Protein AF-A0A970SX90-F1 (afdb_monomer_lite)

Radius of gyration: 28.78 Å; chains: 1; bounding box: 103×62×69 Å

pLDDT: mean 88.6, std 11.22, range [47.97, 98.88]

Foldseek 3Di:
DDKDWDWDWDDDDPDIDIDIDIDDDDPPDQDQQNLLVLLQVQLVVVAEAEDDPPPDFFPQVVSCVRSDPSNNQKGKFFPDWPWPQADRRRGGHAAQAKTKTKTWIWIDHDPHIDIHIHIYIYGHPLPQPEAELVRLVADAPDQVSQDVSLVSLLVCQLVQHAYEQEAEHEHEDDQDADARPHEAHYEYDDQHREYEYEDDDASHEYEAAYAYHHEQYEYEDPDQDEYHHYEYDQFHEYAEYEAYHYEYYAAYADYDHDHDLQDQCVPGDGAYAEYEDENYEYEHYEDANEERELGFYNEYEAYNYEYEDYAAEPYDHYYDPPRPRQQSSQARHHEYEHEQYEAEYDLPGAHHHPDQEEHEHEEDGHAYYEAYQYEHEDHEYDPPEDQHHAWDNYAEAYQEYDHENYEAYQTDYQYLNHDHQADAHYEYDPPDAGEEAAENYEAYYDLVSLLSVLVVVCVVVVHDSVVSSVSSLVVQEYEHHDYDDAHAEHEHYQYEHAGAEYEYDADADRYQEYYDYNYHHHYVYYDHDNHDDDDDPPDDNVRGDYDDYD

Secondary structure (DSSP, 8-state):
-EEEEEEEEEEETTEEEEEEEEEEE------HHHHHHHHHHHHHHT-SB---TTT-SBHHHHHHHHT-GGGTT-EEEEEEE--TTB-TT-BB---SS-EEEEEEEEEEETTEEEEEEEEEEEPPP-----EETTTTTPPTT-GGGHHHHHHHHHHHHHTT--EEE-SEEEE---SSPPEE-S-EEEEE-STT-EEEEPSSS-SEEE-TT--EEEES-EEEE-SSS-EEEEEE-TT-EEEEEEEES-EEESSEEEEE----TTS-TTTS--EEEEEEEES-EEEEE-S-SEE-TT--EEEEEEES-EEEEESSEEEEE---TT-TTHHHHHHTEEEEEEES-EEE--TT-----SSSSEEEEEEEEEEEEEEES-EEE--EE--SSSS--EE-SEEEEEEEEEEES-EEES-EE--TT----EEEEEB--SSPPEEEEEES-EEE--HHHHHHHHHHHHHHTT--HHHHHHHHHHH-EEEEEEE-S-EEEEEEES-EEEEEEEE--SS---EEEEEEES-EEEEEEEES-S------TTS--TT-EEEEE-

Sequence (550 aa):
AGTGNVVLVLSKNKARLSVTIAVEVPAHQISDSEQVEKARQALAAAGILRPAEGTDSSVNVMVQAMIGPAASDVSVEVAVSGNAQIAADGAITYGSSSVTGPVTFRLTKNSASVLVSVEVAVPAHLVSNAISCTALGMVRNDARAGQKNMALLGKAVRGGQRVLVDGVYYLKSPDQTRLAEGVIDLTGMTADAEFKLENGNPLFNIANQVNVHISNIKFTQMGTGVRYILAFAPNCLCDQVIIEGNSFVGPIRLMEFEGSTTINPAVHAFGMREMRFVDNTVENASYSFMRLDDMPFDEIYLEDNTVTNFDYTFFSSGISNGITYEDEMFEAKKLLVVRNNQVKCDDSWWGNPNNTNYYCFALFEGIDCIYEDNHVEGLKYSSGSGSGAAVYDAYLSCENLIYVGNTWKNILNFNPGKENNTLLKSKGGPDGSVTRHYEANHYIIEESYIKMCSAQLAKKYSQDPSVRLAQDLSASWIDFISLTTRCSTYEILDNTIDVYDLRLPMSSIFVEQMNLSGNQIKCKKIGGILLPYRVASNIDYGKKTHTVSN

Structure (mmCIF, N/CA/C/O backbone):
data_AF-A0A970SX90-F1
#
_entry.id   AF-A0A970SX90-F1
#
loop_
_atom_site.group_PDB
_atom_site.id
_atom_site.type_symbol
_atom_site.label_atom_id
_atom_site.label_alt_id
_atom_site.label_comp_id
_atom_site.label_asym_id
_atom_site.label_entity_id
_atom_site.label_seq_id
_atom_site.pdbx_PDB_ins_code
_atom_site.Cartn_x
_atom_site.Cartn_y
_atom_site.Cartn_z
_atom_site.occupancy
_atom_site.B_iso_or_equiv
_atom_site.auth_seq_id
_atom_site.auth_comp_id
_atom_site.auth_asym_id
_atom_site.auth_atom_id
_atom_site.pdbx_PDB_model_num
ATOM 1 N N . ALA A 1 1 ? -37.276 -24.368 -1.393 1.00 54.06 1 ALA A N 1
ATOM 2 C CA . ALA A 1 1 ? -38.548 -24.914 -0.878 1.00 54.06 1 ALA A CA 1
ATOM 3 C C . ALA A 1 1 ? -39.053 -23.962 0.189 1.00 54.06 1 ALA A C 1
ATOM 5 O O . ALA A 1 1 ? -38.225 -23.363 0.866 1.00 54.06 1 ALA A O 1
ATOM 6 N N . GLY A 1 2 ? -40.362 -23.789 0.315 1.00 60.84 2 GLY A N 1
ATOM 7 C CA . GLY A 1 2 ? -40.941 -22.939 1.352 1.00 60.84 2 GLY A CA 1
ATOM 8 C C . GLY A 1 2 ? -42.187 -23.588 1.925 1.00 60.84 2 GLY A C 1
ATOM 9 O O . GLY A 1 2 ? -42.983 -24.154 1.178 1.00 60.84 2 GLY A O 1
ATOM 10 N N . THR A 1 3 ? -42.354 -23.510 3.240 1.00 58.97 3 THR A N 1
ATOM 11 C CA . THR A 1 3 ? -43.597 -23.885 3.913 1.00 58.97 3 THR A CA 1
ATOM 12 C C . THR A 1 3 ? -44.357 -22.620 4.281 1.00 58.97 3 THR A C 1
ATOM 14 O O . THR A 1 3 ? -43.792 -21.641 4.766 1.00 58.97 3 THR A O 1
ATOM 17 N N . GLY A 1 4 ? -45.654 -22.621 4.001 1.00 75.25 4 GLY A N 1
ATOM 18 C CA . GLY A 1 4 ? -46.541 -21.504 4.287 1.00 75.25 4 GLY A CA 1
ATOM 19 C C . GLY A 1 4 ? -47.903 -22.009 4.724 1.00 75.25 4 GLY A C 1
ATOM 20 O O . GLY A 1 4 ? -48.293 -23.133 4.429 1.00 75.25 4 GLY A O 1
ATOM 21 N N . ASN A 1 5 ? -48.643 -21.173 5.438 1.00 83.25 5 ASN A N 1
ATOM 22 C CA . ASN A 1 5 ? -49.980 -21.510 5.899 1.00 83.25 5 ASN A CA 1
ATOM 23 C C . ASN A 1 5 ? -51.007 -20.713 5.096 1.00 83.25 5 ASN A C 1
ATOM 25 O O . ASN A 1 5 ? -50.963 -19.484 5.084 1.00 83.25 5 ASN A O 1
ATOM 29 N N . VAL A 1 6 ? -51.954 -21.403 4.461 1.00 82.31 6 VAL A N 1
ATOM 30 C CA . VAL A 1 6 ? -53.130 -20.772 3.853 1.00 82.31 6 VAL A CA 1
ATOM 31 C C . VAL A 1 6 ? -54.291 -20.911 4.827 1.00 82.31 6 VAL A C 1
ATOM 33 O O . VAL A 1 6 ? -54.686 -22.018 5.188 1.00 82.31 6 VAL A O 1
ATOM 36 N N . VAL A 1 7 ? -54.848 -19.784 5.267 1.00 81.75 7 VAL A N 1
ATOM 37 C CA . VAL A 1 7 ? -56.016 -19.772 6.155 1.00 81.75 7 VAL A CA 1
ATOM 38 C C . VAL A 1 7 ? -57.275 -19.613 5.312 1.00 81.75 7 VAL A C 1
ATOM 40 O O . VAL A 1 7 ? -57.539 -18.544 4.765 1.00 81.75 7 VAL A O 1
ATOM 43 N N . LEU A 1 8 ? -58.071 -20.675 5.220 1.00 78.31 8 LEU A N 1
ATOM 44 C CA . LEU A 1 8 ? -59.391 -20.636 4.602 1.00 78.31 8 LEU A CA 1
ATOM 45 C C . LEU A 1 8 ? -60.422 -20.254 5.661 1.00 78.31 8 LEU A C 1
ATOM 47 O O . LEU A 1 8 ? -60.595 -20.956 6.658 1.00 78.31 8 LEU A O 1
ATOM 51 N N . VAL A 1 9 ? -61.124 -19.143 5.446 1.00 80.44 9 VAL A N 1
ATOM 52 C CA . VAL A 1 9 ? -62.178 -18.676 6.352 1.00 80.44 9 VAL A CA 1
ATOM 53 C C . VAL A 1 9 ? -63.535 -18.898 5.699 1.00 80.44 9 VAL A C 1
ATOM 55 O O . VAL A 1 9 ? -63.856 -18.288 4.683 1.00 80.44 9 VAL A O 1
ATOM 58 N N . LEU A 1 10 ? -64.351 -19.752 6.310 1.00 73.50 10 LEU A N 1
ATOM 59 C CA . LEU A 1 10 ? -65.748 -19.951 5.946 1.00 73.50 10 LEU A CA 1
ATOM 60 C C . LEU A 1 10 ? -66.620 -19.117 6.885 1.00 73.50 10 LEU A C 1
ATOM 62 O O . LEU A 1 10 ? -66.508 -19.209 8.110 1.00 73.50 10 LEU A O 1
ATOM 66 N N . SER A 1 11 ? -67.512 -18.304 6.325 1.00 75.19 11 SER A N 1
ATOM 67 C CA . SER A 1 11 ? -68.455 -17.508 7.114 1.00 75.19 11 SER A CA 1
ATOM 68 C C . SER A 1 11 ? -69.891 -17.694 6.657 1.00 75.19 11 SER A C 1
ATOM 70 O O . SER A 1 11 ? -70.182 -17.648 5.463 1.00 75.19 11 SER A O 1
ATOM 72 N N . LYS A 1 12 ? -70.798 -17.827 7.628 1.00 67.81 12 LYS A N 1
ATOM 73 C CA . LYS A 1 12 ? -72.250 -17.797 7.422 1.00 67.81 12 LYS A CA 1
ATOM 74 C C . LYS A 1 12 ? -72.886 -16.967 8.536 1.00 67.81 12 LYS A C 1
ATOM 76 O O . LYS A 1 12 ? -72.737 -17.280 9.717 1.00 67.81 12 LYS A O 1
ATOM 81 N N . ASN A 1 13 ? -73.610 -15.911 8.164 1.00 83.56 13 ASN A N 1
ATOM 82 C CA . ASN A 1 13 ? -74.107 -14.882 9.086 1.00 83.56 13 ASN A CA 1
ATOM 83 C C . ASN A 1 13 ? -72.959 -14.284 9.932 1.00 83.56 13 ASN A C 1
ATOM 85 O O . ASN A 1 13 ? -71.927 -13.912 9.381 1.00 83.56 13 ASN A O 1
ATOM 89 N N . LYS A 1 14 ? -73.118 -14.190 11.263 1.00 73.69 14 LYS A N 1
ATOM 90 C CA . LYS A 1 14 ? -72.079 -13.688 12.185 1.00 73.69 14 LYS A CA 1
ATOM 91 C C . LYS A 1 14 ? -71.054 -14.750 12.617 1.00 73.69 14 LYS A C 1
ATOM 93 O O . LYS A 1 14 ? -70.115 -14.409 13.328 1.00 73.69 14 LYS A O 1
ATOM 98 N N . ALA A 1 15 ? -71.217 -16.013 12.220 1.00 62.44 15 ALA A N 1
ATOM 99 C CA . ALA A 1 15 ? -70.288 -17.080 12.583 1.00 62.44 15 ALA A CA 1
ATOM 100 C C . ALA A 1 15 ? -69.142 -17.180 11.564 1.00 62.44 15 ALA A C 1
ATOM 102 O O . ALA A 1 15 ? -69.378 -17.179 10.350 1.00 62.44 15 ALA A O 1
ATOM 103 N N . ARG A 1 16 ? -67.906 -17.285 12.067 1.00 77.44 16 ARG A N 1
ATOM 104 C CA . ARG A 1 16 ? -66.684 -17.510 11.284 1.00 77.44 16 ARG A CA 1
ATOM 105 C C . ARG A 1 16 ? -65.981 -18.764 11.777 1.00 77.44 16 ARG A C 1
ATOM 107 O O . ARG A 1 16 ? -65.789 -18.925 12.978 1.00 77.44 16 ARG A O 1
ATOM 114 N N . LEU A 1 17 ? -65.577 -19.606 10.837 1.00 79.50 17 LEU A N 1
ATOM 115 C CA . LEU A 1 17 ? -64.698 -20.742 11.069 1.00 79.50 17 LEU A CA 1
ATOM 116 C C . LEU A 1 17 ? -63.469 -20.568 10.179 1.00 79.50 17 LEU A C 1
ATOM 118 O O . LEU A 1 17 ? -63.609 -20.347 8.978 1.00 79.50 17 LEU A O 1
ATOM 122 N N . SER A 1 18 ? -62.278 -20.657 10.757 1.00 81.62 18 SER A N 1
ATOM 123 C CA . SER A 1 18 ? -61.017 -20.626 10.017 1.00 81.62 18 SER A CA 1
ATOM 124 C C . SER A 1 18 ? -60.333 -21.982 10.106 1.00 81.62 18 SER A C 1
ATOM 126 O O . SER A 1 18 ? -60.154 -22.506 11.204 1.00 81.62 18 SER A O 1
ATOM 128 N N . VAL A 1 19 ? -59.929 -22.520 8.960 1.00 86.56 19 VAL A N 1
ATOM 129 C CA . VAL A 1 19 ? -59.072 -23.702 8.859 1.00 86.56 19 VAL A CA 1
ATOM 130 C C . VAL A 1 19 ? -57.741 -23.267 8.268 1.00 86.56 19 VAL A C 1
ATOM 132 O O . VAL A 1 19 ? -57.698 -22.675 7.191 1.00 86.56 19 VAL A O 1
ATOM 135 N N . THR A 1 20 ? -56.657 -23.566 8.975 1.00 83.00 20 THR A N 1
ATOM 136 C CA . THR A 1 20 ? -55.296 -23.349 8.487 1.00 83.00 20 THR A CA 1
ATOM 137 C C . THR A 1 20 ? -54.812 -24.620 7.808 1.00 83.00 20 THR A C 1
ATOM 139 O O . THR A 1 20 ? -54.747 -25.670 8.443 1.00 83.00 20 THR A O 1
ATOM 142 N N . ILE A 1 21 ? -54.478 -24.523 6.526 1.00 85.19 21 ILE A N 1
ATOM 143 C CA . ILE A 1 21 ? -53.876 -25.607 5.753 1.00 85.19 21 ILE A CA 1
ATOM 144 C C . ILE A 1 21 ? -52.397 -25.278 5.581 1.00 85.19 21 ILE A C 1
ATOM 146 O O . ILE A 1 21 ? -52.054 -24.224 5.042 1.00 85.19 21 ILE A O 1
ATOM 150 N N . ALA A 1 22 ? -51.530 -26.175 6.045 1.00 77.06 22 ALA A N 1
ATOM 151 C CA . ALA A 1 22 ? -50.109 -26.105 5.744 1.00 77.06 22 ALA A CA 1
ATOM 152 C C . ALA A 1 22 ? -49.902 -26.477 4.271 1.00 77.06 22 ALA A C 1
ATOM 154 O O . ALA A 1 22 ? -50.352 -27.531 3.820 1.00 77.06 22 ALA A O 1
ATOM 155 N N . VAL A 1 23 ? -49.252 -25.593 3.524 1.00 76.62 23 VAL A N 1
ATOM 156 C CA . VAL A 1 23 ? -48.890 -25.794 2.125 1.00 76.62 23 VAL A CA 1
ATOM 157 C C . VAL A 1 23 ? -47.376 -25.859 2.041 1.00 76.62 23 VAL A C 1
ATOM 159 O O . VAL A 1 23 ? -46.665 -24.973 2.522 1.00 76.62 23 VAL A O 1
ATOM 162 N N . GLU A 1 24 ? -46.889 -26.916 1.413 1.00 67.94 24 GLU A N 1
ATOM 163 C CA . GLU A 1 24 ? -45.480 -27.091 1.109 1.00 67.94 24 GLU A CA 1
ATOM 164 C C . GLU A 1 24 ? -45.267 -26.792 -0.374 1.00 67.94 24 GLU A C 1
ATOM 166 O O . GLU A 1 24 ? -45.881 -27.418 -1.239 1.00 67.94 24 GLU A O 1
ATOM 171 N N . VAL A 1 25 ? -44.433 -25.794 -0.670 1.00 67.75 25 VAL A N 1
ATOM 172 C CA . VAL A 1 25 ? -43.995 -25.487 -2.032 1.00 67.75 25 VAL A CA 1
ATOM 173 C C . VAL A 1 25 ? -42.649 -26.181 -2.241 1.00 67.75 25 VAL A C 1
ATOM 175 O O . VAL A 1 25 ? -41.654 -25.777 -1.614 1.00 67.75 25 VAL A O 1
ATOM 178 N N . PRO A 1 26 ? -42.584 -27.212 -3.107 1.00 60.12 26 PRO A N 1
ATOM 179 C CA . PRO A 1 26 ? -41.333 -27.885 -3.423 1.00 60.12 26 PRO A CA 1
ATOM 180 C C . PRO A 1 26 ? -40.290 -26.880 -3.915 1.00 60.12 26 PRO A C 1
ATOM 182 O O . PRO A 1 26 ? -40.621 -25.855 -4.514 1.00 60.12 26 PRO A O 1
ATOM 185 N N . ALA A 1 27 ? -39.008 -27.150 -3.664 1.00 59.09 27 ALA A N 1
ATOM 186 C CA . ALA A 1 27 ? -37.953 -26.376 -4.309 1.00 59.09 27 ALA A CA 1
ATOM 187 C C . ALA A 1 27 ? -38.124 -26.477 -5.832 1.00 59.09 27 ALA A C 1
ATOM 189 O O . ALA A 1 27 ? -38.305 -27.576 -6.353 1.00 59.09 27 ALA A O 1
ATOM 190 N N . HIS A 1 28 ? -38.074 -25.342 -6.534 1.00 63.50 28 HIS A N 1
ATOM 191 C CA . HIS A 1 28 ? -38.001 -25.357 -7.987 1.00 63.50 28 HIS A CA 1
ATOM 192 C C . HIS A 1 28 ? -36.676 -26.019 -8.373 1.00 63.50 28 HIS A C 1
ATOM 194 O O . HIS A 1 28 ? -35.606 -25.438 -8.190 1.00 63.50 28 HIS A O 1
ATOM 200 N N . GLN A 1 29 ? -36.749 -27.274 -8.813 1.00 65.38 29 GLN A N 1
ATOM 201 C CA . GLN A 1 29 ? -35.604 -27.964 -9.381 1.00 65.38 29 GLN A CA 1
ATOM 202 C C . GLN A 1 29 ? -35.387 -27.392 -10.775 1.00 65.38 29 GLN A C 1
ATOM 204 O O . GLN A 1 29 ? -36.199 -27.617 -11.669 1.00 65.38 29 GLN A O 1
ATOM 209 N N . ILE A 1 30 ? -34.314 -26.621 -10.927 1.00 73.50 30 ILE A N 1
ATOM 210 C CA . ILE A 1 30 ? -33.875 -26.138 -12.232 1.00 73.50 30 ILE A CA 1
ATOM 211 C C . ILE A 1 30 ? -33.455 -27.371 -13.031 1.00 73.50 30 ILE A C 1
ATOM 213 O O . ILE A 1 30 ? -32.562 -28.111 -12.606 1.00 73.50 30 ILE A O 1
ATOM 217 N N . SER A 1 31 ? -34.106 -27.606 -14.165 1.00 85.38 31 SER A N 1
ATOM 218 C CA . SER A 1 31 ? -33.789 -28.739 -15.035 1.00 85.38 31 SER A CA 1
ATOM 219 C C . SER A 1 31 ? -32.358 -28.644 -15.581 1.00 85.38 31 SER A C 1
ATOM 221 O O . SER A 1 31 ? -31.797 -27.553 -15.697 1.00 85.38 31 SER A O 1
ATOM 223 N N . ASP A 1 32 ? -31.762 -29.777 -15.965 1.00 88.94 32 ASP A N 1
ATOM 224 C CA . ASP A 1 32 ? -30.424 -29.790 -16.578 1.00 88.94 32 ASP A CA 1
ATOM 225 C C . ASP A 1 32 ? -30.362 -28.887 -17.822 1.00 88.94 32 ASP A C 1
ATOM 227 O O . ASP A 1 32 ? -29.390 -28.162 -18.020 1.00 88.94 32 ASP A O 1
ATOM 231 N N . SER A 1 33 ? -31.434 -28.860 -18.624 1.00 88.50 33 SER A N 1
ATOM 232 C CA . SER A 1 33 ? -31.557 -27.980 -19.790 1.00 88.50 33 SER A CA 1
ATOM 233 C C . SER A 1 33 ? -31.559 -26.495 -19.422 1.00 88.50 33 SER A C 1
ATOM 235 O O . SER A 1 33 ? -30.916 -25.706 -20.106 1.00 88.50 33 SER A O 1
ATOM 237 N N . GLU A 1 34 ? -32.235 -26.100 -18.341 1.00 86.62 34 GLU A N 1
ATOM 238 C CA . GLU A 1 34 ? -32.232 -24.708 -17.869 1.00 86.62 34 GLU A CA 1
ATOM 239 C C . GLU A 1 34 ? -30.874 -24.295 -17.286 1.00 86.62 34 GLU A C 1
ATOM 241 O O . GLU A 1 34 ? -30.467 -23.147 -17.450 1.00 86.62 34 GLU A O 1
ATOM 246 N N . GLN A 1 35 ? -30.150 -25.209 -16.633 1.00 87.25 35 GLN A N 1
ATOM 247 C CA . GLN A 1 35 ? -28.797 -24.931 -16.133 1.00 87.25 35 GLN A CA 1
ATOM 248 C C . GLN A 1 35 ? -27.800 -24.754 -17.281 1.00 87.25 35 GLN A C 1
ATOM 250 O O . GLN A 1 35 ? -27.042 -23.784 -17.297 1.00 87.25 35 GLN A O 1
ATOM 255 N N . VAL A 1 36 ? -27.852 -25.641 -18.278 1.00 91.38 36 VAL A N 1
ATOM 256 C CA . VAL A 1 36 ? -27.033 -25.541 -19.493 1.00 91.38 36 VAL A CA 1
ATOM 257 C C . VAL A 1 36 ? -27.359 -24.259 -20.273 1.00 91.38 36 VAL A C 1
ATOM 259 O O . VAL A 1 36 ? -26.447 -23.585 -20.746 1.00 91.38 36 VAL A O 1
ATOM 262 N N . GLU A 1 37 ? -28.631 -23.859 -20.356 1.00 89.81 37 GLU A N 1
ATOM 263 C CA . GLU A 1 37 ? -29.039 -22.614 -21.021 1.00 89.81 37 GLU A CA 1
ATOM 264 C C . GLU A 1 37 ? -28.590 -21.356 -20.257 1.00 89.81 37 GLU A C 1
ATOM 266 O O . GLU A 1 37 ? -28.150 -20.388 -20.877 1.00 89.81 37 GLU A O 1
ATOM 271 N N . LYS A 1 38 ? -28.618 -21.366 -18.919 1.00 87.00 38 LYS A N 1
ATOM 272 C CA . LYS A 1 38 ? -28.047 -20.277 -18.105 1.00 87.00 38 LYS A CA 1
ATOM 273 C C . LYS A 1 38 ? -26.539 -20.142 -18.309 1.00 87.00 38 LYS A C 1
ATOM 275 O O . LYS A 1 38 ? -26.061 -19.031 -18.524 1.00 87.00 38 LYS A O 1
ATOM 280 N N . ALA A 1 39 ? -25.805 -21.256 -18.309 1.00 90.31 39 ALA A N 1
ATOM 281 C CA . ALA A 1 39 ? -24.370 -21.262 -18.597 1.00 90.31 39 ALA A CA 1
ATOM 282 C C . ALA A 1 39 ? -24.079 -20.729 -20.012 1.00 90.31 39 ALA A C 1
ATOM 284 O O . ALA A 1 39 ? -23.171 -19.922 -20.206 1.00 90.31 39 ALA A O 1
ATOM 285 N N . ARG A 1 40 ? -24.909 -21.103 -20.996 1.00 92.00 40 ARG A N 1
ATOM 286 C CA . ARG A 1 40 ? -24.832 -20.585 -22.368 1.00 92.00 40 ARG A CA 1
ATOM 287 C C . ARG A 1 40 ? -25.005 -19.069 -22.426 1.00 92.00 40 ARG A C 1
ATOM 289 O O . ARG A 1 40 ? -24.267 -18.404 -23.148 1.00 92.00 40 ARG A O 1
ATOM 296 N N . GLN A 1 41 ? -25.982 -18.527 -21.698 1.00 88.69 41 GLN A N 1
ATOM 297 C CA . GLN A 1 41 ? -26.244 -17.087 -21.640 1.00 88.69 41 GLN A CA 1
ATOM 298 C C . GLN A 1 41 ? -25.107 -16.331 -20.948 1.00 88.69 41 GLN A C 1
ATOM 300 O O . GLN A 1 41 ? -24.687 -15.296 -21.459 1.00 88.69 41 GLN A O 1
ATOM 305 N N . ALA A 1 42 ? -24.572 -16.873 -19.850 1.00 86.12 42 ALA A N 1
ATOM 306 C CA . ALA A 1 42 ? -23.421 -16.302 -19.154 1.00 86.12 42 ALA A CA 1
ATOM 307 C C . ALA A 1 42 ? -22.190 -16.227 -20.070 1.00 86.12 42 ALA A C 1
ATOM 309 O O . ALA A 1 42 ? -21.595 -15.163 -20.223 1.00 86.12 42 ALA A O 1
ATOM 310 N N . LEU A 1 43 ? -21.867 -17.323 -20.764 1.00 89.69 43 LEU A N 1
ATOM 311 C CA . LEU A 1 43 ? -20.741 -17.349 -21.695 1.00 89.69 43 LEU A CA 1
ATOM 312 C C . LEU A 1 43 ? -20.960 -16.429 -22.906 1.00 89.69 43 LEU A C 1
ATOM 314 O O . LEU A 1 43 ? -20.039 -15.737 -23.326 1.00 89.69 43 LEU A O 1
ATOM 318 N N . ALA A 1 44 ? -22.178 -16.361 -23.450 1.00 87.12 44 ALA A N 1
ATOM 319 C CA . ALA A 1 44 ? -22.492 -15.440 -24.544 1.00 87.12 44 ALA A CA 1
ATOM 320 C C . ALA A 1 44 ? -22.381 -13.958 -24.129 1.00 87.12 44 ALA A C 1
ATOM 322 O O . ALA A 1 44 ? -22.049 -13.116 -24.962 1.00 87.12 44 ALA A O 1
ATOM 323 N N . ALA A 1 45 ? -22.642 -13.639 -22.858 1.00 83.31 45 ALA A N 1
ATOM 324 C CA . ALA A 1 45 ? -22.506 -12.292 -22.311 1.00 83.31 45 ALA A CA 1
ATOM 325 C C . ALA A 1 45 ? -21.045 -11.890 -22.028 1.00 83.31 45 ALA A C 1
ATOM 327 O O . ALA A 1 45 ? -20.760 -10.697 -21.957 1.00 83.31 45 ALA A O 1
ATOM 328 N N . ALA A 1 46 ? -20.120 -12.853 -21.913 1.00 78.75 46 ALA A N 1
ATOM 329 C CA . ALA A 1 46 ? -18.706 -12.599 -21.615 1.00 78.75 46 ALA A CA 1
ATOM 330 C C . ALA A 1 46 ? -17.957 -11.852 -22.739 1.00 78.75 46 ALA A C 1
ATOM 332 O O . ALA A 1 46 ? -16.900 -11.267 -22.506 1.00 78.75 46 ALA A O 1
ATOM 333 N N . GLY A 1 47 ? -18.501 -11.838 -23.961 1.00 82.31 47 GLY A N 1
ATOM 334 C CA . GLY A 1 47 ? -17.878 -11.172 -25.103 1.00 82.31 47 GLY A CA 1
ATOM 335 C C . GLY A 1 47 ? -16.641 -11.915 -25.617 1.00 82.31 47 GLY A C 1
ATOM 336 O O . GLY A 1 47 ? -16.672 -13.131 -25.794 1.00 82.31 47 GLY A O 1
ATOM 337 N N . ILE A 1 48 ? -15.569 -11.177 -25.927 1.00 89.50 48 ILE A N 1
ATOM 338 C CA . ILE A 1 48 ? -14.313 -11.757 -26.430 1.00 89.50 48 ILE A CA 1
ATOM 339 C C . ILE A 1 48 ? -13.489 -12.267 -25.246 1.00 89.50 48 ILE A C 1
ATOM 341 O O . ILE A 1 48 ? -13.096 -11.473 -24.391 1.00 89.50 48 ILE A O 1
ATOM 345 N N . LEU A 1 49 ? -13.153 -13.556 -25.239 1.00 91.44 49 LEU A N 1
ATOM 346 C CA . LEU A 1 49 ? -12.238 -14.124 -24.250 1.00 91.44 49 LEU A CA 1
ATOM 347 C C . LEU A 1 49 ? -10.797 -13.716 -24.575 1.00 91.44 49 LEU A C 1
ATOM 349 O O . LEU A 1 49 ? -10.372 -13.770 -25.732 1.00 91.44 49 LEU A O 1
ATOM 353 N N . ARG A 1 50 ? -10.033 -13.315 -23.558 1.00 91.88 50 ARG A N 1
ATOM 354 C CA . ARG A 1 50 ? -8.658 -12.811 -23.704 1.00 91.88 50 ARG A CA 1
ATOM 355 C C . ARG A 1 50 ? -7.726 -13.528 -22.724 1.00 91.88 50 ARG A C 1
ATOM 357 O O . ARG A 1 50 ? -7.505 -12.999 -21.641 1.00 91.88 50 ARG A O 1
ATOM 364 N N . PRO A 1 51 ? -7.239 -14.731 -23.068 1.00 89.38 51 PRO A N 1
ATOM 365 C CA . PRO A 1 51 ? -6.310 -15.463 -22.216 1.00 89.38 51 PRO A CA 1
ATOM 366 C C . PRO A 1 51 ? -4.999 -14.699 -22.011 1.00 89.38 51 PRO A C 1
ATOM 368 O O . PRO A 1 51 ? -4.487 -14.102 -22.962 1.00 89.38 51 PRO A O 1
ATOM 371 N N . ALA A 1 52 ? -4.454 -14.742 -20.798 1.00 80.81 52 ALA A N 1
ATOM 372 C CA . ALA A 1 52 ? -3.184 -14.126 -20.436 1.00 80.81 52 ALA A CA 1
ATOM 373 C C . ALA A 1 52 ? -2.074 -15.178 -20.291 1.00 80.81 52 ALA A C 1
ATOM 375 O O . ALA A 1 52 ? -2.189 -16.133 -19.518 1.00 80.81 52 ALA A O 1
ATOM 376 N N . GLU A 1 53 ? -0.967 -14.996 -21.018 1.00 74.88 53 GLU A N 1
ATOM 377 C CA . GLU A 1 53 ? 0.187 -15.887 -20.905 1.00 74.88 53 GLU A CA 1
ATOM 378 C C . GLU A 1 53 ? 0.802 -15.831 -19.501 1.00 74.88 53 GLU A C 1
ATOM 380 O O . GLU A 1 53 ? 1.033 -14.753 -18.963 1.00 74.88 53 GLU A O 1
ATOM 385 N N . GLY A 1 54 ? 1.084 -17.001 -18.922 1.00 73.19 54 GLY A N 1
ATOM 386 C CA . GLY A 1 54 ? 1.556 -17.140 -17.540 1.00 73.19 54 GLY A CA 1
ATOM 387 C C . GLY A 1 54 ? 0.435 -17.398 -16.529 1.00 73.19 54 GLY A C 1
ATOM 388 O O . GLY A 1 54 ? 0.705 -17.986 -15.485 1.00 73.19 54 GLY A O 1
ATOM 389 N N . THR A 1 55 ? -0.811 -17.068 -16.879 1.00 77.69 55 THR A N 1
ATOM 390 C CA . THR A 1 55 ? -1.998 -17.295 -16.039 1.00 77.69 55 THR A CA 1
ATOM 391 C C . THR A 1 55 ? -2.887 -18.386 -16.630 1.00 77.69 55 THR A C 1
ATOM 393 O O . THR A 1 55 ? -3.163 -19.402 -15.991 1.00 77.69 55 THR A O 1
ATOM 396 N N . ASP A 1 56 ? -3.294 -18.218 -17.888 1.00 86.94 56 ASP A N 1
ATOM 397 C CA . ASP A 1 56 ? -4.266 -19.084 -18.542 1.00 86.94 56 ASP A CA 1
ATOM 398 C C . ASP A 1 56 ? -3.572 -20.135 -19.406 1.00 86.94 56 ASP A C 1
ATOM 400 O O . ASP A 1 56 ? -2.928 -19.828 -20.413 1.00 86.94 56 ASP A O 1
ATOM 404 N N . SER A 1 57 ? -3.744 -21.404 -19.039 1.00 90.81 57 SER A N 1
ATOM 405 C CA . SER A 1 57 ? -3.246 -22.552 -19.811 1.00 90.81 57 SER A CA 1
ATOM 406 C C . SER A 1 57 ? -4.344 -23.273 -20.599 1.00 90.81 57 SER A C 1
ATOM 408 O O . SER A 1 57 ? -4.042 -24.044 -21.512 1.00 90.81 57 SER A O 1
ATOM 410 N N . SER A 1 58 ? -5.619 -23.027 -20.273 1.00 95.69 58 SER A N 1
ATOM 411 C CA . SER A 1 58 ? -6.758 -23.705 -20.892 1.00 95.69 58 SER A CA 1
ATOM 412 C C . SER A 1 58 ? -8.000 -22.821 -20.959 1.00 95.69 58 SER A C 1
ATOM 414 O O . SER A 1 58 ? -8.480 -22.335 -19.935 1.00 95.69 58 SER A O 1
ATOM 416 N N . VAL A 1 59 ? -8.597 -22.701 -22.148 1.00 95.31 59 VAL A N 1
ATOM 417 C CA . VAL A 1 59 ? -9.870 -21.982 -22.310 1.00 95.31 59 VAL A CA 1
ATOM 418 C C . VAL A 1 59 ? -11.048 -22.705 -21.660 1.00 95.31 59 VAL A C 1
ATOM 420 O O . VAL A 1 59 ? -12.020 -22.054 -21.291 1.00 95.31 59 VAL A O 1
ATOM 423 N N . ASN A 1 60 ? -10.971 -24.027 -21.464 1.00 93.69 60 ASN A N 1
ATOM 424 C CA . ASN A 1 60 ? -12.023 -24.763 -20.756 1.00 93.69 60 ASN A CA 1
ATOM 425 C C . ASN A 1 60 ? -12.076 -24.343 -19.287 1.00 93.69 60 ASN A C 1
ATOM 427 O O . ASN A 1 60 ? -13.158 -24.101 -18.762 1.00 93.69 60 ASN A O 1
ATOM 431 N N . VAL A 1 61 ? -10.909 -24.194 -18.648 1.00 90.25 61 VAL A N 1
ATOM 432 C CA . VAL A 1 61 ? -10.802 -23.739 -17.254 1.00 90.25 61 VAL A CA 1
ATOM 433 C C . VAL A 1 61 ? -11.313 -22.307 -17.117 1.00 90.25 61 VAL A C 1
ATOM 435 O O . VAL A 1 61 ? -12.116 -22.032 -16.228 1.00 90.25 61 VAL A O 1
ATOM 438 N N . MET A 1 62 ? -10.925 -21.420 -18.040 1.00 91.06 62 MET A N 1
ATOM 439 C CA . MET A 1 62 ? -11.415 -20.037 -18.062 1.00 91.06 62 MET A CA 1
ATOM 440 C C . MET A 1 62 ? -12.941 -19.979 -18.159 1.00 91.06 62 MET A C 1
ATOM 442 O O . MET A 1 62 ? -13.600 -19.304 -17.372 1.00 91.06 62 MET A O 1
ATOM 446 N N . VAL A 1 63 ? -13.523 -20.711 -19.109 1.00 91.69 63 VAL A N 1
ATOM 447 C CA . VAL A 1 63 ? -14.975 -20.731 -19.304 1.00 91.69 63 VAL A CA 1
ATOM 448 C C . VAL A 1 63 ? -15.689 -21.368 -18.110 1.00 91.69 63 VAL A C 1
ATOM 450 O O . VAL A 1 63 ? -16.733 -20.867 -17.697 1.00 91.69 63 VAL A O 1
ATOM 453 N N . GLN A 1 64 ? -15.124 -22.424 -17.518 1.00 89.12 64 GLN A N 1
ATOM 454 C CA . GLN A 1 64 ? -15.670 -23.050 -16.314 1.00 89.12 64 GLN A CA 1
ATOM 455 C C . GLN A 1 64 ? -15.724 -22.061 -15.140 1.00 89.12 64 GLN A C 1
ATOM 457 O O . GLN A 1 64 ? -16.724 -22.021 -14.425 1.00 89.12 64 GLN A O 1
ATOM 462 N N . ALA A 1 65 ? -14.687 -21.235 -14.970 1.00 85.00 65 ALA A N 1
ATOM 463 C CA . ALA A 1 65 ? -14.669 -20.179 -13.962 1.00 85.00 65 ALA A CA 1
ATOM 464 C C . ALA A 1 65 ? -15.732 -19.097 -14.242 1.00 85.00 65 ALA A C 1
ATOM 466 O O . ALA A 1 65 ? -16.398 -18.635 -13.317 1.00 85.00 65 ALA A O 1
ATOM 467 N N . MET A 1 66 ? -15.956 -18.743 -15.513 1.00 84.44 66 MET A N 1
ATOM 468 C CA . MET A 1 66 ? -16.927 -17.712 -15.908 1.00 84.44 66 MET A CA 1
ATOM 469 C C . MET A 1 66 ? -18.391 -18.112 -15.696 1.00 84.44 66 MET A C 1
ATOM 471 O O . MET A 1 66 ? -19.207 -17.264 -15.341 1.00 84.44 66 MET A O 1
ATOM 475 N N . ILE A 1 67 ? -18.757 -19.379 -15.915 1.00 84.38 67 ILE A N 1
ATOM 476 C CA . ILE A 1 67 ? -20.156 -19.822 -15.756 1.00 84.38 67 ILE A CA 1
ATOM 477 C C . ILE A 1 67 ? -20.591 -19.954 -14.281 1.00 84.38 67 ILE A C 1
ATOM 479 O O . ILE A 1 67 ? -21.786 -20.088 -14.008 1.00 84.38 67 ILE A O 1
ATOM 483 N N . GLY A 1 68 ? -19.649 -19.831 -13.337 1.00 69.31 68 GLY A N 1
ATOM 484 C CA . GLY A 1 68 ? -19.896 -19.602 -11.913 1.00 69.31 68 GLY A CA 1
ATOM 485 C C . GLY A 1 68 ? -20.538 -20.767 -11.132 1.00 69.31 68 GLY A C 1
ATOM 486 O O . GLY A 1 68 ? -20.868 -21.820 -11.685 1.00 69.31 68 GLY A O 1
ATOM 487 N N . PRO A 1 69 ? -20.763 -20.591 -9.813 1.00 59.94 69 PRO A N 1
ATOM 488 C CA . PR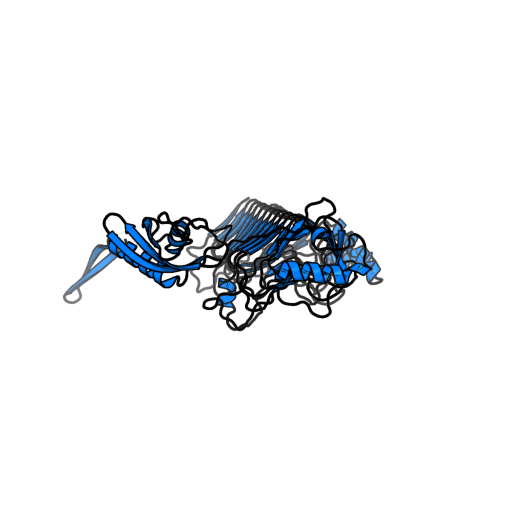O A 1 69 ? -21.236 -21.654 -8.915 1.00 59.94 69 PRO A CA 1
ATOM 489 C C . PRO A 1 69 ? -22.682 -22.110 -9.172 1.00 59.94 69 PRO A C 1
ATOM 491 O O . PRO A 1 69 ? -23.063 -23.201 -8.762 1.00 59.94 69 PRO A O 1
ATOM 494 N N . ALA A 1 70 ? -23.496 -21.325 -9.888 1.00 56.97 70 ALA A N 1
ATOM 495 C CA . ALA A 1 70 ? -24.857 -21.720 -10.272 1.00 56.97 70 ALA A CA 1
ATOM 496 C C . ALA A 1 70 ? -24.898 -22.797 -11.380 1.00 56.97 70 ALA A C 1
ATOM 498 O O . ALA A 1 70 ? -25.969 -23.341 -11.659 1.00 56.97 70 ALA A O 1
ATOM 499 N N . ALA A 1 71 ? -23.752 -23.094 -12.004 1.00 65.00 71 ALA A N 1
ATOM 500 C CA . ALA A 1 71 ? -23.589 -24.082 -13.066 1.00 65.00 71 ALA A CA 1
ATOM 501 C C . ALA A 1 71 ? -22.332 -24.956 -12.865 1.00 65.00 71 ALA A C 1
ATOM 503 O O . ALA A 1 71 ? -21.792 -25.477 -13.837 1.00 65.00 71 ALA A O 1
ATOM 504 N N . SER A 1 72 ? -21.876 -25.149 -11.618 1.00 65.44 72 SER A N 1
ATOM 505 C CA . SER A 1 72 ? -20.644 -25.895 -11.294 1.00 65.44 72 SER A CA 1
ATOM 506 C C . SER A 1 72 ? -20.599 -27.319 -11.857 1.00 65.44 72 SER A C 1
ATOM 508 O O . SER A 1 72 ? -19.520 -27.828 -12.140 1.00 65.44 72 SER A O 1
ATOM 510 N N . ASP A 1 73 ? -21.760 -27.953 -12.044 1.00 81.81 73 ASP A N 1
ATOM 511 C CA . ASP A 1 73 ? -21.854 -29.323 -12.566 1.00 81.81 73 ASP A CA 1
ATOM 512 C C . ASP A 1 73 ? -22.047 -29.377 -14.094 1.00 81.81 73 ASP A C 1
ATOM 514 O O . ASP A 1 73 ? -22.331 -30.443 -14.645 1.00 81.81 73 ASP A O 1
ATOM 518 N N . VAL A 1 74 ? -21.984 -28.234 -14.785 1.00 89.25 74 VAL A N 1
ATOM 519 C CA . VAL A 1 74 ? -21.955 -28.178 -16.250 1.00 89.25 74 VAL A CA 1
ATOM 520 C C . VAL A 1 74 ? -20.510 -28.366 -16.693 1.00 89.25 74 VAL A C 1
ATOM 522 O O . VAL A 1 74 ? -19.648 -27.574 -16.319 1.00 89.25 74 VAL A O 1
ATOM 525 N N . SER A 1 75 ? -20.249 -29.392 -17.501 1.00 90.56 75 SER A N 1
ATOM 526 C CA . SER A 1 75 ? -18.934 -29.627 -18.089 1.00 90.56 75 SER A CA 1
ATOM 527 C C . SER A 1 75 ? -18.729 -28.770 -19.335 1.00 90.56 75 SER A C 1
ATOM 529 O O . SER A 1 75 ? -19.641 -28.620 -20.157 1.00 90.56 75 SER A O 1
ATOM 531 N N . VAL A 1 76 ? -17.517 -28.235 -19.482 1.00 93.94 76 VAL A N 1
ATOM 532 C CA . VAL A 1 76 ? -17.100 -27.393 -20.607 1.00 93.94 76 VAL A CA 1
ATOM 533 C C . VAL A 1 76 ? -16.031 -28.106 -21.425 1.00 93.94 76 VAL A C 1
ATOM 535 O O . VAL A 1 76 ? -14.996 -28.503 -20.895 1.00 93.94 76 VAL A O 1
ATOM 538 N N . GLU A 1 77 ? -16.254 -28.212 -22.733 1.00 95.62 77 GLU A N 1
ATOM 539 C CA . GLU A 1 77 ? -15.278 -28.757 -23.680 1.00 95.62 77 GLU A CA 1
ATOM 540 C C . GLU A 1 77 ? -15.240 -27.929 -24.969 1.00 95.62 77 GLU A C 1
ATOM 542 O O . GLU A 1 77 ? -16.270 -27.422 -25.421 1.00 95.62 77 GLU A O 1
ATOM 547 N N . VAL A 1 78 ? -14.080 -27.837 -25.622 1.00 96.94 78 VAL A N 1
ATOM 548 C CA . VAL A 1 78 ? -13.986 -27.269 -26.973 1.00 96.94 78 VAL A CA 1
ATOM 549 C C . VAL A 1 78 ? -14.560 -28.274 -27.972 1.00 96.94 78 VAL A C 1
ATOM 551 O O . VAL A 1 78 ? -14.040 -29.370 -28.154 1.00 96.94 78 VAL A O 1
ATOM 554 N N . ALA A 1 79 ? -15.637 -27.896 -28.659 1.00 96.12 79 ALA A N 1
ATOM 555 C CA . ALA A 1 79 ? -16.202 -28.693 -29.743 1.00 96.12 79 ALA A CA 1
ATOM 556 C C . ALA A 1 79 ? -15.466 -28.444 -31.063 1.00 96.12 79 ALA A C 1
ATOM 558 O O . ALA A 1 79 ? -15.191 -29.381 -31.811 1.00 96.12 79 ALA A O 1
ATOM 559 N N . VAL A 1 80 ? -15.191 -27.172 -31.365 1.00 95.56 80 VAL A N 1
ATOM 560 C CA . VAL A 1 80 ? -14.501 -26.722 -32.580 1.00 95.56 80 VAL A CA 1
ATOM 561 C C . VAL A 1 80 ? -13.740 -25.440 -32.259 1.00 95.56 80 VAL A C 1
ATOM 563 O O . VAL A 1 80 ? -14.298 -24.540 -31.639 1.00 95.56 80 VAL A O 1
ATOM 566 N N . SER A 1 81 ? -12.498 -25.324 -32.728 1.00 96.75 81 SER A N 1
ATOM 567 C CA . SER A 1 81 ? -11.722 -24.085 -32.649 1.00 96.75 81 SER A CA 1
ATOM 568 C C . SER A 1 81 ? -11.381 -23.577 -34.048 1.00 96.75 81 SER A C 1
ATOM 570 O O . SER A 1 81 ? -10.792 -24.296 -34.854 1.00 96.75 81 SER A O 1
ATOM 572 N N . GLY A 1 82 ? -11.750 -22.329 -34.331 1.00 94.81 82 GLY A N 1
ATOM 573 C CA . GLY A 1 82 ? -11.229 -21.528 -35.437 1.00 94.81 82 GLY A CA 1
ATOM 574 C C . GLY A 1 82 ? -9.995 -20.709 -35.045 1.00 94.81 82 GLY A C 1
ATOM 575 O O . GLY A 1 82 ? -9.422 -20.035 -35.897 1.00 94.81 82 GLY A O 1
ATOM 576 N N . ASN A 1 83 ? -9.574 -20.762 -33.778 1.00 96.69 83 ASN A N 1
ATOM 577 C CA . ASN A 1 83 ? -8.348 -20.136 -33.305 1.00 96.69 83 ASN A CA 1
ATOM 578 C C . ASN A 1 83 ? -7.198 -21.157 -33.332 1.00 96.69 83 ASN A C 1
ATOM 580 O O . ASN A 1 83 ? -7.213 -22.153 -32.608 1.00 96.69 83 ASN A O 1
ATOM 584 N N . ALA A 1 84 ? -6.180 -20.892 -34.154 1.00 94.75 84 ALA A N 1
ATOM 585 C CA . ALA A 1 84 ? -5.038 -21.789 -34.341 1.00 94.75 84 ALA A CA 1
ATOM 586 C C . ALA A 1 84 ? -4.171 -21.984 -33.080 1.00 94.75 84 ALA A C 1
ATOM 588 O O . ALA A 1 84 ? -3.368 -22.912 -33.039 1.00 94.75 84 ALA A O 1
ATOM 589 N N . GLN A 1 85 ? -4.319 -21.124 -32.068 1.00 96.25 85 GLN A N 1
ATOM 590 C CA . GLN A 1 85 ? -3.600 -21.197 -30.792 1.00 96.25 85 GLN A CA 1
ATOM 591 C C . GLN A 1 85 ? -4.354 -21.995 -29.720 1.00 96.25 85 GLN A C 1
ATOM 593 O O . GLN A 1 85 ? -3.872 -22.106 -28.596 1.00 96.25 85 GLN A O 1
ATOM 598 N N . ILE A 1 86 ? -5.522 -22.558 -30.045 1.00 97.25 86 ILE A N 1
ATOM 599 C CA . ILE A 1 86 ? -6.354 -23.321 -29.109 1.00 97.25 86 ILE A CA 1
ATOM 600 C C . ILE A 1 86 ? -6.545 -24.736 -29.641 1.00 97.25 86 ILE A C 1
ATOM 602 O O . ILE A 1 86 ? -7.110 -24.942 -30.719 1.00 97.25 86 ILE A O 1
ATOM 606 N N . ALA A 1 87 ? -6.072 -25.708 -28.868 1.00 94.94 87 ALA A N 1
ATOM 607 C CA . ALA A 1 87 ? -6.198 -27.123 -29.174 1.00 94.94 87 ALA A CA 1
ATOM 608 C C . ALA A 1 87 ? -7.607 -27.661 -28.858 1.00 94.94 87 ALA A C 1
ATOM 610 O O . ALA A 1 87 ? -8.423 -27.016 -28.198 1.00 94.94 87 ALA A O 1
ATOM 611 N N . ALA A 1 88 ? -7.905 -28.868 -29.345 1.00 93.88 88 ALA A N 1
ATOM 612 C CA . ALA A 1 88 ? -9.213 -29.506 -29.168 1.00 93.88 88 ALA A CA 1
ATOM 613 C C . ALA A 1 88 ? -9.532 -29.866 -27.703 1.00 93.88 88 ALA A C 1
ATOM 615 O O . ALA A 1 88 ? -10.696 -29.961 -27.337 1.00 93.88 88 ALA A O 1
ATOM 616 N N . ASP A 1 89 ? -8.516 -30.039 -26.860 1.00 93.75 89 ASP A N 1
ATOM 617 C CA . ASP A 1 89 ? -8.655 -30.223 -25.410 1.00 93.75 89 ASP A CA 1
ATOM 618 C C . ASP A 1 89 ? -8.770 -28.888 -24.648 1.00 93.75 89 ASP A C 1
ATOM 620 O O . ASP A 1 89 ? -8.835 -28.864 -23.419 1.00 93.75 89 ASP A O 1
ATOM 624 N N . GLY A 1 90 ? -8.809 -27.768 -25.374 1.00 94.25 90 GLY A N 1
ATOM 625 C CA . GLY A 1 90 ? -8.854 -26.420 -24.826 1.00 94.25 90 GLY A CA 1
ATOM 626 C C . GLY A 1 90 ? -7.506 -25.883 -24.356 1.00 94.25 90 GLY A C 1
ATOM 627 O O . GLY A 1 90 ? -7.486 -24.768 -23.842 1.00 94.25 90 GLY A O 1
ATOM 628 N N . ALA A 1 91 ? -6.397 -26.614 -24.514 1.00 96.44 91 ALA A N 1
ATOM 629 C CA . ALA A 1 91 ? -5.074 -26.098 -24.177 1.00 96.44 91 ALA A CA 1
ATOM 630 C C . ALA A 1 91 ? -4.699 -24.903 -25.068 1.00 96.44 91 ALA A C 1
ATOM 632 O O . ALA A 1 91 ? -4.959 -24.896 -26.276 1.00 96.44 91 ALA A O 1
ATOM 633 N N . ILE A 1 92 ? -4.075 -23.893 -24.462 1.00 96.25 92 ILE A N 1
ATOM 634 C CA . ILE A 1 92 ? -3.669 -22.655 -25.131 1.00 96.25 92 ILE A CA 1
ATOM 635 C C . ILE A 1 92 ? -2.178 -22.725 -25.446 1.00 96.25 92 ILE A C 1
ATOM 637 O O . ILE A 1 92 ? -1.358 -23.005 -24.575 1.00 96.25 92 ILE A O 1
ATOM 641 N N . THR A 1 93 ? -1.815 -22.453 -26.698 1.00 93.25 93 THR A N 1
ATOM 642 C CA . THR A 1 93 ? -0.424 -22.298 -27.134 1.00 93.25 93 THR A CA 1
ATOM 643 C C . THR A 1 93 ? -0.188 -20.867 -27.591 1.00 93.25 93 THR A C 1
ATOM 645 O O . THR A 1 93 ? -0.599 -20.477 -28.684 1.00 93.25 93 THR A O 1
ATOM 648 N N . TYR A 1 94 ? 0.524 -20.088 -26.783 1.00 85.38 94 TYR A N 1
ATOM 649 C CA . TYR A 1 94 ? 0.943 -18.741 -27.153 1.00 85.38 94 TYR A CA 1
ATOM 650 C C . TYR A 1 94 ? 2.036 -18.821 -28.229 1.00 85.38 94 TYR A C 1
ATOM 652 O O . TYR A 1 94 ? 3.070 -19.461 -28.053 1.00 85.38 94 TYR A O 1
ATOM 660 N N . GLY A 1 95 ? 1.788 -18.209 -29.387 1.00 80.12 95 GLY A N 1
ATOM 661 C CA . GLY A 1 95 ? 2.696 -18.199 -30.544 1.00 80.12 95 GLY A CA 1
ATOM 662 C C . GLY A 1 95 ? 3.156 -16.785 -30.891 1.00 80.12 95 GLY A C 1
ATOM 663 O O . GLY A 1 95 ? 2.614 -15.824 -30.379 1.00 80.12 95 GLY A O 1
ATOM 664 N N . SER A 1 96 ? 4.121 -16.609 -31.791 1.00 75.38 96 SER A N 1
ATOM 665 C CA . SER A 1 96 ? 4.798 -15.315 -32.039 1.00 75.38 96 SER A CA 1
ATOM 666 C C . SER A 1 96 ? 3.927 -14.135 -32.520 1.00 75.38 96 SER A C 1
ATOM 668 O O . SER A 1 96 ? 4.437 -13.031 -32.686 1.00 75.38 96 SER A O 1
ATOM 670 N N . SER A 1 97 ? 2.644 -14.349 -32.797 1.00 78.31 97 SER A N 1
ATOM 671 C CA . SER A 1 97 ? 1.674 -13.324 -33.189 1.00 78.31 97 SER A CA 1
ATOM 672 C C . SER A 1 97 ? 0.362 -13.559 -32.453 1.00 78.31 97 SER A C 1
ATOM 674 O O . SER A 1 97 ? 0.022 -14.709 -32.174 1.00 78.31 97 SER A O 1
ATOM 676 N N . SER A 1 98 ? -0.392 -12.492 -32.187 1.00 84.06 98 SER A N 1
ATOM 677 C CA . SER A 1 98 ? -1.743 -12.633 -31.653 1.00 84.06 98 SER A CA 1
ATOM 678 C C . SER A 1 98 ? -2.660 -13.283 -32.686 1.00 84.06 98 SER A C 1
ATOM 680 O O . SER A 1 98 ? -2.591 -12.976 -33.881 1.00 84.06 98 SER A O 1
ATOM 682 N N . VAL A 1 99 ? -3.524 -14.186 -32.228 1.00 92.12 99 VAL A N 1
ATOM 683 C CA . VAL A 1 99 ? -4.536 -14.841 -33.060 1.00 92.12 99 VAL A CA 1
ATOM 684 C C . VAL A 1 99 ? -5.894 -14.647 -32.409 1.00 92.12 99 VAL A C 1
ATOM 686 O O . VAL A 1 99 ? -6.129 -15.037 -31.267 1.00 92.12 99 VAL A O 1
ATOM 689 N N . THR A 1 100 ? -6.805 -14.030 -33.158 1.00 93.88 100 THR A N 1
ATOM 690 C CA . THR A 1 100 ? -8.223 -13.956 -32.802 1.00 93.88 100 THR A CA 1
ATOM 691 C C . THR A 1 100 ? -9.002 -14.903 -33.692 1.00 93.88 100 THR A C 1
ATOM 693 O O . THR A 1 100 ? -8.786 -14.927 -34.905 1.00 93.88 100 THR A O 1
ATOM 696 N N . GLY A 1 101 ? -9.887 -15.687 -33.094 1.00 94.25 101 GLY A N 1
ATOM 697 C CA . GLY A 1 101 ? -10.793 -16.537 -33.841 1.00 94.25 101 GLY A CA 1
ATOM 698 C C . GLY A 1 101 ? -11.878 -17.147 -32.962 1.00 94.25 101 GLY A C 1
ATOM 699 O O . GLY A 1 101 ? -11.721 -17.221 -31.737 1.00 94.25 101 GLY A O 1
ATOM 700 N N . PRO A 1 102 ? -12.966 -17.625 -33.582 1.00 96.44 102 PRO A N 1
ATOM 701 C CA . PRO A 1 102 ? -14.088 -18.191 -32.860 1.00 96.44 102 PRO A CA 1
ATOM 702 C C . PRO A 1 102 ? -13.720 -19.550 -32.265 1.00 96.44 102 PRO A C 1
ATOM 704 O O . PRO A 1 102 ? -13.118 -20.393 -32.931 1.00 96.44 102 PRO A O 1
ATOM 707 N N . VAL A 1 103 ? -14.150 -19.800 -31.034 1.00 97.44 103 VAL A N 1
ATOM 708 C CA . VAL A 1 103 ? -14.105 -21.114 -30.390 1.00 97.44 103 VAL A CA 1
ATOM 709 C C . VAL A 1 103 ? -15.522 -21.493 -29.989 1.00 97.44 103 VAL A C 1
ATOM 711 O O . VAL A 1 103 ? -16.219 -20.745 -29.306 1.00 97.44 103 VAL A O 1
ATOM 714 N N . THR A 1 104 ? -15.967 -22.654 -30.458 1.00 96.94 104 THR A N 1
ATOM 715 C CA . THR A 1 104 ? -17.259 -23.238 -30.107 1.00 96.94 104 THR A CA 1
ATOM 716 C C . THR A 1 104 ? -17.079 -24.211 -28.955 1.00 96.94 104 THR A C 1
ATOM 718 O O . THR A 1 104 ? -16.433 -25.248 -29.107 1.00 96.94 104 THR A O 1
ATOM 721 N N . PHE A 1 105 ? -17.704 -23.898 -27.828 1.00 96.44 105 PHE A N 1
ATOM 722 C CA . PHE A 1 105 ? -17.748 -24.730 -26.636 1.00 96.44 105 PHE A CA 1
ATOM 723 C C . PHE A 1 105 ? -19.005 -25.597 -26.627 1.00 96.44 105 PHE A C 1
ATOM 725 O O . PHE A 1 105 ? -20.081 -25.165 -27.050 1.00 96.44 105 PHE A O 1
ATOM 732 N N . ARG A 1 106 ? -18.871 -26.818 -26.114 1.00 96.12 106 ARG A N 1
ATOM 733 C CA . ARG A 1 106 ? -19.964 -27.702 -25.727 1.00 96.12 106 ARG A CA 1
ATOM 734 C C . ARG A 1 106 ? -20.130 -27.627 -24.219 1.00 96.12 106 ARG A C 1
ATOM 736 O O . ARG A 1 106 ? -19.213 -27.966 -23.479 1.00 96.12 106 ARG A O 1
ATOM 743 N N . LEU A 1 107 ? -21.317 -27.220 -23.792 1.00 94.94 107 LEU A N 1
ATOM 744 C CA . LEU A 1 107 ? -21.730 -27.228 -22.394 1.00 94.94 107 LEU A CA 1
ATOM 745 C C . LEU A 1 107 ? -22.637 -28.434 -22.181 1.00 94.94 107 LEU A C 1
ATOM 747 O O . LEU A 1 107 ? -23.600 -28.595 -22.936 1.00 94.94 107 LEU A O 1
ATOM 751 N N . THR A 1 108 ? -22.342 -29.282 -21.198 1.00 94.38 108 THR A N 1
ATOM 752 C CA . THR A 1 108 ? -23.115 -30.511 -20.960 1.00 94.38 108 THR A CA 1
ATOM 753 C C . THR A 1 108 ? -23.439 -30.690 -19.485 1.00 94.38 108 THR A C 1
ATOM 755 O O . THR A 1 108 ? -22.579 -30.528 -18.628 1.00 94.38 108 THR A O 1
ATOM 758 N N . LYS A 1 109 ? -24.682 -31.072 -19.184 1.00 91.75 109 LYS A N 1
ATOM 759 C CA . LYS A 1 109 ? -25.078 -31.603 -17.876 1.00 91.75 109 LYS A CA 1
ATOM 760 C C . LYS A 1 109 ? -25.945 -32.832 -18.100 1.00 91.75 109 LYS A C 1
ATOM 762 O O . LYS A 1 109 ? -27.017 -32.742 -18.701 1.00 91.75 109 LYS A O 1
ATOM 767 N N . ASN A 1 110 ? -25.467 -33.990 -17.649 1.00 89.44 110 ASN A N 1
ATOM 768 C CA . ASN A 1 110 ? -26.087 -35.288 -17.924 1.00 89.44 110 ASN A CA 1
ATOM 769 C C . ASN A 1 110 ? -26.359 -35.480 -19.432 1.00 89.44 110 ASN A C 1
ATOM 771 O O . ASN A 1 110 ? -25.425 -35.568 -20.221 1.00 89.44 110 ASN A O 1
ATOM 775 N N . SER A 1 111 ? -27.631 -35.547 -19.844 1.00 90.56 111 SER A N 1
ATOM 776 C CA . SER A 1 111 ? -28.036 -35.693 -21.254 1.00 90.56 111 SER A CA 1
ATOM 777 C C . SER A 1 111 ? -28.340 -34.364 -21.962 1.00 90.56 111 SER A C 1
ATOM 779 O O . SER A 1 111 ? -28.557 -34.363 -23.173 1.00 90.56 111 SER A O 1
ATOM 781 N N . ALA A 1 112 ? -28.385 -33.240 -21.240 1.00 92.69 112 ALA A N 1
ATOM 782 C CA . ALA A 1 112 ? -28.597 -31.922 -21.829 1.00 92.69 112 ALA A CA 1
ATOM 783 C C . ALA A 1 112 ? -27.267 -31.362 -22.344 1.00 92.69 112 ALA A C 1
ATOM 785 O O . ALA A 1 112 ? -26.274 -31.357 -21.620 1.00 92.69 112 ALA A O 1
ATOM 786 N N . SER A 1 113 ? -27.247 -30.875 -23.586 1.00 93.88 113 SER A N 1
ATOM 787 C CA . SER A 1 113 ? -26.047 -30.303 -24.198 1.00 93.88 113 SER A CA 1
ATOM 788 C C . SER A 1 113 ? -26.401 -29.142 -25.121 1.00 93.88 113 SER A C 1
ATOM 790 O O . SER A 1 113 ? -27.406 -29.201 -25.833 1.00 93.88 113 SER A O 1
ATOM 792 N N . VAL A 1 114 ? -25.572 -28.098 -25.132 1.00 95.44 114 VAL A N 1
ATOM 793 C CA . VAL A 1 114 ? -25.694 -26.970 -26.065 1.00 95.44 114 VAL A CA 1
ATOM 794 C C . VAL A 1 114 ? -24.324 -26.532 -26.572 1.00 95.44 114 VAL A C 1
ATOM 796 O O . VAL A 1 114 ? -23.315 -26.690 -25.885 1.00 95.44 114 VAL A O 1
ATOM 799 N N . LEU A 1 115 ? -24.295 -25.990 -27.790 1.00 95.75 115 LEU A N 1
ATOM 800 C CA . LEU A 1 115 ? -23.106 -25.383 -28.381 1.00 95.75 115 LEU A CA 1
ATOM 801 C C . LEU A 1 115 ? -23.204 -23.861 -28.315 1.00 95.75 115 LEU A C 1
ATOM 803 O O . LEU A 1 115 ? -24.264 -23.287 -28.571 1.00 95.75 115 LEU A O 1
ATOM 807 N N . VAL A 1 116 ? -22.088 -23.209 -28.016 1.00 94.69 116 VAL A N 1
ATOM 808 C CA . VAL A 1 116 ? -21.976 -21.750 -27.991 1.00 94.69 116 VAL A CA 1
ATOM 809 C C . VAL A 1 116 ? -20.619 -21.332 -28.526 1.00 94.69 116 VAL A C 1
ATOM 811 O O . VAL A 1 116 ? -19.593 -21.859 -28.112 1.00 94.69 116 VAL A O 1
ATOM 814 N N . SER A 1 117 ? -20.626 -20.408 -29.484 1.00 94.81 117 SER A N 1
ATOM 815 C CA . SER A 1 117 ? -19.414 -19.870 -30.094 1.00 94.81 117 SER A CA 1
ATOM 816 C C . SER A 1 117 ? -19.129 -18.485 -29.541 1.00 94.81 117 SER A C 1
ATOM 818 O O . SER A 1 117 ? -20.015 -17.632 -29.550 1.00 94.81 117 SER A O 1
ATOM 820 N N . VAL A 1 118 ? -17.891 -18.265 -29.109 1.00 94.31 118 VAL A N 1
ATOM 821 C CA . VAL A 1 118 ? -17.378 -16.965 -28.658 1.00 94.31 118 VAL A CA 1
ATOM 822 C C . VAL A 1 118 ? -16.047 -16.678 -29.342 1.00 94.31 118 VAL A C 1
ATOM 824 O O . VAL A 1 118 ? -15.325 -17.600 -29.718 1.00 94.31 118 VAL A O 1
ATOM 827 N N . GLU A 1 119 ? -15.726 -15.405 -29.541 1.00 96.06 119 GLU A N 1
ATOM 828 C CA . GLU A 1 119 ? -14.409 -15.008 -30.043 1.00 96.06 119 GLU A CA 1
ATOM 829 C C . GLU A 1 119 ? -13.367 -15.165 -28.938 1.00 96.06 119 GLU A C 1
ATOM 831 O O . GLU A 1 119 ? -13.598 -14.756 -27.799 1.00 96.06 119 GLU A O 1
ATOM 836 N N . VAL A 1 120 ? -12.206 -15.722 -29.277 1.00 96.19 120 VAL A N 1
ATOM 837 C CA . VAL A 1 120 ? -11.061 -15.799 -28.369 1.00 96.19 120 VAL A CA 1
ATOM 838 C C . VAL A 1 120 ? -9.874 -15.117 -29.023 1.00 96.19 120 VAL A C 1
ATOM 840 O O . VAL A 1 120 ? -9.474 -15.493 -30.125 1.00 96.19 120 VAL A O 1
ATOM 843 N N . ALA A 1 121 ? -9.315 -14.118 -28.348 1.00 93.38 121 ALA A N 1
ATOM 844 C CA . ALA A 1 121 ? -8.137 -13.376 -28.771 1.00 93.38 121 ALA A CA 1
ATOM 845 C C . ALA A 1 121 ? -6.940 -13.786 -27.909 1.00 93.38 121 ALA A C 1
ATOM 847 O O . ALA A 1 121 ? -6.733 -13.240 -26.827 1.00 93.38 121 ALA A O 1
ATOM 848 N N . VAL A 1 122 ? -6.162 -14.752 -28.396 1.00 90.38 122 VAL A N 1
ATOM 849 C CA . VAL A 1 122 ? -4.926 -15.195 -27.746 1.00 90.38 122 VAL A CA 1
ATOM 850 C C . VAL A 1 122 ? -3.804 -14.212 -28.129 1.00 90.38 122 VAL A C 1
ATOM 852 O O . VAL A 1 122 ? -3.606 -13.944 -29.322 1.00 90.38 122 VAL A O 1
ATOM 855 N N . PRO A 1 123 ? -3.104 -13.595 -27.159 1.00 83.88 123 PRO A N 1
ATOM 856 C CA . PRO A 1 123 ? -2.008 -12.673 -27.433 1.00 83.88 123 PRO A CA 1
ATOM 857 C C . PRO A 1 123 ? -0.794 -13.395 -28.034 1.00 83.88 123 PRO A C 1
ATOM 859 O O . PRO A 1 123 ? -0.684 -14.620 -28.015 1.00 83.88 123 PRO A O 1
ATOM 862 N N . ALA A 1 124 ? 0.135 -12.614 -28.589 1.00 79.94 124 ALA A N 1
ATOM 863 C CA . ALA A 1 124 ? 1.426 -13.157 -28.988 1.00 79.94 124 ALA A CA 1
ATOM 864 C C . ALA A 1 124 ? 2.192 -13.665 -27.754 1.00 79.94 124 ALA A C 1
ATOM 866 O O . ALA A 1 124 ? 2.117 -13.044 -26.697 1.00 79.94 124 ALA A O 1
ATOM 867 N N . HIS A 1 125 ? 2.964 -14.738 -27.928 1.00 76.31 125 HIS A N 1
ATOM 868 C CA . HIS A 1 125 ? 3.946 -15.221 -26.970 1.00 76.31 125 HIS A CA 1
ATOM 869 C C . HIS A 1 125 ? 4.847 -14.066 -26.557 1.00 76.31 125 HIS A C 1
ATOM 871 O O . HIS A 1 125 ? 5.415 -13.372 -27.412 1.00 76.31 125 HIS A O 1
ATOM 877 N N . LEU A 1 126 ? 5.013 -13.906 -25.253 1.00 63.88 126 LEU A N 1
ATOM 878 C CA . LEU A 1 126 ? 6.028 -13.091 -24.626 1.00 63.88 126 LEU A CA 1
ATOM 879 C C . LEU A 1 126 ? 7.396 -13.706 -24.947 1.00 63.88 126 LEU A C 1
ATOM 881 O O . LEU A 1 126 ? 8.052 -14.323 -24.111 1.00 63.88 126 LEU A O 1
ATOM 885 N N . VAL A 1 127 ? 7.870 -13.508 -26.181 1.00 52.41 127 VAL A N 1
ATOM 886 C CA . VAL A 1 127 ? 9.280 -13.698 -26.527 1.00 52.41 127 VAL A CA 1
ATOM 887 C C . VAL A 1 127 ? 10.049 -12.559 -25.866 1.00 52.41 127 VAL A C 1
ATOM 889 O O . VAL A 1 127 ? 10.462 -11.591 -26.505 1.00 52.41 127 VAL A O 1
ATOM 892 N N . SER A 1 128 ? 10.251 -12.652 -24.556 1.00 53.41 128 SER A N 1
ATOM 893 C CA . SER A 1 128 ? 11.220 -11.809 -23.882 1.00 53.41 128 SER A CA 1
ATOM 894 C C . SER A 1 128 ? 12.594 -12.392 -24.232 1.00 53.41 128 SER A C 1
ATOM 896 O O . SER A 1 128 ? 13.084 -13.329 -23.599 1.00 53.41 128 SER A O 1
ATOM 898 N N . ASN A 1 129 ? 13.233 -11.876 -25.286 1.00 69.88 129 ASN A N 1
ATOM 899 C CA . ASN A 1 129 ? 14.688 -11.965 -25.369 1.00 69.88 129 ASN A CA 1
ATOM 900 C C . ASN A 1 129 ? 15.215 -11.112 -24.219 1.00 69.88 129 ASN A C 1
ATOM 902 O O . ASN A 1 129 ? 15.396 -9.902 -24.375 1.00 69.88 129 ASN A O 1
ATOM 906 N N . ALA A 1 130 ? 15.363 -11.739 -23.053 1.00 87.19 130 ALA A N 1
ATOM 907 C CA . ALA A 1 130 ? 15.863 -11.075 -21.872 1.00 87.19 130 ALA A CA 1
ATOM 908 C C . ALA A 1 130 ? 17.231 -10.476 -22.202 1.00 87.19 130 ALA A C 1
ATOM 910 O O . ALA A 1 130 ? 18.107 -11.148 -22.753 1.00 87.19 130 ALA A O 1
ATOM 911 N N . ILE A 1 131 ? 17.402 -9.193 -21.914 1.00 93.12 131 ILE A N 1
ATOM 912 C CA . ILE A 1 131 ? 18.615 -8.459 -22.252 1.00 93.12 131 ILE A CA 1
ATOM 913 C C . ILE A 1 131 ? 19.131 -7.755 -21.010 1.00 93.12 131 ILE A C 1
ATOM 915 O O . ILE A 1 131 ? 18.389 -7.062 -20.317 1.00 93.12 131 ILE A O 1
ATOM 919 N N . SER A 1 132 ? 20.413 -7.941 -20.700 1.00 96.75 132 SER A N 1
ATOM 920 C CA . SER A 1 132 ? 20.995 -7.253 -19.554 1.00 96.75 132 SER A CA 1
ATOM 921 C C . SER A 1 132 ? 21.234 -5.777 -19.846 1.00 96.75 132 SER A C 1
ATOM 923 O O . SER A 1 132 ? 21.458 -5.384 -20.994 1.00 96.75 132 SER A O 1
ATOM 925 N N . CYS A 1 133 ? 21.245 -4.947 -18.806 1.00 98.06 133 CYS A N 1
ATOM 926 C CA . CYS A 1 133 ? 21.604 -3.535 -18.922 1.00 98.06 133 CYS A CA 1
ATOM 927 C C . CYS A 1 133 ? 22.972 -3.348 -19.610 1.00 98.06 133 CYS A C 1
ATOM 929 O O . CYS A 1 133 ? 23.125 -2.484 -20.479 1.00 98.06 133 CYS A O 1
ATOM 931 N N . THR A 1 134 ? 23.954 -4.204 -19.309 1.00 97.25 134 THR A N 1
ATOM 932 C CA . THR A 1 134 ? 25.260 -4.183 -19.994 1.00 97.25 134 THR A CA 1
ATOM 933 C C . THR A 1 134 ? 25.123 -4.490 -21.484 1.00 97.25 134 THR A C 1
ATOM 935 O O . THR A 1 134 ? 25.702 -3.783 -22.309 1.00 97.25 134 THR A O 1
ATOM 938 N N . ALA A 1 135 ? 24.330 -5.505 -21.846 1.00 96.38 135 ALA A N 1
ATOM 939 C CA . ALA A 1 135 ? 24.091 -5.880 -23.240 1.00 96.38 135 ALA A CA 1
ATOM 940 C C . ALA A 1 135 ? 23.295 -4.815 -24.019 1.00 96.38 135 ALA A C 1
ATOM 942 O O . ALA A 1 135 ? 23.512 -4.646 -25.218 1.00 96.38 135 ALA A O 1
ATOM 943 N N . LEU A 1 136 ? 22.445 -4.032 -23.342 1.00 96.75 136 LEU A N 1
ATOM 944 C CA . LEU A 1 136 ? 21.811 -2.830 -23.903 1.00 96.75 136 LEU A CA 1
ATOM 945 C C . LEU A 1 136 ? 22.815 -1.703 -24.203 1.00 96.75 136 LEU A C 1
ATOM 947 O O . LEU A 1 136 ? 22.474 -0.742 -24.893 1.00 96.75 136 LEU A O 1
ATOM 951 N N . GLY A 1 137 ? 24.047 -1.790 -23.691 1.00 97.81 137 GLY A N 1
ATOM 952 C CA . GLY A 1 137 ? 25.070 -0.752 -23.816 1.00 97.81 137 GLY A CA 1
ATOM 953 C C . GLY A 1 137 ? 24.978 0.340 -22.745 1.00 97.81 137 GLY A C 1
ATOM 954 O O . GLY A 1 137 ? 25.519 1.440 -22.948 1.00 97.81 137 GLY A O 1
ATOM 955 N N . MET A 1 138 ? 24.288 0.063 -21.630 1.00 98.38 138 MET A N 1
ATOM 956 C CA . MET A 1 138 ? 24.278 0.937 -20.458 1.00 98.38 138 MET A CA 1
ATOM 957 C C . MET A 1 138 ? 25.660 0.950 -19.798 1.00 98.38 138 MET A C 1
ATOM 959 O O . MET A 1 138 ? 26.395 -0.036 -19.807 1.00 98.38 138 MET A O 1
ATOM 963 N N . VAL A 1 139 ? 26.026 2.094 -19.228 1.00 98.31 139 VAL A N 1
ATOM 964 C CA . VAL A 1 139 ? 27.318 2.294 -18.566 1.00 98.31 139 VAL A CA 1
ATOM 965 C C . VAL A 1 139 ? 27.110 2.193 -17.060 1.00 98.31 139 VAL A C 1
ATOM 967 O O . VAL A 1 139 ? 26.384 2.999 -16.470 1.00 98.31 139 VAL A O 1
ATOM 970 N N . ARG A 1 140 ? 27.744 1.190 -16.452 1.00 97.62 140 ARG A N 1
ATOM 971 C CA . ARG A 1 140 ? 27.734 0.960 -15.003 1.00 97.62 140 ARG A CA 1
ATOM 972 C C . ARG A 1 140 ? 28.490 2.067 -14.274 1.00 97.62 140 ARG A C 1
ATOM 974 O O . ARG A 1 140 ? 29.492 2.560 -14.786 1.00 97.62 140 ARG A O 1
ATOM 981 N N . ASN A 1 141 ? 28.059 2.397 -13.058 1.00 97.25 141 ASN A N 1
ATOM 982 C CA . ASN A 1 141 ? 28.799 3.251 -12.119 1.00 97.25 141 ASN A CA 1
ATOM 983 C C . ASN A 1 141 ? 29.229 4.645 -12.643 1.00 97.25 141 ASN A C 1
ATOM 985 O O . ASN A 1 141 ? 30.140 5.247 -12.079 1.00 97.25 141 ASN A O 1
ATOM 989 N N . ASP A 1 142 ? 28.587 5.191 -13.683 1.00 97.12 142 ASP A N 1
ATOM 990 C CA . ASP A 1 142 ? 28.885 6.538 -14.198 1.00 97.12 142 ASP A CA 1
ATOM 991 C C . ASP A 1 142 ? 27.627 7.415 -14.213 1.00 97.12 142 ASP A C 1
ATOM 993 O O . ASP A 1 142 ? 26.749 7.260 -15.065 1.00 97.12 142 ASP A O 1
ATOM 997 N N . ALA A 1 143 ? 27.557 8.381 -13.293 1.00 95.12 143 ALA A N 1
ATOM 998 C CA . ALA A 1 143 ? 26.454 9.340 -13.214 1.00 95.12 143 ALA A CA 1
ATOM 999 C C . ALA A 1 143 ? 26.282 10.162 -14.502 1.00 95.12 143 ALA A C 1
ATOM 1001 O O . ALA A 1 143 ? 25.161 10.485 -14.896 1.00 95.12 143 ALA A O 1
ATOM 1002 N N . ARG A 1 144 ? 27.372 10.436 -15.234 1.00 95.19 144 ARG A N 1
ATOM 1003 C CA . ARG A 1 144 ? 27.318 11.193 -16.498 1.00 95.19 144 ARG A CA 1
ATOM 1004 C C . ARG A 1 144 ? 26.600 10.416 -17.600 1.00 95.19 144 ARG A C 1
ATOM 1006 O O . ARG A 1 144 ? 26.116 11.020 -18.553 1.00 95.19 144 ARG A O 1
ATOM 1013 N N . ALA A 1 145 ? 26.498 9.092 -17.469 1.00 96.00 145 ALA A N 1
ATOM 1014 C CA . ALA A 1 145 ? 25.755 8.247 -18.392 1.00 96.00 145 ALA A CA 1
ATOM 1015 C C . ALA A 1 145 ? 24.246 8.198 -18.097 1.00 96.00 145 ALA A C 1
ATOM 1017 O O . ALA A 1 145 ? 23.519 7.561 -18.857 1.00 96.00 145 ALA A O 1
ATOM 1018 N N . GLY A 1 146 ? 23.754 8.885 -17.056 1.00 94.44 146 GLY A N 1
ATOM 1019 C CA . GLY A 1 146 ? 22.367 8.794 -16.591 1.00 94.44 146 GLY A CA 1
ATOM 1020 C C . GLY A 1 146 ? 21.307 8.966 -17.682 1.00 94.44 146 GLY A C 1
ATOM 1021 O O . GLY A 1 146 ? 20.365 8.178 -17.758 1.00 94.44 146 GLY A O 1
ATOM 1022 N N . GLN A 1 147 ? 21.481 9.949 -18.573 1.00 93.12 147 GLN A N 1
ATOM 1023 C CA . GLN A 1 147 ? 20.550 10.188 -19.687 1.00 93.12 147 GLN A CA 1
ATOM 1024 C C . GLN A 1 147 ? 20.617 9.082 -20.745 1.00 93.12 147 GLN A C 1
ATOM 1026 O O . GLN A 1 147 ? 19.586 8.622 -21.232 1.00 93.12 147 GLN A O 1
ATOM 1031 N N . LYS A 1 148 ? 21.829 8.629 -21.090 1.00 94.56 148 LYS A N 1
ATOM 1032 C CA . LYS A 1 148 ? 22.036 7.533 -22.046 1.00 94.56 148 LYS A CA 1
ATOM 1033 C C . LYS A 1 148 ? 21.415 6.240 -21.517 1.00 94.56 148 LYS A C 1
ATOM 1035 O O . LYS A 1 148 ? 20.688 5.574 -22.248 1.00 94.56 148 LYS A O 1
ATOM 1040 N N . ASN A 1 149 ? 21.684 5.909 -20.257 1.00 96.69 149 ASN A N 1
ATOM 1041 C CA . ASN A 1 149 ? 21.153 4.726 -19.591 1.00 96.69 149 ASN A CA 1
ATOM 1042 C C . ASN A 1 149 ? 19.622 4.741 -19.578 1.00 96.69 149 ASN A C 1
ATOM 1044 O O . ASN A 1 149 ? 19.005 3.767 -19.998 1.00 96.69 149 ASN A O 1
ATOM 1048 N N . MET A 1 150 ? 19.011 5.867 -19.195 1.00 93.75 150 MET A N 1
ATOM 1049 C CA . MET A 1 150 ? 17.554 6.007 -19.195 1.00 93.75 150 MET A CA 1
ATOM 1050 C C . MET A 1 150 ? 16.950 5.892 -20.603 1.00 93.75 150 MET A C 1
ATOM 1052 O O . MET A 1 150 ? 15.906 5.268 -20.781 1.00 93.75 150 MET A O 1
ATOM 1056 N N . ALA A 1 151 ? 17.609 6.446 -21.627 1.00 92.38 151 ALA A N 1
ATOM 1057 C CA . ALA A 1 151 ? 17.153 6.328 -23.012 1.00 92.38 151 ALA A CA 1
ATOM 1058 C C . ALA A 1 151 ? 17.178 4.874 -23.519 1.00 92.38 151 ALA A C 1
ATOM 1060 O O . ALA A 1 151 ? 16.235 4.446 -24.190 1.00 92.38 151 ALA A O 1
ATOM 1061 N N . LEU A 1 152 ? 18.232 4.118 -23.188 1.00 95.00 152 LEU A N 1
ATOM 1062 C CA . LEU A 1 152 ? 18.371 2.702 -23.541 1.00 95.00 152 LEU A CA 1
ATOM 1063 C C . LEU A 1 152 ? 17.342 1.837 -22.809 1.00 95.00 152 LEU A C 1
ATOM 1065 O O . LEU A 1 152 ? 16.600 1.106 -23.465 1.00 95.00 152 LEU A O 1
ATOM 1069 N N . LEU A 1 153 ? 17.238 1.986 -21.484 1.00 94.94 153 LEU A N 1
ATOM 1070 C CA . LEU A 1 153 ? 16.258 1.279 -20.658 1.00 94.94 153 LEU A CA 1
ATOM 1071 C C . LEU A 1 153 ? 14.831 1.559 -21.136 1.00 94.94 153 LEU A C 1
ATOM 1073 O O . LEU A 1 153 ? 14.074 0.639 -21.425 1.00 94.94 153 LEU A O 1
ATOM 1077 N N . GLY A 1 154 ? 14.480 2.836 -21.309 1.00 91.50 154 GLY A N 1
ATOM 1078 C CA . GLY A 1 154 ? 13.152 3.223 -21.773 1.00 91.50 154 GLY A CA 1
ATOM 1079 C C . GLY A 1 154 ? 12.828 2.693 -23.172 1.00 91.50 154 GLY A C 1
ATOM 1080 O O . GLY A 1 154 ? 11.670 2.407 -23.457 1.00 91.50 154 GLY A O 1
ATOM 1081 N N . LYS A 1 155 ? 13.820 2.550 -24.066 1.00 89.31 155 LYS A N 1
ATOM 1082 C CA . LYS A 1 155 ? 13.612 1.921 -25.380 1.00 89.31 155 LYS A CA 1
ATOM 1083 C C . LYS A 1 155 ? 13.345 0.419 -25.249 1.00 89.31 155 LYS A C 1
ATOM 1085 O O . LYS A 1 155 ? 12.448 -0.061 -25.933 1.00 89.31 155 LYS A O 1
ATOM 1090 N N . ALA A 1 156 ? 14.095 -0.281 -24.400 1.00 90.50 156 ALA A N 1
ATOM 1091 C CA . ALA A 1 156 ? 13.925 -1.714 -24.175 1.00 90.50 156 ALA A CA 1
ATOM 1092 C C . ALA A 1 156 ? 12.547 -2.032 -23.577 1.00 90.50 156 ALA A C 1
ATOM 1094 O O . ALA A 1 156 ? 11.803 -2.830 -24.141 1.00 90.50 156 ALA A O 1
ATOM 1095 N N . VAL A 1 157 ? 12.164 -1.307 -22.520 1.00 90.06 157 VAL A N 1
ATOM 1096 C CA . VAL A 1 157 ? 10.861 -1.457 -21.851 1.00 90.06 157 VAL A CA 1
ATOM 1097 C C . VAL A 1 157 ? 9.701 -1.162 -22.804 1.00 90.06 157 VAL A C 1
ATOM 1099 O O . VAL A 1 157 ? 8.781 -1.961 -22.919 1.00 90.06 157 VAL A O 1
ATOM 1102 N N . ARG A 1 158 ? 9.756 -0.070 -23.584 1.00 84.75 158 ARG A N 1
ATOM 1103 C CA . ARG A 1 158 ? 8.715 0.212 -24.595 1.00 84.75 158 ARG A CA 1
ATOM 1104 C C . ARG A 1 158 ? 8.636 -0.839 -25.703 1.00 84.75 158 ARG A C 1
ATOM 1106 O O . ARG A 1 158 ? 7.604 -0.945 -26.350 1.00 84.75 158 ARG A O 1
ATOM 1113 N N . GLY A 1 159 ? 9.719 -1.571 -25.948 1.00 80.81 159 GLY A N 1
ATOM 1114 C CA . GLY A 1 159 ? 9.736 -2.702 -26.871 1.00 80.81 159 GLY A CA 1
ATOM 1115 C C . GLY A 1 159 ? 9.203 -4.003 -26.268 1.00 80.81 159 GLY A C 1
ATOM 1116 O O . GLY A 1 159 ? 9.271 -5.018 -26.953 1.00 80.81 159 GLY A O 1
ATOM 1117 N N . GLY A 1 160 ? 8.737 -3.998 -25.011 1.00 81.38 160 GLY A N 1
ATOM 1118 C CA . GLY A 1 160 ? 8.300 -5.196 -24.288 1.00 81.38 160 GLY A CA 1
ATOM 1119 C C . GLY A 1 160 ? 9.442 -6.163 -23.961 1.00 81.38 160 GLY A C 1
ATOM 1120 O O . GLY A 1 160 ? 9.208 -7.354 -23.777 1.00 81.38 160 GLY A O 1
ATOM 1121 N N . GLN A 1 161 ? 10.695 -5.692 -23.953 1.00 87.75 161 GLN A N 1
ATOM 1122 C CA . GLN A 1 161 ? 11.833 -6.541 -23.611 1.00 87.75 161 GLN A CA 1
ATOM 1123 C C . GLN A 1 161 ? 11.923 -6.712 -22.095 1.00 87.75 161 GLN A C 1
ATOM 1125 O O . GLN A 1 161 ? 11.909 -5.722 -21.364 1.00 87.75 161 GLN A O 1
ATOM 1130 N N . ARG A 1 162 ? 12.144 -7.948 -21.643 1.00 91.56 162 ARG A N 1
ATOM 1131 C CA . ARG A 1 162 ? 12.584 -8.218 -20.273 1.00 91.56 162 ARG A CA 1
ATOM 1132 C C . ARG A 1 162 ? 13.999 -7.697 -20.072 1.00 91.56 162 ARG A C 1
ATOM 1134 O O . ARG A 1 162 ? 14.917 -8.088 -20.800 1.00 91.56 162 ARG A O 1
ATOM 1141 N N . VAL A 1 163 ? 14.189 -6.829 -19.087 1.00 96.12 163 VAL A N 1
ATOM 1142 C CA . VAL A 1 163 ? 15.486 -6.212 -18.802 1.00 96.12 163 VAL A CA 1
ATOM 1143 C C . VAL A 1 163 ? 16.078 -6.793 -17.528 1.00 96.12 163 VAL A C 1
ATOM 1145 O O . VAL A 1 163 ? 15.464 -6.788 -16.464 1.00 96.12 163 VAL A O 1
ATOM 1148 N N . LEU A 1 164 ? 17.317 -7.262 -17.643 1.00 97.06 164 LEU A N 1
ATOM 1149 C CA . LEU A 1 164 ? 18.063 -7.844 -16.540 1.00 97.06 164 LEU A CA 1
ATOM 1150 C C . LEU A 1 164 ? 19.052 -6.821 -15.962 1.00 97.06 164 LEU A C 1
ATOM 1152 O O . LEU A 1 164 ? 20.002 -6.400 -16.632 1.00 97.06 164 LEU A O 1
ATOM 1156 N N . VAL A 1 165 ? 18.843 -6.410 -14.715 1.00 98.25 165 VAL A N 1
ATOM 1157 C CA . VAL A 1 165 ? 19.697 -5.436 -14.026 1.00 98.25 165 VAL A CA 1
ATOM 1158 C C . VAL A 1 165 ? 20.877 -6.176 -13.408 1.00 98.25 165 VAL A C 1
ATOM 1160 O O . VAL A 1 165 ? 20.736 -6.910 -12.438 1.00 98.25 165 VAL A O 1
ATOM 1163 N N . ASP A 1 166 ? 22.052 -6.020 -14.010 1.00 97.44 166 ASP A N 1
ATOM 1164 C CA . ASP A 1 166 ? 23.253 -6.817 -13.727 1.00 97.44 166 ASP A CA 1
ATOM 1165 C C . ASP A 1 166 ? 24.372 -6.019 -13.026 1.00 97.44 166 ASP A C 1
ATOM 1167 O O . ASP A 1 166 ? 25.547 -6.395 -13.094 1.00 97.44 166 ASP A O 1
ATOM 1171 N N . GLY A 1 167 ? 24.017 -4.889 -12.407 1.00 97.56 167 GLY A N 1
ATOM 1172 C CA . GLY A 1 167 ? 24.908 -4.015 -11.645 1.00 97.56 167 GLY A CA 1
ATOM 1173 C C . GLY A 1 167 ? 24.262 -2.666 -11.319 1.00 97.56 167 GLY A C 1
ATOM 1174 O O . GLY A 1 167 ? 23.045 -2.506 -11.420 1.00 97.56 167 GLY A O 1
ATOM 1175 N N . VAL A 1 168 ? 25.091 -1.678 -10.981 1.00 98.62 168 VAL A N 1
ATOM 1176 C CA . VAL A 1 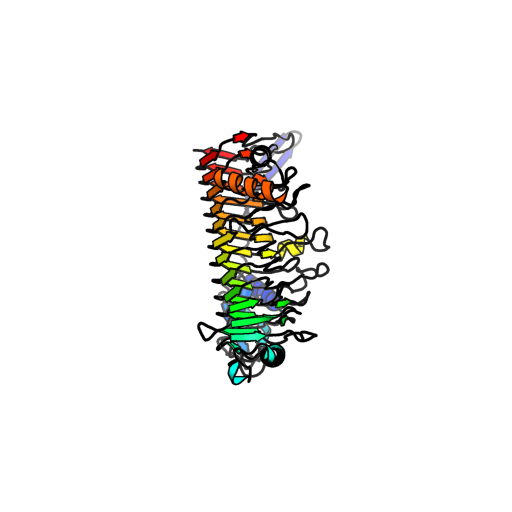168 ? 24.647 -0.333 -10.581 1.00 98.62 168 VAL A CA 1
ATOM 1177 C C . VAL A 1 168 ? 24.601 0.630 -11.770 1.00 98.62 168 VAL A C 1
ATOM 1179 O O . VAL A 1 168 ? 25.623 0.901 -12.415 1.00 98.62 168 VAL A O 1
ATOM 1182 N N . TYR A 1 169 ? 23.436 1.229 -12.013 1.00 98.44 169 TYR A N 1
ATOM 1183 C CA . TYR A 1 169 ? 23.206 2.169 -13.108 1.00 98.44 169 TYR A CA 1
ATOM 1184 C C . TYR A 1 169 ? 22.565 3.462 -12.625 1.00 98.44 169 TYR A C 1
ATOM 1186 O O . TYR A 1 169 ? 21.538 3.466 -11.954 1.00 98.44 169 TYR A O 1
ATOM 1194 N N . TYR A 1 170 ? 23.141 4.585 -13.040 1.00 97.31 170 TYR A N 1
ATOM 1195 C CA . TYR A 1 170 ? 22.518 5.888 -12.855 1.00 97.31 170 TYR A CA 1
ATOM 1196 C C . TYR A 1 170 ? 21.454 6.101 -13.931 1.00 97.31 170 TYR A C 1
ATOM 1198 O O . TYR A 1 170 ? 21.714 5.821 -15.105 1.00 97.31 170 TYR A O 1
ATOM 1206 N N . LEU A 1 171 ? 20.286 6.604 -13.533 1.00 95.19 171 LEU A N 1
ATOM 1207 C CA . LEU A 1 171 ? 19.161 6.947 -14.396 1.00 95.19 171 LEU A CA 1
ATOM 1208 C C . LEU A 1 171 ? 18.788 8.414 -14.182 1.00 95.19 171 LEU A C 1
ATOM 1210 O O . LEU A 1 171 ? 18.352 8.818 -13.102 1.00 95.19 171 LEU A O 1
ATOM 1214 N N . LYS A 1 172 ? 18.926 9.208 -15.245 1.00 90.06 172 LYS A N 1
ATOM 1215 C CA . LYS A 1 172 ? 18.499 10.607 -15.273 1.00 90.06 172 LYS A CA 1
ATOM 1216 C C . LYS A 1 172 ? 17.306 10.747 -16.201 1.00 90.06 172 LYS A C 1
ATOM 1218 O O . LYS A 1 172 ? 17.364 10.284 -17.340 1.00 90.06 172 LYS A O 1
ATOM 1223 N N . SER A 1 173 ? 16.241 11.382 -15.718 1.00 76.75 173 SER A N 1
ATOM 1224 C CA . SER A 1 173 ? 15.023 11.550 -16.513 1.00 76.75 173 SER A CA 1
ATOM 1225 C C . SER A 1 173 ? 15.284 12.291 -17.824 1.00 76.75 173 SER A C 1
ATOM 1227 O O . SER A 1 173 ? 16.050 13.258 -17.829 1.00 76.75 173 SER A O 1
ATOM 1229 N N . PRO A 1 174 ? 14.622 11.888 -18.921 1.00 67.00 174 PRO A N 1
ATOM 1230 C CA . PRO A 1 174 ? 14.431 12.769 -20.062 1.00 67.00 174 PRO A CA 1
ATOM 1231 C C . PRO A 1 174 ? 13.442 13.891 -19.702 1.00 67.00 174 PRO A C 1
ATOM 1233 O O . PRO A 1 174 ? 12.622 13.745 -18.792 1.00 67.00 174 PRO A O 1
ATOM 1236 N N . ASP A 1 175 ? 13.456 14.979 -20.473 1.00 61.22 175 ASP A N 1
ATOM 1237 C CA . ASP A 1 175 ? 12.518 16.102 -20.301 1.00 61.22 175 ASP A CA 1
ATOM 1238 C C . ASP A 1 175 ? 11.043 15.670 -20.443 1.00 61.22 175 ASP A C 1
ATOM 1240 O O . ASP A 1 175 ? 10.148 16.316 -19.901 1.00 61.22 175 ASP A O 1
ATOM 1244 N N . GLN A 1 176 ? 10.783 14.545 -21.125 1.00 65.00 176 GLN A N 1
ATOM 1245 C CA . GLN A 1 176 ? 9.468 13.909 -21.247 1.00 65.00 176 GLN A CA 1
ATOM 1246 C C . GLN A 1 176 ? 9.579 12.378 -21.197 1.00 65.00 176 GLN A C 1
ATOM 1248 O O . GLN A 1 176 ? 10.297 11.772 -22.000 1.00 65.00 176 GLN A O 1
ATOM 1253 N N . THR A 1 177 ? 8.823 11.741 -20.301 1.00 71.75 177 THR A N 1
ATOM 1254 C CA . THR A 1 177 ? 8.669 10.278 -20.259 1.00 71.75 177 THR A CA 1
ATOM 1255 C C . THR A 1 177 ? 7.527 9.865 -21.191 1.00 71.75 177 THR A C 1
ATOM 1257 O O . THR A 1 177 ? 6.397 10.331 -21.056 1.00 71.75 177 THR A O 1
ATOM 1260 N N . ARG A 1 178 ? 7.812 9.006 -22.175 1.00 78.75 178 ARG A N 1
ATOM 1261 C CA . ARG A 1 178 ? 6.789 8.463 -23.087 1.00 78.75 178 ARG A CA 1
ATOM 1262 C C . ARG A 1 178 ? 6.027 7.321 -22.419 1.00 78.75 178 ARG A C 1
ATOM 1264 O O . ARG A 1 178 ? 6.613 6.617 -21.599 1.00 78.75 178 ARG A O 1
ATOM 1271 N N . LEU A 1 179 ? 4.772 7.124 -22.825 1.00 78.25 179 LEU A N 1
ATOM 1272 C CA . LEU A 1 179 ? 3.982 5.963 -22.419 1.00 78.25 179 LEU A CA 1
ATOM 1273 C C . LEU A 1 179 ? 4.698 4.658 -22.809 1.00 78.25 179 LEU A C 1
ATOM 1275 O O . LEU A 1 179 ? 5.267 4.545 -23.900 1.00 78.25 179 LEU A O 1
ATOM 1279 N N . ALA A 1 180 ? 4.704 3.706 -21.885 1.00 78.12 180 ALA A N 1
ATOM 1280 C CA . ALA A 1 180 ? 5.029 2.314 -22.116 1.00 78.12 180 ALA A CA 1
ATOM 1281 C C . ALA A 1 180 ? 3.757 1.600 -22.568 1.00 78.12 180 ALA A C 1
ATOM 1283 O O . ALA A 1 180 ? 2.738 1.691 -21.892 1.00 78.12 180 ALA A O 1
ATOM 1284 N N . GLU A 1 181 ? 3.832 0.938 -23.721 1.00 74.81 181 GLU A N 1
ATOM 1285 C CA . GLU A 1 181 ? 2.728 0.190 -24.345 1.00 74.81 181 GLU A CA 1
ATOM 1286 C C . GLU A 1 181 ? 2.954 -1.331 -24.281 1.00 74.81 181 GLU A C 1
ATOM 1288 O O . GLU A 1 181 ? 2.070 -2.104 -24.631 1.00 74.81 181 GLU A O 1
ATOM 1293 N N . GLY A 1 182 ? 4.143 -1.763 -23.848 1.00 75.88 182 GLY A N 1
ATOM 1294 C CA . GLY A 1 182 ? 4.490 -3.164 -23.621 1.00 75.88 182 GLY A CA 1
ATOM 1295 C C . GLY A 1 182 ? 4.718 -3.441 -22.139 1.00 75.88 182 GLY A C 1
ATOM 1296 O O . GLY A 1 182 ? 4.990 -2.510 -21.379 1.00 75.88 182 GLY A O 1
ATOM 1297 N N . VAL A 1 183 ? 4.630 -4.721 -21.761 1.00 85.12 183 VAL A N 1
ATOM 1298 C CA . VAL A 1 183 ? 4.886 -5.213 -20.396 1.00 85.12 183 VAL A CA 1
ATOM 1299 C C . VAL A 1 183 ? 6.211 -4.665 -19.871 1.00 85.12 183 VAL A C 1
ATOM 1301 O O . VAL A 1 183 ? 7.231 -4.688 -20.567 1.00 85.12 183 VAL A O 1
ATOM 1304 N N . ILE A 1 184 ? 6.194 -4.185 -18.631 1.00 91.75 184 ILE A N 1
ATOM 1305 C CA . ILE A 1 184 ? 7.407 -3.798 -17.918 1.00 91.75 184 ILE A CA 1
ATOM 1306 C C . ILE A 1 184 ? 7.885 -5.010 -17.131 1.00 91.75 184 ILE A C 1
ATOM 1308 O O . ILE A 1 184 ? 7.244 -5.382 -16.159 1.00 91.75 184 ILE A O 1
ATOM 1312 N N . ASP A 1 185 ? 9.008 -5.600 -17.529 1.00 93.62 185 ASP A N 1
ATOM 1313 C CA . ASP A 1 185 ? 9.624 -6.732 -16.829 1.00 93.62 185 ASP A CA 1
ATOM 1314 C C . ASP A 1 185 ? 11.088 -6.401 -16.515 1.00 93.62 185 ASP A C 1
ATOM 1316 O O . ASP A 1 185 ? 11.938 -6.341 -17.412 1.00 93.62 185 ASP A O 1
ATOM 1320 N N . LEU A 1 186 ? 11.361 -6.116 -15.239 1.00 97.56 186 LEU A N 1
ATOM 1321 C CA . LEU A 1 186 ? 12.677 -5.766 -14.716 1.00 97.56 186 LEU A CA 1
ATOM 1322 C C . LEU A 1 186 ? 13.072 -6.758 -13.618 1.00 97.56 186 LEU A C 1
ATOM 1324 O O . LEU A 1 186 ? 12.415 -6.850 -12.584 1.00 97.56 186 LEU A O 1
ATOM 1328 N N . THR A 1 187 ? 14.193 -7.455 -13.793 1.00 97.00 187 THR A N 1
ATOM 1329 C CA . THR A 1 187 ? 14.707 -8.394 -12.783 1.00 97.00 187 THR A CA 1
ATOM 1330 C C . THR A 1 187 ? 16.160 -8.083 -12.444 1.00 97.00 187 THR A C 1
ATOM 1332 O O . THR A 1 187 ? 17.010 -8.046 -13.335 1.00 97.00 187 THR A O 1
ATOM 1335 N N . GLY A 1 188 ? 16.477 -7.900 -11.164 1.00 96.81 188 GLY A N 1
ATOM 1336 C CA . GLY A 1 188 ? 17.859 -7.865 -10.696 1.00 96.81 188 GLY A CA 1
ATOM 1337 C C . GLY A 1 188 ? 18.503 -9.249 -10.744 1.00 96.81 188 GLY A C 1
ATOM 1338 O O . GLY A 1 188 ? 17.924 -10.232 -10.293 1.00 96.81 188 GLY A O 1
ATOM 1339 N N . MET A 1 189 ? 19.699 -9.338 -11.325 1.00 91.62 189 MET A N 1
ATOM 1340 C CA . MET A 1 189 ? 20.453 -10.595 -11.455 1.00 91.62 189 MET A CA 1
ATOM 1341 C C . MET A 1 189 ? 21.569 -10.749 -10.430 1.00 91.62 189 MET A C 1
ATOM 1343 O O . MET A 1 189 ? 22.084 -11.848 -10.228 1.00 91.62 189 MET A O 1
ATOM 1347 N N . THR A 1 190 ? 22.018 -9.637 -9.863 1.00 90.25 190 THR A N 1
ATOM 1348 C CA . THR A 1 190 ? 23.182 -9.579 -8.986 1.00 90.25 190 THR A CA 1
ATOM 1349 C C . THR A 1 190 ? 22.792 -8.946 -7.662 1.00 90.25 190 THR A C 1
ATOM 1351 O O . THR A 1 190 ? 21.846 -8.167 -7.587 1.00 90.25 190 THR A O 1
ATOM 1354 N N . ALA A 1 191 ? 23.547 -9.249 -6.606 1.00 88.31 191 ALA A N 1
ATOM 1355 C CA . ALA A 1 191 ? 23.311 -8.663 -5.287 1.00 88.31 191 ALA A CA 1
ATOM 1356 C C . ALA A 1 191 ? 23.474 -7.126 -5.265 1.00 88.31 191 ALA A C 1
ATOM 1358 O O . ALA A 1 191 ? 22.990 -6.470 -4.350 1.00 88.31 191 ALA A O 1
ATOM 1359 N N . ASP A 1 192 ? 24.164 -6.552 -6.257 1.00 94.12 192 ASP A N 1
ATOM 1360 C CA . ASP A 1 192 ? 24.358 -5.111 -6.447 1.00 94.12 192 ASP A CA 1
ATOM 1361 C C . ASP A 1 192 ? 23.472 -4.515 -7.559 1.00 94.12 192 ASP A C 1
ATOM 1363 O O . ASP A 1 192 ? 23.748 -3.410 -8.030 1.00 94.12 192 ASP A O 1
ATOM 1367 N N . ALA A 1 193 ? 22.434 -5.230 -8.013 1.00 98.50 193 ALA A N 1
ATOM 1368 C CA . ALA A 1 193 ? 21.491 -4.726 -9.006 1.00 98.50 193 ALA A CA 1
ATOM 1369 C C . ALA A 1 193 ? 20.787 -3.465 -8.479 1.00 98.50 193 ALA A C 1
ATOM 1371 O O . ALA A 1 193 ? 19.937 -3.528 -7.590 1.00 98.50 193 ALA A O 1
ATOM 1372 N N . GLU A 1 194 ? 21.152 -2.303 -9.022 1.00 98.69 194 GLU A N 1
ATOM 1373 C CA . GLU A 1 194 ? 20.718 -1.017 -8.482 1.00 98.69 194 GLU A CA 1
ATOM 1374 C C . GLU A 1 194 ? 20.446 0.006 -9.586 1.00 98.69 194 GLU A C 1
ATOM 1376 O O . GLU A 1 194 ? 21.256 0.222 -10.493 1.00 98.69 194 GLU A O 1
ATOM 1381 N N . PHE A 1 195 ? 19.337 0.726 -9.440 1.00 98.44 195 PHE A N 1
ATOM 1382 C CA . PHE A 1 195 ? 19.081 1.975 -10.132 1.00 98.44 195 PHE A CA 1
ATOM 1383 C C . PHE A 1 195 ? 19.241 3.166 -9.186 1.00 98.44 195 PHE A C 1
ATOM 1385 O O . PHE A 1 195 ? 18.482 3.345 -8.234 1.00 98.44 195 PHE A O 1
ATOM 1392 N N . LYS A 1 196 ? 20.213 4.028 -9.495 1.00 97.81 196 LYS A N 1
ATOM 1393 C CA . LYS A 1 196 ? 20.416 5.318 -8.828 1.00 97.81 196 LYS A CA 1
ATOM 1394 C C . LYS A 1 196 ? 19.683 6.405 -9.589 1.00 97.81 196 LYS A C 1
ATOM 1396 O O . LYS A 1 196 ? 19.993 6.682 -10.746 1.00 97.81 196 LYS A O 1
ATOM 1401 N N . LEU A 1 197 ? 18.701 7.002 -8.941 1.00 95.12 197 LEU A N 1
ATOM 1402 C CA . LEU A 1 197 ? 17.729 7.888 -9.554 1.00 95.12 197 LEU A CA 1
ATOM 1403 C C . LEU A 1 197 ? 18.109 9.341 -9.267 1.00 95.12 197 LEU A C 1
ATOM 1405 O O . LEU A 1 197 ? 18.517 9.668 -8.156 1.00 95.12 197 LEU A O 1
ATOM 1409 N N . GLU A 1 198 ? 17.983 10.209 -10.267 1.00 89.25 198 GLU A N 1
ATOM 1410 C CA . GLU A 1 198 ? 17.993 11.663 -10.077 1.00 89.25 198 GLU A CA 1
ATOM 1411 C C . GLU A 1 198 ? 16.556 12.215 -10.079 1.00 89.25 198 GLU A C 1
ATOM 1413 O O . GLU A 1 198 ? 15.637 11.601 -10.632 1.00 89.25 198 GLU A O 1
ATOM 1418 N N . ASN A 1 199 ? 16.362 13.411 -9.509 1.00 82.94 199 ASN A N 1
ATOM 1419 C CA . ASN A 1 199 ? 15.090 14.138 -9.583 1.00 82.94 199 ASN A CA 1
ATOM 1420 C C . ASN A 1 199 ? 14.587 14.247 -11.037 1.00 82.94 199 ASN A C 1
ATOM 1422 O O . ASN A 1 199 ? 15.364 14.489 -11.962 1.00 82.94 199 ASN A O 1
ATOM 1426 N N . GLY A 1 200 ? 13.274 14.119 -11.235 1.00 82.88 200 GLY A N 1
ATOM 1427 C CA . GLY A 1 200 ? 12.639 14.303 -12.542 1.00 82.88 200 GLY A CA 1
ATOM 1428 C C . GLY A 1 200 ? 11.285 13.603 -12.652 1.00 82.88 200 GLY A C 1
ATOM 1429 O O . GLY A 1 200 ? 10.765 13.104 -11.657 1.00 82.88 200 GLY A O 1
ATOM 1430 N N . ASN A 1 201 ? 10.768 13.528 -13.880 1.00 85.31 201 ASN A N 1
ATOM 1431 C CA . ASN A 1 201 ? 9.519 12.846 -14.245 1.00 85.31 201 ASN A CA 1
ATOM 1432 C C . ASN A 1 201 ? 9.499 11.359 -13.832 1.00 85.31 201 ASN A C 1
ATOM 1434 O O . ASN A 1 201 ? 10.577 10.789 -13.636 1.00 85.31 201 ASN A O 1
ATOM 1438 N N . PRO A 1 202 ? 8.321 10.706 -13.764 1.00 89.75 202 PRO A N 1
ATOM 1439 C CA . PRO A 1 202 ? 8.227 9.262 -13.547 1.00 89.75 202 PRO A CA 1
ATOM 1440 C C . PRO A 1 202 ? 9.165 8.458 -14.455 1.00 89.75 202 PRO A C 1
ATOM 1442 O O . PRO A 1 202 ? 9.395 8.845 -15.607 1.00 89.75 202 PRO A O 1
ATOM 1445 N N . LEU A 1 203 ? 9.726 7.351 -13.948 1.00 91.00 203 LEU A N 1
ATOM 1446 C CA . LEU A 1 203 ? 10.546 6.446 -14.769 1.00 91.00 203 LEU A CA 1
ATOM 1447 C C . LEU A 1 203 ? 9.722 5.850 -15.912 1.00 91.00 203 LEU A C 1
ATOM 1449 O O . LEU A 1 203 ? 10.198 5.816 -17.049 1.00 91.00 203 LEU A O 1
ATOM 1453 N N . PHE A 1 204 ? 8.492 5.436 -15.612 1.00 92.06 204 PHE A N 1
ATOM 1454 C CA . PHE A 1 204 ? 7.586 4.817 -16.567 1.00 92.06 204 PHE A CA 1
ATOM 1455 C C . PHE A 1 204 ? 6.182 5.410 -16.443 1.00 92.06 204 PHE A C 1
ATOM 1457 O O . PHE A 1 204 ? 5.590 5.410 -15.366 1.00 92.06 204 PHE A O 1
ATOM 1464 N N . ASN A 1 205 ? 5.654 5.895 -17.568 1.00 90.94 205 ASN A N 1
ATOM 1465 C CA . ASN A 1 205 ? 4.236 6.213 -17.708 1.00 90.94 205 ASN A CA 1
ATOM 1466 C C . ASN A 1 205 ? 3.547 4.985 -18.314 1.00 90.94 205 ASN A C 1
ATOM 1468 O O . ASN A 1 205 ? 3.977 4.530 -19.371 1.00 90.94 205 ASN A O 1
ATOM 1472 N N . ILE A 1 206 ? 2.521 4.444 -17.672 1.00 90.69 206 ILE A N 1
ATOM 1473 C CA . ILE A 1 206 ? 1.912 3.154 -18.014 1.00 90.69 206 ILE A CA 1
ATOM 1474 C C . ILE A 1 206 ? 0.644 3.380 -18.843 1.00 90.69 206 ILE A C 1
ATOM 1476 O O . ILE A 1 206 ? -0.242 4.134 -18.433 1.00 90.69 206 ILE A O 1
ATOM 1480 N N . ALA A 1 207 ? 0.575 2.767 -20.028 1.00 88.56 207 ALA A N 1
ATOM 1481 C CA . ALA A 1 207 ? -0.611 2.804 -20.882 1.00 88.56 207 ALA A CA 1
ATOM 1482 C C . ALA A 1 207 ? -1.662 1.757 -20.464 1.00 88.56 207 ALA A C 1
ATOM 1484 O O . ALA A 1 207 ? -1.479 0.988 -19.525 1.00 88.56 207 ALA A O 1
ATOM 1485 N N . ASN A 1 208 ? -2.782 1.732 -21.189 1.00 88.31 208 ASN A N 1
ATOM 1486 C CA . ASN A 1 208 ? -3.813 0.710 -21.033 1.00 88.31 208 ASN A CA 1
ATOM 1487 C C . ASN A 1 208 ? -3.271 -0.694 -21.344 1.00 88.31 208 ASN A C 1
ATOM 1489 O O . ASN A 1 208 ? -2.566 -0.850 -22.338 1.00 88.31 208 ASN A O 1
ATOM 1493 N N . GLN A 1 209 ? -3.663 -1.695 -20.550 1.00 86.69 209 GLN A N 1
ATOM 1494 C CA . GLN A 1 209 ? -3.324 -3.115 -20.732 1.00 86.69 209 GLN A CA 1
ATOM 1495 C C . GLN A 1 209 ? -1.825 -3.435 -20.634 1.00 86.69 209 GLN A C 1
ATOM 1497 O O . GLN A 1 209 ? -1.329 -4.332 -21.313 1.00 86.69 209 GLN A O 1
ATOM 1502 N N . VAL A 1 210 ? -1.091 -2.704 -19.791 1.00 87.19 210 VAL A N 1
ATOM 1503 C CA . VAL A 1 210 ? 0.334 -2.953 -19.546 1.00 87.19 210 VAL A CA 1
ATOM 1504 C C . VAL A 1 210 ? 0.548 -3.496 -18.142 1.00 87.19 210 VAL A C 1
ATOM 1506 O O . VAL A 1 210 ? 0.383 -2.763 -17.172 1.00 87.19 210 VAL A O 1
ATOM 1509 N N . ASN A 1 211 ? 0.987 -4.753 -18.058 1.00 90.94 211 ASN A N 1
ATOM 1510 C CA . ASN A 1 211 ? 1.383 -5.386 -16.800 1.00 90.94 211 ASN A CA 1
ATOM 1511 C C . ASN A 1 211 ? 2.794 -4.962 -16.376 1.00 90.94 211 ASN A C 1
ATOM 1513 O O . ASN A 1 211 ? 3.637 -4.601 -17.209 1.00 90.94 211 ASN A O 1
ATOM 1517 N N . VAL A 1 212 ? 3.053 -5.019 -15.071 1.00 95.12 212 VAL A N 1
ATOM 1518 C CA . VAL A 1 212 ? 4.320 -4.602 -14.463 1.00 95.12 212 VAL A CA 1
ATOM 1519 C C . VAL A 1 212 ? 4.849 -5.698 -13.547 1.00 95.12 212 VAL A C 1
ATOM 1521 O O . VAL A 1 212 ? 4.154 -6.144 -12.647 1.00 95.12 212 VAL A O 1
ATOM 1524 N N . HIS A 1 213 ? 6.097 -6.096 -13.762 1.00 96.19 213 HIS A N 1
ATOM 1525 C CA . HIS A 1 213 ? 6.831 -7.083 -12.982 1.00 96.19 213 HIS A CA 1
ATOM 1526 C C . HIS A 1 213 ? 8.208 -6.490 -12.668 1.00 96.19 213 HIS A C 1
ATOM 1528 O O . HIS A 1 213 ? 9.023 -6.264 -13.565 1.00 96.19 213 HIS A O 1
ATOM 1534 N N . ILE A 1 214 ? 8.465 -6.169 -11.402 1.00 98.31 214 ILE A N 1
ATOM 1535 C CA . ILE A 1 214 ? 9.739 -5.598 -10.953 1.00 98.31 214 ILE A CA 1
ATOM 1536 C C . ILE A 1 214 ? 10.211 -6.388 -9.744 1.00 98.31 214 ILE A C 1
ATOM 1538 O O . ILE A 1 214 ? 9.541 -6.403 -8.714 1.00 98.31 214 ILE A O 1
ATOM 1542 N N . SER A 1 215 ? 11.379 -7.015 -9.851 1.00 97.62 215 SER A N 1
ATOM 1543 C CA . SER A 1 215 ? 11.879 -7.872 -8.778 1.00 97.62 215 SER A CA 1
ATOM 1544 C C . SER A 1 215 ? 13.372 -7.745 -8.525 1.00 97.62 215 SER A C 1
ATOM 1546 O O . SER A 1 215 ? 14.149 -7.668 -9.483 1.00 97.62 215 SER A O 1
ATOM 1548 N N . ASN A 1 216 ? 13.777 -7.869 -7.260 1.00 97.19 216 ASN A N 1
ATOM 1549 C CA . ASN A 1 216 ? 15.175 -7.993 -6.830 1.00 97.19 216 ASN A CA 1
ATOM 1550 C C . ASN A 1 216 ? 16.078 -6.807 -7.216 1.00 97.19 216 ASN A C 1
ATOM 1552 O O . ASN A 1 216 ? 17.261 -6.992 -7.505 1.00 97.19 216 ASN A O 1
ATOM 1556 N N . ILE A 1 217 ? 15.540 -5.586 -7.265 1.00 98.75 217 ILE A N 1
ATOM 1557 C CA . ILE A 1 217 ? 16.294 -4.378 -7.627 1.00 98.75 217 ILE A CA 1
ATOM 1558 C C . ILE A 1 217 ? 16.317 -3.398 -6.456 1.00 98.75 217 ILE A C 1
ATOM 1560 O O . ILE A 1 217 ? 15.306 -3.147 -5.799 1.00 98.75 217 ILE A O 1
ATOM 1564 N N . LYS A 1 218 ? 17.474 -2.772 -6.231 1.00 98.81 218 LYS A N 1
ATOM 1565 C CA . LYS A 1 218 ? 17.583 -1.603 -5.361 1.00 98.81 218 LYS A CA 1
ATOM 1566 C C . LYS A 1 218 ? 17.322 -0.313 -6.141 1.00 98.81 218 LYS A C 1
ATOM 1568 O O . LYS A 1 218 ? 17.957 -0.049 -7.156 1.00 98.81 218 LYS A O 1
ATOM 1573 N N . PHE A 1 219 ? 16.441 0.537 -5.640 1.00 98.44 219 PHE A N 1
ATOM 1574 C CA . PHE A 1 219 ? 16.169 1.877 -6.139 1.00 98.44 219 PHE A CA 1
ATOM 1575 C C . PHE A 1 219 ? 16.645 2.895 -5.106 1.00 98.44 219 PHE A C 1
ATOM 1577 O O . PHE A 1 219 ? 16.108 2.959 -4.004 1.00 98.44 219 PHE A O 1
ATOM 1584 N N . THR A 1 220 ? 17.627 3.720 -5.463 1.00 98.06 220 THR A N 1
ATOM 1585 C CA . THR A 1 220 ? 18.165 4.758 -4.571 1.00 98.06 220 THR A CA 1
ATOM 1586 C C . THR A 1 220 ? 17.921 6.129 -5.179 1.00 98.06 220 THR A C 1
ATOM 1588 O O . THR A 1 220 ? 18.485 6.449 -6.226 1.00 98.06 220 THR A O 1
ATOM 1591 N N . GLN A 1 221 ? 17.121 6.968 -4.526 1.00 95.62 221 GLN A N 1
ATOM 1592 C CA . GLN A 1 221 ? 16.972 8.368 -4.914 1.00 95.62 221 GLN A CA 1
ATOM 1593 C C . GLN A 1 221 ? 18.146 9.188 -4.363 1.00 95.62 221 GLN A C 1
ATOM 1595 O O . GLN A 1 221 ? 18.341 9.308 -3.157 1.00 95.62 221 GLN A O 1
ATOM 1600 N N . MET A 1 222 ? 18.946 9.747 -5.272 1.00 94.19 222 MET A N 1
ATOM 1601 C CA . MET A 1 222 ? 20.164 10.500 -4.962 1.00 94.19 222 MET A CA 1
ATOM 1602 C C . MET A 1 222 ? 19.886 11.973 -4.620 1.00 94.19 222 MET A C 1
ATOM 1604 O O . MET A 1 222 ? 20.754 12.655 -4.075 1.00 94.19 222 MET A O 1
ATOM 1608 N N . GLY A 1 223 ? 18.713 12.487 -5.000 1.00 89.00 223 GLY A N 1
ATOM 1609 C CA . GLY A 1 223 ? 18.284 13.860 -4.742 1.00 89.00 223 GLY A CA 1
ATOM 1610 C C . GLY A 1 223 ? 17.443 14.020 -3.474 1.00 89.00 223 GLY A C 1
ATOM 1611 O O . GLY A 1 223 ? 17.043 13.058 -2.831 1.00 89.00 223 GLY A O 1
ATOM 1612 N N . THR A 1 224 ? 17.130 15.271 -3.136 1.00 86.06 224 THR A N 1
ATOM 1613 C CA . THR A 1 224 ? 16.230 15.619 -2.020 1.00 86.06 224 THR A CA 1
ATOM 1614 C C . THR A 1 224 ? 14.754 15.693 -2.423 1.00 86.06 224 THR A C 1
ATOM 1616 O O . THR A 1 224 ? 13.895 15.876 -1.565 1.00 86.06 224 THR A O 1
ATOM 1619 N N . GLY A 1 225 ? 14.448 15.609 -3.722 1.00 87.75 225 GLY A N 1
ATOM 1620 C CA . GLY A 1 225 ? 13.083 15.664 -4.243 1.00 87.75 225 GLY A CA 1
ATOM 1621 C C . GLY A 1 225 ? 12.465 14.276 -4.369 1.00 87.75 225 GLY A C 1
ATOM 1622 O O . GLY A 1 225 ? 13.180 13.278 -4.414 1.00 87.75 225 GLY A O 1
ATOM 1623 N N . VAL A 1 226 ? 11.138 14.214 -4.480 1.00 88.50 226 VAL A N 1
ATOM 1624 C CA . VAL A 1 226 ? 10.428 12.946 -4.703 1.00 88.50 226 VAL A CA 1
ATOM 1625 C C . VAL A 1 226 ? 10.768 12.381 -6.077 1.00 88.50 226 VAL A C 1
ATOM 1627 O O . VAL A 1 226 ? 10.716 13.096 -7.083 1.00 88.50 226 VAL A O 1
ATOM 1630 N N . ARG A 1 227 ? 11.075 11.085 -6.127 1.00 90.38 227 ARG A N 1
ATOM 1631 C CA . ARG A 1 227 ? 11.216 10.325 -7.365 1.00 90.38 227 ARG A CA 1
ATOM 1632 C C . ARG A 1 227 ? 10.018 9.423 -7.601 1.00 90.38 227 ARG A C 1
ATOM 1634 O O . ARG A 1 227 ? 9.769 8.531 -6.805 1.00 90.38 227 ARG A O 1
ATOM 1641 N N . TYR A 1 228 ? 9.361 9.599 -8.739 1.00 91.69 228 TYR A N 1
ATOM 1642 C CA . TYR A 1 228 ? 8.260 8.748 -9.180 1.00 91.69 228 TYR A CA 1
ATOM 1643 C C . TYR A 1 228 ? 8.806 7.573 -10.004 1.00 91.69 228 TYR A C 1
ATOM 1645 O O . TYR A 1 228 ? 9.643 7.781 -10.893 1.00 91.69 228 TYR A O 1
ATOM 1653 N N . ILE A 1 229 ? 8.356 6.347 -9.728 1.00 94.19 229 ILE A N 1
ATOM 1654 C CA . ILE A 1 229 ? 8.735 5.159 -10.512 1.00 94.19 229 ILE A CA 1
ATOM 1655 C C . ILE A 1 229 ? 7.673 4.879 -11.579 1.00 94.19 229 ILE A C 1
ATOM 1657 O O . ILE A 1 229 ? 7.978 4.970 -12.768 1.00 94.19 229 ILE A O 1
ATOM 1661 N N . LEU A 1 230 ? 6.432 4.622 -11.167 1.00 94.94 230 LEU A N 1
ATOM 1662 C CA . LEU A 1 230 ? 5.305 4.288 -12.036 1.00 94.94 230 LEU A CA 1
ATOM 1663 C C . LEU A 1 230 ? 4.235 5.382 -11.969 1.00 94.94 230 LEU A C 1
ATOM 1665 O O . LEU A 1 230 ? 3.851 5.821 -10.886 1.00 94.94 230 LEU A O 1
ATOM 1669 N N . ALA A 1 231 ? 3.733 5.806 -13.122 1.00 93.62 231 ALA A N 1
ATOM 1670 C CA . ALA A 1 231 ? 2.568 6.680 -13.218 1.00 93.62 231 ALA A CA 1
ATOM 1671 C C . ALA A 1 231 ? 1.579 6.092 -14.223 1.00 93.62 231 ALA A C 1
ATOM 1673 O O . ALA A 1 231 ? 1.926 5.890 -15.386 1.00 93.62 231 ALA A O 1
ATOM 1674 N N . PHE A 1 232 ? 0.363 5.801 -13.779 1.00 92.88 232 PHE A N 1
ATOM 1675 C CA . PHE A 1 232 ? -0.651 5.142 -14.598 1.00 92.88 232 PHE A CA 1
ATOM 1676 C C . PHE A 1 232 ? -1.532 6.163 -15.318 1.00 92.88 232 PHE A C 1
ATOM 1678 O O . PHE A 1 232 ? -1.825 7.238 -14.793 1.00 92.88 232 PHE A O 1
ATOM 1685 N N . ALA A 1 233 ? -1.953 5.846 -16.544 1.00 89.88 233 ALA A N 1
ATOM 1686 C CA . ALA A 1 233 ? -2.938 6.669 -17.236 1.00 89.88 233 ALA A CA 1
ATOM 1687 C C . ALA A 1 233 ? -4.312 6.570 -16.525 1.00 89.88 233 ALA A C 1
ATOM 1689 O O . ALA A 1 233 ? -4.722 5.460 -16.192 1.00 89.88 233 ALA A O 1
ATOM 1690 N N . PRO A 1 234 ? -5.080 7.669 -16.362 1.00 84.50 234 PRO A N 1
ATOM 1691 C CA . PRO A 1 234 ? -6.288 7.691 -15.513 1.00 84.50 234 PRO A CA 1
ATOM 1692 C C . PRO A 1 234 ? -7.400 6.685 -15.860 1.00 84.50 234 PRO A C 1
ATOM 1694 O O . PRO A 1 234 ? -8.231 6.366 -15.014 1.00 84.50 234 PRO A O 1
ATOM 1697 N N . ASN A 1 235 ? -7.421 6.187 -17.100 1.00 86.44 235 ASN A N 1
ATOM 1698 C CA . ASN A 1 235 ? -8.437 5.257 -17.608 1.00 86.44 235 ASN A CA 1
ATOM 1699 C C . ASN A 1 235 ? -7.818 3.922 -18.054 1.00 86.44 235 ASN A C 1
ATOM 1701 O O . ASN A 1 235 ? -8.417 3.208 -18.856 1.00 86.44 235 ASN A O 1
ATOM 1705 N N . CYS A 1 236 ? -6.579 3.624 -17.647 1.00 89.94 236 CYS A N 1
ATOM 1706 C CA . CYS A 1 236 ? -5.976 2.336 -17.971 1.00 89.94 236 CYS A CA 1
ATOM 1707 C C . CYS A 1 236 ? -6.596 1.226 -17.123 1.00 89.94 236 CYS A C 1
ATOM 1709 O O . CYS A 1 236 ? -6.970 1.460 -15.980 1.00 89.94 236 CYS A O 1
ATOM 1711 N N . LEU A 1 237 ? -6.693 0.031 -17.694 1.00 91.88 237 LEU A N 1
ATOM 1712 C CA . LEU A 1 237 ? -6.866 -1.225 -16.986 1.00 91.88 237 LEU A CA 1
ATOM 1713 C C . LEU A 1 237 ? -5.538 -1.981 -17.049 1.00 91.88 237 LEU A C 1
ATOM 1715 O O . LEU A 1 237 ? -5.043 -2.260 -18.143 1.00 91.88 237 LEU A O 1
ATOM 1719 N N . CYS A 1 238 ? -4.975 -2.297 -15.894 1.00 91.31 238 CYS A N 1
ATOM 1720 C CA . CYS A 1 238 ? -3.839 -3.198 -15.748 1.00 91.31 238 CYS A CA 1
ATOM 1721 C C . CYS A 1 238 ? -4.337 -4.535 -15.191 1.00 91.31 238 CYS A C 1
ATOM 1723 O O . CYS A 1 238 ? -5.137 -4.534 -14.256 1.00 91.31 238 CYS A O 1
ATOM 1725 N N . ASP A 1 239 ? -3.883 -5.666 -15.732 1.00 89.06 239 ASP A N 1
ATOM 1726 C CA . ASP A 1 239 ? -4.239 -6.954 -15.136 1.00 89.06 239 ASP A CA 1
ATOM 1727 C C . ASP A 1 239 ? -3.387 -7.208 -13.890 1.00 89.06 239 ASP A C 1
ATOM 1729 O O . ASP A 1 239 ? -3.926 -7.581 -12.853 1.00 89.06 239 ASP A O 1
ATOM 1733 N N . GLN A 1 240 ? -2.072 -6.966 -13.964 1.00 91.94 240 GLN A N 1
ATOM 1734 C CA . GLN A 1 240 ? -1.152 -7.308 -12.877 1.00 91.94 240 GLN A CA 1
ATOM 1735 C C . GLN A 1 240 ? -0.027 -6.291 -12.667 1.00 91.94 240 GLN A C 1
ATOM 1737 O O . GLN A 1 240 ? 0.675 -5.895 -13.604 1.00 91.94 240 GLN A O 1
ATOM 1742 N N . VAL A 1 241 ? 0.201 -5.943 -11.398 1.00 97.00 241 VAL A N 1
ATOM 1743 C CA . VAL A 1 241 ? 1.395 -5.231 -10.925 1.00 97.00 241 VAL A CA 1
ATOM 1744 C C . VAL A 1 241 ? 2.051 -6.023 -9.798 1.00 97.00 241 VAL A C 1
ATOM 1746 O O . VAL A 1 241 ? 1.545 -6.065 -8.681 1.00 97.00 241 VAL A O 1
ATOM 1749 N N . ILE A 1 242 ? 3.202 -6.626 -10.081 1.00 97.12 242 ILE A N 1
ATOM 1750 C CA . ILE A 1 242 ? 3.971 -7.453 -9.149 1.00 97.12 242 ILE A CA 1
ATOM 1751 C C . ILE A 1 242 ? 5.304 -6.767 -8.849 1.00 97.12 242 ILE A C 1
ATOM 1753 O O . ILE A 1 242 ? 6.134 -6.566 -9.739 1.00 97.12 242 ILE A O 1
ATOM 1757 N N . ILE A 1 243 ? 5.506 -6.408 -7.584 1.00 98.56 243 ILE A N 1
ATOM 1758 C CA . ILE A 1 243 ? 6.697 -5.740 -7.065 1.00 98.56 243 ILE A CA 1
ATOM 1759 C C . ILE A 1 243 ? 7.229 -6.568 -5.890 1.00 98.56 243 ILE A C 1
ATOM 1761 O O . ILE A 1 243 ? 6.647 -6.552 -4.806 1.00 98.56 243 ILE A O 1
ATOM 1765 N N . GLU A 1 244 ? 8.326 -7.295 -6.101 1.00 96.69 244 GLU A N 1
ATOM 1766 C CA . GLU A 1 244 ? 8.791 -8.320 -5.152 1.00 96.69 244 GLU A CA 1
ATOM 1767 C C . GLU A 1 244 ? 10.292 -8.243 -4.843 1.00 96.69 244 GLU A C 1
ATOM 1769 O O . GLU A 1 244 ? 11.120 -8.101 -5.746 1.00 96.69 244 GLU A O 1
ATOM 1774 N N . GLY A 1 245 ? 10.677 -8.361 -3.571 1.00 95.31 245 GLY A N 1
ATOM 1775 C CA . GLY A 1 245 ? 12.093 -8.481 -3.199 1.00 95.31 245 GLY A CA 1
ATOM 1776 C C . GLY A 1 245 ? 12.938 -7.239 -3.516 1.00 95.31 245 GLY A C 1
ATOM 1777 O O . GLY A 1 245 ? 14.157 -7.333 -3.678 1.00 95.31 245 GLY A O 1
ATOM 1778 N N . ASN A 1 246 ? 12.320 -6.067 -3.685 1.00 98.81 246 ASN A N 1
ATOM 1779 C CA . ASN A 1 246 ? 13.026 -4.831 -4.024 1.00 98.81 246 ASN A CA 1
ATOM 1780 C C . ASN A 1 246 ? 13.411 -4.035 -2.772 1.00 98.81 246 ASN A C 1
ATOM 1782 O O . ASN A 1 246 ? 12.818 -4.170 -1.704 1.00 98.81 246 ASN A O 1
ATOM 1786 N N . SER A 1 247 ? 14.380 -3.133 -2.925 1.00 98.75 247 SER A N 1
ATOM 1787 C CA . SER A 1 247 ? 14.746 -2.155 -1.895 1.00 98.75 247 SER A CA 1
ATOM 1788 C C . SER A 1 247 ? 14.553 -0.740 -2.430 1.00 98.75 247 SER A C 1
ATOM 1790 O O . SER A 1 247 ? 15.042 -0.424 -3.509 1.00 98.75 247 SER A O 1
ATOM 1792 N N . PHE A 1 248 ? 13.872 0.128 -1.688 1.00 98.62 248 PHE A N 1
ATOM 1793 C CA . PHE A 1 248 ? 13.631 1.525 -2.047 1.00 98.62 248 PHE A CA 1
ATOM 1794 C C . PHE A 1 248 ? 14.233 2.430 -0.979 1.00 98.62 248 PHE A C 1
ATOM 1796 O O . PHE A 1 248 ? 13.825 2.373 0.176 1.00 98.62 248 PHE A O 1
ATOM 1803 N N . VAL A 1 249 ? 15.196 3.270 -1.353 1.00 98.12 249 VAL A N 1
ATOM 1804 C CA . VAL A 1 249 ? 15.937 4.119 -0.414 1.00 98.12 249 VAL A CA 1
ATOM 1805 C C . VAL A 1 249 ? 15.830 5.584 -0.814 1.00 98.12 249 VAL A C 1
ATOM 1807 O O . VAL A 1 249 ? 16.238 5.986 -1.911 1.00 98.12 249 VAL A O 1
ATOM 1810 N N . GLY A 1 250 ? 15.342 6.395 0.121 1.00 96.06 250 GLY A N 1
ATOM 1811 C CA . GLY A 1 250 ? 15.200 7.837 -0.016 1.00 96.06 250 GLY A CA 1
ATOM 1812 C C . GLY A 1 250 ? 13.814 8.268 -0.509 1.00 96.06 250 GLY A C 1
ATOM 1813 O O . GLY A 1 250 ? 12.882 7.464 -0.545 1.00 96.06 250 GLY A O 1
ATOM 1814 N N . PRO A 1 251 ? 13.664 9.549 -0.898 1.00 94.25 251 PRO A N 1
ATOM 1815 C CA . PRO A 1 251 ? 12.370 10.151 -1.200 1.00 94.25 251 PRO A CA 1
ATOM 1816 C C . PRO A 1 251 ? 11.777 9.612 -2.514 1.00 94.25 251 PRO A C 1
ATOM 1818 O O . PRO A 1 251 ? 11.894 10.227 -3.573 1.00 94.25 251 PRO A O 1
ATOM 1821 N N . ILE A 1 252 ? 11.158 8.435 -2.456 1.00 94.81 252 ILE A N 1
ATOM 1822 C CA . ILE A 1 252 ? 10.570 7.716 -3.590 1.00 94.81 252 ILE A CA 1
ATOM 1823 C C . ILE A 1 252 ? 9.053 7.625 -3.410 1.00 94.81 252 ILE A C 1
ATOM 1825 O O . ILE A 1 252 ? 8.565 7.317 -2.328 1.00 94.81 252 ILE A O 1
ATOM 1829 N N . ARG A 1 253 ? 8.327 7.822 -4.512 1.00 93.81 253 ARG A N 1
ATOM 1830 C CA . ARG A 1 253 ? 6.952 7.366 -4.710 1.00 93.81 253 ARG A CA 1
ATOM 1831 C C . ARG A 1 253 ? 6.977 6.253 -5.752 1.00 93.81 253 ARG A C 1
ATOM 1833 O O . ARG A 1 253 ? 7.320 6.492 -6.913 1.00 93.81 253 ARG A O 1
ATOM 1840 N N . LEU A 1 254 ? 6.642 5.036 -5.338 1.00 96.62 254 LEU A N 1
ATOM 1841 C CA . LEU A 1 254 ? 6.631 3.882 -6.228 1.00 96.62 254 LEU A CA 1
ATOM 1842 C C . LEU A 1 254 ? 5.564 4.042 -7.305 1.00 96.62 254 LEU A C 1
ATOM 1844 O O . LEU A 1 254 ? 5.875 3.914 -8.485 1.00 96.62 254 LEU A O 1
ATOM 1848 N N . MET A 1 255 ? 4.329 4.353 -6.922 1.00 94.56 255 MET A N 1
ATOM 1849 C CA . MET A 1 255 ? 3.252 4.467 -7.897 1.00 94.56 255 MET A CA 1
ATOM 1850 C C . MET A 1 255 ? 2.225 5.532 -7.553 1.00 94.56 255 MET A C 1
ATOM 1852 O O . MET A 1 255 ? 1.896 5.757 -6.386 1.00 94.56 255 MET A O 1
ATOM 1856 N N . GLU A 1 256 ? 1.721 6.163 -8.609 1.00 90.94 256 GLU A N 1
ATOM 1857 C CA . GLU A 1 256 ? 0.555 7.035 -8.572 1.00 90.94 256 GLU A CA 1
ATOM 1858 C C . GLU A 1 256 ? -0.425 6.631 -9.674 1.00 90.94 256 GLU A C 1
ATOM 1860 O O . GLU A 1 256 ? -0.084 6.602 -10.862 1.00 90.94 256 GLU A O 1
ATOM 1865 N N . PHE A 1 257 ? -1.643 6.321 -9.247 1.00 88.25 257 PHE A N 1
ATOM 1866 C CA . PHE A 1 257 ? -2.811 6.145 -10.086 1.00 88.25 257 PHE A CA 1
ATOM 1867 C C . PHE A 1 257 ? -3.943 6.955 -9.449 1.00 88.25 257 PHE A C 1
ATOM 1869 O O . PHE A 1 257 ? -4.546 6.538 -8.467 1.00 88.25 257 PHE A O 1
ATOM 1876 N N . GLU A 1 258 ? -4.211 8.132 -10.010 1.00 82.12 258 GLU A N 1
ATOM 1877 C CA . GLU A 1 258 ? -5.450 8.864 -9.744 1.00 82.12 258 GLU A CA 1
ATOM 1878 C C . GLU A 1 258 ? -6.468 8.435 -10.805 1.00 82.12 258 GLU A C 1
ATOM 1880 O O . GLU A 1 258 ? -6.342 8.794 -11.982 1.00 82.12 258 GLU A O 1
ATOM 1885 N N . GLY A 1 259 ? -7.413 7.578 -10.415 1.00 79.88 259 GLY A N 1
ATOM 1886 C CA . GLY A 1 259 ? -8.442 7.097 -11.330 1.00 79.88 259 GLY A CA 1
ATOM 1887 C C . GLY A 1 259 ? -9.420 8.197 -11.747 1.00 79.88 259 GLY A C 1
ATOM 1888 O O . GLY A 1 259 ? -9.470 9.291 -11.178 1.00 79.88 259 GLY A O 1
ATOM 1889 N N . SER A 1 260 ? -10.200 7.938 -12.797 1.00 85.81 260 SER A N 1
ATOM 1890 C CA . SER A 1 260 ? -11.167 8.920 -13.284 1.00 85.81 260 SER A CA 1
ATOM 1891 C C . SER A 1 260 ? -12.464 8.903 -12.477 1.00 85.81 260 SER A C 1
ATOM 1893 O O . SER A 1 260 ? -13.275 7.987 -12.585 1.00 85.81 260 SER A O 1
ATOM 1895 N N . THR A 1 261 ? -12.720 9.993 -11.757 1.00 89.88 261 THR A N 1
ATOM 1896 C CA . THR A 1 261 ? -13.946 10.204 -10.966 1.00 89.88 261 THR A CA 1
ATOM 1897 C C . THR A 1 261 ? -15.211 10.431 -11.804 1.00 89.88 261 THR A C 1
ATOM 1899 O O . THR A 1 261 ? -16.308 10.565 -11.260 1.00 89.88 261 THR A O 1
ATOM 1902 N N . THR A 1 262 ? -15.082 10.493 -13.134 1.00 91.88 262 THR A N 1
ATOM 1903 C CA . THR A 1 262 ? -16.194 10.700 -14.077 1.00 91.88 262 THR A CA 1
ATOM 1904 C C . THR A 1 262 ? -16.592 9.432 -14.828 1.00 91.88 262 THR A C 1
ATOM 1906 O O . THR A 1 262 ? -17.518 9.471 -15.643 1.00 91.88 262 THR A O 1
ATOM 1909 N N . ILE A 1 263 ? -15.919 8.310 -14.568 1.00 92.19 263 ILE A N 1
ATOM 1910 C CA . ILE A 1 263 ? -16.185 7.020 -15.203 1.00 92.19 263 ILE A CA 1
ATOM 1911 C C . ILE A 1 263 ? -16.917 6.124 -14.210 1.00 92.19 263 ILE A C 1
ATOM 1913 O O . ILE A 1 263 ? -16.497 5.996 -13.067 1.00 92.19 263 ILE A O 1
ATOM 1917 N N . ASN A 1 264 ? -18.000 5.486 -14.658 1.00 94.56 264 ASN A N 1
ATOM 1918 C CA . ASN A 1 264 ? -18.719 4.514 -13.843 1.00 94.56 264 ASN A CA 1
ATOM 1919 C C . ASN A 1 264 ? -18.010 3.144 -13.919 1.00 94.56 264 ASN A C 1
ATOM 1921 O O . ASN A 1 264 ? -18.049 2.516 -14.988 1.00 94.56 264 ASN A O 1
ATOM 1925 N N . PRO A 1 265 ? -17.398 2.656 -12.823 1.00 94.94 265 PRO A N 1
ATOM 1926 C CA . PRO A 1 265 ? -16.681 1.383 -12.825 1.00 94.94 265 PRO A CA 1
ATOM 1927 C C . PRO A 1 265 ? -17.603 0.163 -12.998 1.00 94.94 265 PRO A C 1
ATOM 1929 O O . PRO A 1 265 ? -17.140 -0.888 -13.427 1.00 94.94 265 PRO A O 1
ATOM 1932 N N . ALA A 1 266 ? -18.915 0.289 -12.763 1.00 93.69 266 ALA A N 1
ATOM 1933 C CA . ALA A 1 266 ? -19.873 -0.801 -12.962 1.00 93.69 266 ALA A CA 1
ATOM 1934 C C . ALA A 1 266 ? -20.145 -1.123 -14.445 1.00 93.69 266 ALA A C 1
ATOM 1936 O O . ALA A 1 266 ? -20.677 -2.187 -14.760 1.00 93.69 266 ALA A O 1
ATOM 1937 N N . VAL A 1 267 ? -19.809 -0.214 -15.368 1.00 93.88 267 VAL A N 1
ATOM 1938 C CA . VAL A 1 267 ? -20.050 -0.395 -16.816 1.00 93.88 267 VAL A CA 1
ATOM 1939 C C . VAL A 1 267 ? -18.819 -0.139 -17.685 1.00 93.88 267 VAL A C 1
ATOM 1941 O O . VAL A 1 267 ? -18.858 -0.395 -18.890 1.00 93.88 267 VAL A O 1
ATOM 1944 N N . HIS A 1 268 ? -17.727 0.364 -17.109 1.00 92.25 268 HIS A N 1
ATOM 1945 C CA . HIS A 1 268 ? -16.471 0.600 -17.809 1.00 92.25 268 HIS A CA 1
ATOM 1946 C C . HIS A 1 268 ? -15.303 0.040 -17.004 1.00 92.25 268 HIS A C 1
ATOM 1948 O O . HIS A 1 268 ? -15.071 0.458 -15.875 1.00 92.25 268 HIS A O 1
ATOM 1954 N N . ALA A 1 269 ? -14.544 -0.875 -17.604 1.00 91.25 269 ALA A N 1
ATOM 1955 C CA . ALA A 1 269 ? -13.383 -1.465 -16.958 1.00 91.25 269 ALA A CA 1
ATOM 1956 C C . ALA A 1 269 ? -12.164 -0.533 -17.068 1.00 91.25 269 ALA A C 1
ATOM 1958 O O . ALA A 1 269 ? -11.712 -0.218 -18.168 1.00 91.25 269 ALA A O 1
ATOM 1959 N N . PHE A 1 270 ? -11.634 -0.127 -15.919 1.00 94.31 270 PHE A N 1
ATOM 1960 C CA . PHE A 1 270 ? -10.362 0.575 -15.734 1.00 94.31 270 PHE A CA 1
ATOM 1961 C C . PHE A 1 270 ? -9.788 0.161 -14.372 1.00 94.31 270 PHE A C 1
ATOM 1963 O O . PHE A 1 270 ? -10.370 -0.694 -13.715 1.00 94.31 270 PHE A O 1
ATOM 1970 N N . GLY A 1 271 ? -8.661 0.729 -13.957 1.00 95.06 271 GLY A N 1
ATOM 1971 C CA . GLY A 1 271 ? -8.003 0.424 -12.691 1.00 95.06 271 GLY A CA 1
ATOM 1972 C C . GLY A 1 271 ? -6.999 -0.719 -12.799 1.00 95.06 271 GLY A C 1
ATOM 1973 O O . GLY A 1 271 ? -6.224 -0.792 -13.755 1.00 95.06 271 GLY A O 1
ATOM 1974 N N . MET A 1 272 ? -6.979 -1.593 -11.801 1.00 94.69 272 MET A N 1
ATOM 1975 C CA . MET A 1 272 ? -6.008 -2.681 -11.703 1.00 94.69 272 MET A CA 1
ATOM 1976 C C . MET A 1 272 ? -6.687 -3.933 -11.178 1.00 94.69 272 MET A C 1
ATOM 1978 O O . MET A 1 272 ? -7.327 -3.843 -10.149 1.00 94.69 272 MET A O 1
ATOM 1982 N N . ARG A 1 273 ? -6.556 -5.096 -11.816 1.00 93.94 273 ARG A N 1
ATOM 1983 C CA . ARG A 1 273 ? -7.155 -6.315 -11.247 1.00 93.94 273 ARG A CA 1
ATOM 1984 C C . ARG A 1 273 ? -6.393 -6.777 -10.016 1.00 93.94 273 ARG A C 1
ATOM 1986 O O . ARG A 1 273 ? -6.980 -6.853 -8.945 1.00 93.94 273 ARG A O 1
ATOM 1993 N N . GLU A 1 274 ? -5.092 -7.012 -10.156 1.00 96.56 274 GLU A N 1
ATOM 1994 C CA . GLU A 1 274 ? -4.262 -7.552 -9.081 1.00 96.56 274 GLU A CA 1
ATOM 1995 C C . GLU A 1 274 ? -2.990 -6.726 -8.851 1.00 96.56 274 GLU A C 1
ATOM 1997 O O . GLU A 1 274 ? -2.261 -6.381 -9.789 1.00 96.56 274 GLU A O 1
ATOM 2002 N N . MET A 1 275 ? -2.680 -6.473 -7.579 1.00 98.38 275 MET A N 1
ATOM 2003 C CA . MET A 1 275 ? -1.407 -5.908 -7.144 1.00 98.38 275 MET A CA 1
ATOM 2004 C C . MET A 1 275 ? -0.755 -6.760 -6.062 1.00 98.38 275 MET A C 1
ATOM 2006 O O . MET A 1 275 ? -1.391 -7.099 -5.068 1.00 98.38 275 MET A O 1
ATOM 2010 N N . ARG A 1 276 ? 0.550 -7.001 -6.188 1.00 98.00 276 ARG A N 1
ATOM 2011 C CA . ARG A 1 276 ? 1.379 -7.606 -5.141 1.00 98.00 276 ARG A CA 1
ATOM 2012 C C . ARG A 1 276 ? 2.580 -6.725 -4.837 1.00 98.00 276 ARG A C 1
ATOM 2014 O O . ARG A 1 276 ? 3.385 -6.443 -5.723 1.00 98.00 276 ARG A O 1
ATOM 2021 N N . PHE A 1 277 ? 2.706 -6.313 -3.583 1.00 98.81 277 PHE A N 1
ATOM 2022 C CA . PHE A 1 277 ? 3.885 -5.663 -3.025 1.00 98.81 277 PHE A CA 1
ATOM 2023 C C . PHE A 1 277 ? 4.390 -6.534 -1.871 1.00 98.81 277 PHE A C 1
ATOM 2025 O O . PHE A 1 277 ? 3.882 -6.443 -0.753 1.00 98.81 277 PHE A O 1
ATOM 2032 N N . VAL A 1 278 ? 5.326 -7.435 -2.185 1.00 98.12 278 VAL A N 1
ATOM 2033 C CA . VAL A 1 278 ? 5.730 -8.544 -1.303 1.00 98.12 278 VAL A CA 1
ATOM 2034 C C . VAL A 1 278 ? 7.239 -8.561 -1.065 1.00 98.12 278 VAL A C 1
ATOM 2036 O O . VAL A 1 278 ? 8.012 -8.308 -1.989 1.00 98.12 278 VAL A O 1
ATOM 2039 N N . ASP A 1 279 ? 7.672 -8.848 0.163 1.00 97.12 279 ASP A N 1
ATOM 2040 C CA . ASP A 1 279 ? 9.092 -9.002 0.523 1.00 97.12 279 ASP A CA 1
ATOM 2041 C C . ASP A 1 279 ? 9.969 -7.776 0.180 1.00 97.12 279 ASP A C 1
ATOM 2043 O O . ASP A 1 279 ? 11.165 -7.888 -0.106 1.00 97.12 279 ASP A O 1
ATOM 2047 N N . ASN A 1 280 ? 9.399 -6.567 0.173 1.00 98.88 280 ASN A N 1
ATOM 2048 C CA . ASN A 1 280 ? 10.154 -5.355 -0.145 1.00 98.88 280 ASN A CA 1
ATOM 2049 C C . ASN A 1 280 ? 10.688 -4.663 1.112 1.00 98.88 280 ASN A C 1
ATOM 2051 O O . ASN A 1 280 ? 10.107 -4.713 2.195 1.00 98.88 280 ASN A O 1
ATOM 2055 N N . THR A 1 281 ? 11.782 -3.923 0.942 1.00 98.88 281 THR A N 1
ATOM 2056 C CA . THR A 1 281 ? 12.314 -3.004 1.955 1.00 98.88 281 THR A CA 1
ATOM 2057 C C . THR A 1 281 ? 12.147 -1.560 1.495 1.00 98.88 281 THR A C 1
ATOM 2059 O O . THR A 1 281 ? 12.574 -1.211 0.396 1.00 98.88 281 THR A O 1
ATOM 2062 N N . VAL A 1 282 ? 11.577 -0.693 2.329 1.00 98.81 282 VAL A N 1
ATOM 2063 C CA . VAL A 1 282 ? 11.442 0.745 2.050 1.00 98.81 282 VAL A CA 1
ATOM 2064 C C . VAL A 1 282 ? 12.073 1.553 3.174 1.00 98.81 282 VAL A C 1
ATOM 2066 O O . VAL A 1 282 ? 11.771 1.335 4.341 1.00 98.81 282 VAL A O 1
ATOM 2069 N N . GLU A 1 283 ? 12.935 2.504 2.828 1.00 98.44 283 GLU A N 1
ATOM 2070 C CA . GLU A 1 283 ? 13.665 3.337 3.780 1.00 98.44 283 GLU A CA 1
ATOM 2071 C C . GLU A 1 283 ? 13.555 4.822 3.424 1.00 98.44 283 GLU A C 1
ATOM 2073 O O . GLU A 1 283 ? 13.998 5.253 2.356 1.00 98.44 283 GLU A O 1
ATOM 2078 N N . ASN A 1 284 ? 13.064 5.628 4.367 1.00 96.31 284 ASN A N 1
ATOM 2079 C CA . ASN A 1 284 ? 13.010 7.091 4.285 1.00 96.31 284 ASN A CA 1
ATOM 2080 C C . ASN A 1 284 ? 12.204 7.601 3.080 1.00 96.31 284 ASN A C 1
ATOM 2082 O O . ASN A 1 284 ? 12.626 8.534 2.386 1.00 96.31 284 ASN A O 1
ATOM 2086 N N . ALA A 1 285 ? 11.047 6.986 2.831 1.00 94.12 285 ALA A N 1
ATOM 2087 C CA . ALA A 1 285 ? 10.135 7.444 1.794 1.00 94.12 285 ALA A CA 1
ATOM 2088 C C . ALA A 1 285 ? 9.550 8.810 2.179 1.00 94.12 285 ALA A C 1
ATOM 2090 O O . ALA A 1 285 ? 9.072 9.011 3.292 1.00 94.12 285 ALA A O 1
ATOM 2091 N N . SER A 1 286 ? 9.549 9.764 1.256 1.00 83.88 286 SER A N 1
ATOM 2092 C CA . SER A 1 286 ? 8.831 11.021 1.458 1.00 83.88 286 SER A CA 1
ATOM 2093 C C . SER A 1 286 ? 7.531 10.991 0.665 1.00 83.88 286 SER A C 1
ATOM 2095 O O . SER A 1 286 ? 7.467 10.375 -0.398 1.00 83.88 286 SER A O 1
ATOM 2097 N N . TYR A 1 287 ? 6.501 11.684 1.160 1.00 86.19 287 TYR A N 1
ATOM 2098 C CA . TYR A 1 287 ? 5.134 11.670 0.618 1.00 86.19 287 TYR A CA 1
ATOM 2099 C C . TYR A 1 287 ? 4.452 10.297 0.725 1.00 86.19 287 TYR A C 1
ATOM 2101 O O . TYR A 1 287 ? 4.896 9.422 1.467 1.00 86.19 287 TYR A O 1
ATOM 2109 N N . SER A 1 288 ? 3.317 10.136 0.032 1.00 90.88 288 SER A N 1
ATOM 2110 C CA . SER A 1 288 ? 2.697 8.826 -0.127 1.00 90.88 288 SER A CA 1
ATOM 2111 C C . SER A 1 288 ? 3.532 7.931 -1.028 1.00 90.88 288 SER A C 1
ATOM 2113 O O . SER A 1 288 ? 3.829 8.344 -2.154 1.00 90.88 288 SER A O 1
ATOM 2115 N N . PHE A 1 289 ? 3.885 6.737 -0.550 1.00 96.19 289 PHE A N 1
ATOM 2116 C CA . PHE A 1 289 ? 4.734 5.804 -1.294 1.00 96.19 289 PHE A CA 1
ATOM 2117 C C . PHE A 1 289 ? 3.950 5.111 -2.421 1.00 96.19 289 PHE A C 1
ATOM 2119 O O . PHE A 1 289 ? 4.445 5.027 -3.547 1.00 96.19 289 PHE A O 1
ATOM 2126 N N . MET A 1 290 ? 2.704 4.708 -2.153 1.00 97.06 290 MET A N 1
ATOM 2127 C CA . MET A 1 290 ? 1.748 4.172 -3.129 1.00 97.06 290 MET A CA 1
ATOM 2128 C C . MET A 1 290 ? 0.407 4.900 -2.999 1.00 97.06 290 MET A C 1
ATOM 2130 O O . MET A 1 290 ? -0.156 4.971 -1.905 1.00 97.06 290 MET A O 1
ATOM 2134 N N . ARG A 1 291 ? -0.105 5.450 -4.105 1.00 94.75 291 ARG A N 1
ATOM 2135 C CA . ARG A 1 291 ? -1.383 6.176 -4.136 1.00 94.75 291 ARG A CA 1
ATOM 2136 C C . ARG A 1 291 ? -2.259 5.702 -5.292 1.00 94.75 291 ARG A C 1
ATOM 2138 O O . ARG A 1 291 ? -1.885 5.897 -6.444 1.00 94.75 291 ARG A O 1
ATOM 2145 N N . LEU A 1 292 ? -3.400 5.112 -4.953 1.00 95.69 292 LEU A N 1
ATOM 2146 C CA . LEU A 1 292 ? -4.353 4.420 -5.829 1.00 95.69 292 LEU A CA 1
ATOM 2147 C C . LEU A 1 292 ? -5.791 4.910 -5.562 1.00 95.69 292 LEU A C 1
ATOM 2149 O O . LEU A 1 292 ? -6.750 4.133 -5.471 1.00 95.69 292 LEU A O 1
ATOM 2153 N N . ASP A 1 293 ? -5.929 6.215 -5.342 1.00 94.12 293 ASP A N 1
ATOM 2154 C CA . ASP A 1 293 ? -7.217 6.834 -5.040 1.00 94.12 293 ASP A CA 1
ATOM 2155 C C . ASP A 1 293 ? -8.120 6.799 -6.288 1.00 94.12 293 ASP A C 1
ATOM 2157 O O . ASP A 1 293 ? -7.648 6.934 -7.420 1.00 94.12 293 ASP A O 1
ATOM 2161 N N . ASP A 1 294 ? -9.424 6.588 -6.083 1.00 94.81 294 ASP A N 1
ATOM 2162 C CA . ASP A 1 294 ? -10.440 6.547 -7.154 1.00 94.81 294 ASP A CA 1
ATOM 2163 C C . ASP A 1 294 ? -10.182 5.494 -8.255 1.00 94.81 294 ASP A C 1
ATOM 2165 O O . ASP A 1 294 ? -10.658 5.612 -9.384 1.00 94.81 294 ASP A O 1
ATOM 2169 N N . MET A 1 295 ? -9.416 4.451 -7.926 1.00 95.25 295 MET A N 1
ATOM 2170 C CA . MET A 1 295 ? -9.056 3.353 -8.824 1.00 95.25 295 MET A CA 1
ATOM 2171 C C . MET A 1 295 ? -9.742 2.035 -8.407 1.00 95.25 295 MET A C 1
ATOM 2173 O O . MET A 1 295 ? -9.471 1.560 -7.302 1.00 95.25 295 MET A O 1
ATOM 2177 N N . PRO A 1 296 ? -10.581 1.407 -9.247 1.00 96.88 296 PRO A N 1
ATOM 2178 C CA . PRO A 1 296 ? -11.169 0.101 -8.941 1.00 96.88 296 PRO A CA 1
ATOM 2179 C C . PRO A 1 296 ? -10.124 -1.026 -9.010 1.00 96.88 296 PRO A C 1
ATOM 2181 O O . PRO A 1 296 ? -9.137 -0.917 -9.749 1.00 96.88 296 PRO A O 1
ATOM 2184 N N . PHE A 1 297 ? -10.346 -2.093 -8.240 1.00 97.56 297 PHE A N 1
ATOM 2185 C CA . PHE A 1 297 ? -9.524 -3.301 -8.258 1.00 97.56 297 PHE A CA 1
ATOM 2186 C C . PHE A 1 297 ? -10.201 -4.539 -7.681 1.00 97.56 297 PHE A C 1
ATOM 2188 O O . PHE A 1 297 ? -11.096 -4.437 -6.839 1.00 97.56 297 PHE A O 1
ATOM 2195 N N . ASP A 1 298 ? -9.699 -5.708 -8.083 1.00 97.69 298 ASP A N 1
ATOM 2196 C CA . ASP A 1 298 ? -10.127 -6.985 -7.518 1.00 97.69 298 ASP A CA 1
ATOM 2197 C C . ASP A 1 298 ? -9.318 -7.284 -6.244 1.00 97.69 298 ASP A C 1
ATOM 2199 O O . ASP A 1 298 ? -9.885 -7.424 -5.165 1.00 97.69 298 ASP A O 1
ATOM 2203 N N . GLU A 1 299 ? -7.986 -7.307 -6.311 1.00 98.19 299 GLU A N 1
ATOM 2204 C CA . GLU A 1 299 ? -7.161 -7.731 -5.175 1.00 98.19 299 GLU A CA 1
ATOM 2205 C C . GLU A 1 299 ? -5.855 -6.937 -5.054 1.00 98.19 299 GLU A C 1
ATOM 2207 O O . GLU A 1 299 ? -5.117 -6.745 -6.022 1.00 98.19 299 GLU A O 1
ATOM 2212 N N . ILE A 1 300 ? -5.527 -6.504 -3.836 1.00 98.81 300 ILE A N 1
ATOM 2213 C CA . ILE A 1 300 ? -4.237 -5.890 -3.504 1.00 98.81 300 ILE A CA 1
ATOM 2214 C C . ILE A 1 300 ? -3.631 -6.601 -2.297 1.00 98.81 300 ILE A C 1
ATOM 2216 O O . ILE A 1 300 ? -4.282 -6.741 -1.265 1.00 98.81 300 ILE A O 1
ATOM 2220 N N . TYR A 1 301 ? -2.357 -6.971 -2.414 1.00 98.69 301 TYR A N 1
ATOM 2221 C CA . TYR A 1 301 ? -1.576 -7.645 -1.381 1.00 98.69 301 TYR A CA 1
ATOM 2222 C C . TYR A 1 301 ? -0.362 -6.801 -0.984 1.00 98.69 301 TYR A C 1
ATOM 2224 O O . TYR A 1 301 ? 0.490 -6.491 -1.821 1.00 98.69 301 TYR A O 1
ATOM 2232 N N . LEU A 1 302 ? -0.279 -6.453 0.300 1.00 98.88 302 LEU A N 1
ATOM 2233 C CA . LEU A 1 302 ? 0.875 -5.832 0.948 1.00 98.88 302 LEU A CA 1
ATOM 2234 C C . LEU A 1 302 ? 1.396 -6.806 2.009 1.00 98.88 302 LEU A C 1
ATOM 2236 O O . LEU A 1 302 ? 0.892 -6.817 3.134 1.00 98.88 302 LEU A O 1
ATOM 2240 N N . GLU A 1 303 ? 2.362 -7.651 1.657 1.00 98.44 303 GLU A N 1
ATOM 2241 C CA . GLU A 1 303 ? 2.783 -8.761 2.523 1.00 98.44 303 GLU A CA 1
ATOM 2242 C C . GLU A 1 303 ? 4.293 -8.773 2.772 1.00 98.44 303 GLU A C 1
ATOM 2244 O O . GLU A 1 303 ? 5.080 -8.428 1.893 1.00 98.44 303 GLU A O 1
ATOM 2249 N N . ASP A 1 304 ? 4.702 -9.140 3.986 1.00 97.88 304 ASP A N 1
ATOM 2250 C CA . ASP A 1 304 ? 6.104 -9.430 4.327 1.00 97.88 304 ASP A CA 1
ATOM 2251 C C . ASP A 1 304 ? 7.091 -8.262 4.091 1.00 97.88 304 ASP A C 1
ATOM 2253 O O . ASP A 1 304 ? 8.300 -8.445 3.941 1.00 97.88 304 ASP A O 1
ATOM 2257 N N . ASN A 1 305 ? 6.603 -7.016 4.073 1.00 98.88 305 ASN A N 1
ATOM 2258 C CA . ASN A 1 305 ? 7.453 -5.857 3.804 1.00 98.88 305 ASN A CA 1
ATOM 2259 C C . ASN A 1 305 ? 8.094 -5.303 5.078 1.00 98.88 305 ASN A C 1
ATOM 2261 O O . ASN A 1 305 ? 7.488 -5.261 6.148 1.00 98.88 305 ASN A O 1
ATOM 2265 N N . THR A 1 306 ? 9.303 -4.761 4.936 1.00 98.88 306 THR A N 1
ATOM 2266 C CA . THR A 1 306 ? 9.970 -3.966 5.974 1.00 98.88 306 THR A CA 1
ATOM 2267 C C . THR A 1 306 ? 9.977 -2.494 5.579 1.00 98.88 306 THR A C 1
ATOM 2269 O O . THR A 1 306 ? 10.527 -2.120 4.545 1.00 98.88 306 THR A O 1
ATOM 2272 N N . VAL A 1 307 ? 9.403 -1.629 6.410 1.00 98.88 307 VAL A N 1
ATOM 2273 C CA . VAL A 1 307 ? 9.306 -0.189 6.153 1.00 98.88 307 VAL A CA 1
ATOM 2274 C C . VAL A 1 307 ? 9.923 0.584 7.309 1.00 98.88 307 VAL A C 1
ATOM 2276 O O . VAL A 1 307 ? 9.437 0.536 8.437 1.00 98.88 307 VAL A O 1
ATOM 2279 N N . THR A 1 308 ? 10.967 1.353 7.013 1.00 98.62 308 THR A N 1
ATOM 2280 C CA . THR A 1 308 ? 11.581 2.291 7.951 1.00 98.62 308 THR A CA 1
ATOM 2281 C C . THR A 1 308 ? 11.349 3.714 7.473 1.00 98.62 308 THR A C 1
ATOM 2283 O O . THR A 1 308 ? 11.865 4.085 6.423 1.00 98.62 308 THR A O 1
ATOM 2286 N N . ASN A 1 309 ? 10.640 4.524 8.264 1.00 97.94 309 ASN A N 1
ATOM 2287 C CA . ASN A 1 309 ? 10.383 5.949 8.011 1.00 97.94 309 ASN A CA 1
ATOM 2288 C C . ASN A 1 309 ? 9.586 6.272 6.726 1.00 97.94 309 ASN A C 1
ATOM 2290 O O . ASN A 1 309 ? 10.033 6.036 5.601 1.00 97.94 309 ASN A O 1
ATOM 2294 N N . PHE A 1 310 ? 8.439 6.936 6.892 1.00 96.00 310 PHE A N 1
ATOM 2295 C CA . PHE A 1 310 ? 7.710 7.575 5.796 1.00 96.00 310 PHE A CA 1
ATOM 2296 C C . PHE A 1 310 ? 7.016 8.866 6.255 1.00 96.00 310 PHE A C 1
ATOM 2298 O O . PHE A 1 310 ? 6.810 9.063 7.450 1.00 96.00 310 PHE A O 1
ATOM 2305 N N . ASP A 1 311 ? 6.679 9.777 5.339 1.00 91.12 311 ASP A N 1
ATOM 2306 C CA . ASP A 1 311 ? 6.167 11.109 5.718 1.00 91.12 311 ASP A CA 1
ATOM 2307 C C . ASP A 1 311 ? 4.636 11.233 5.768 1.00 91.12 311 ASP A C 1
ATOM 2309 O O . ASP A 1 311 ? 4.132 12.069 6.517 1.00 91.12 311 ASP A O 1
ATOM 2313 N N . TYR A 1 312 ? 3.889 10.468 4.962 1.00 90.88 312 TYR A N 1
ATOM 2314 C CA . TYR A 1 312 ? 2.442 10.675 4.792 1.00 90.88 312 TYR A CA 1
ATOM 2315 C C . TYR A 1 312 ? 1.621 9.375 4.853 1.00 90.88 312 TYR A C 1
ATOM 2317 O O . TYR A 1 312 ? 1.442 8.815 5.926 1.00 90.88 312 TYR A O 1
ATOM 2325 N N . THR A 1 313 ? 1.102 8.862 3.743 1.00 93.62 313 THR A N 1
ATOM 2326 C CA . THR A 1 313 ? 0.444 7.547 3.719 1.00 93.62 313 THR A CA 1
ATOM 2327 C C . THR A 1 313 ? 1.340 6.549 3.012 1.00 93.62 313 THR A C 1
ATOM 2329 O O . THR A 1 313 ? 1.720 6.786 1.872 1.00 93.62 313 THR A O 1
ATOM 2332 N N . PHE A 1 314 ? 1.729 5.442 3.642 1.00 97.25 314 PHE A N 1
ATOM 2333 C CA . PHE A 1 314 ? 2.569 4.482 2.917 1.00 97.25 314 PHE A CA 1
ATOM 2334 C C . PHE A 1 314 ? 1.792 3.876 1.736 1.00 97.25 314 PHE A C 1
ATOM 2336 O O . PHE A 1 314 ? 2.240 3.960 0.591 1.00 97.25 314 PHE A O 1
ATOM 2343 N N . PHE A 1 315 ? 0.582 3.392 1.999 1.00 97.69 315 PHE A N 1
ATOM 2344 C CA . PHE A 1 315 ? -0.386 2.965 0.998 1.00 97.69 315 PHE A CA 1
ATOM 2345 C C . PHE A 1 315 ? -1.695 3.749 1.137 1.00 97.69 315 PHE A C 1
ATOM 2347 O O . PHE A 1 315 ? -2.214 3.905 2.244 1.00 97.69 315 PHE A O 1
ATOM 2354 N N . SER A 1 316 ? -2.241 4.222 0.014 1.00 95.56 316 SER A N 1
ATOM 2355 C CA . SER A 1 316 ? -3.554 4.870 -0.054 1.00 95.56 316 SER A CA 1
ATOM 2356 C C . SER A 1 316 ? -4.380 4.327 -1.206 1.00 95.56 316 SER A C 1
ATOM 2358 O O . SER A 1 316 ? -3.928 4.333 -2.348 1.00 95.56 316 SER A O 1
ATOM 2360 N N . SER A 1 317 ? -5.609 3.935 -0.896 1.00 95.81 317 SER A N 1
ATOM 2361 C CA . SER A 1 317 ? -6.694 3.689 -1.836 1.00 95.81 317 SER A CA 1
ATOM 2362 C C . SER A 1 317 ? -7.976 4.283 -1.246 1.00 95.81 317 SER A C 1
ATOM 2364 O O . SER A 1 317 ? -8.830 3.562 -0.720 1.00 95.81 317 SER A O 1
ATOM 2366 N N . GLY A 1 318 ? -8.077 5.610 -1.284 1.00 94.19 318 GLY A N 1
ATOM 2367 C CA . GLY A 1 318 ? -9.278 6.335 -0.876 1.00 94.19 318 GLY A CA 1
ATOM 2368 C C . GLY A 1 318 ? -10.288 6.512 -2.009 1.00 94.19 318 GLY A C 1
ATOM 2369 O O . GLY A 1 318 ? -9.982 6.254 -3.179 1.00 94.19 318 GLY A O 1
ATOM 2370 N N . ILE A 1 319 ? -11.478 6.994 -1.650 1.00 93.69 319 ILE A N 1
ATOM 2371 C CA . ILE A 1 319 ? -12.478 7.500 -2.587 1.00 93.69 319 ILE A CA 1
ATOM 2372 C C . ILE A 1 319 ? -12.662 8.997 -2.329 1.00 93.69 319 ILE A C 1
ATOM 2374 O O . ILE A 1 319 ? -12.810 9.460 -1.195 1.00 93.69 319 ILE A O 1
ATOM 2378 N N . SER A 1 320 ? -12.602 9.787 -3.393 1.00 92.94 320 SER A N 1
ATOM 2379 C CA . SER A 1 320 ? -12.843 11.221 -3.322 1.00 92.94 320 SER A CA 1
ATOM 2380 C C . SER A 1 320 ? -14.298 11.491 -2.932 1.00 92.94 320 SER A C 1
ATOM 2382 O O . SER A 1 320 ? -15.227 11.006 -3.569 1.00 92.94 320 SER A O 1
ATOM 2384 N N . ASN A 1 321 ? -14.510 12.317 -1.904 1.00 89.81 321 ASN A N 1
ATOM 2385 C CA . ASN A 1 321 ? -15.862 12.628 -1.429 1.00 89.81 321 ASN A CA 1
ATOM 2386 C C . ASN A 1 321 ? -16.700 13.340 -2.509 1.00 89.81 321 ASN A C 1
ATOM 2388 O O . ASN A 1 321 ? -16.249 14.339 -3.082 1.00 89.81 321 ASN A O 1
ATOM 2392 N N . GLY A 1 322 ? -17.954 12.918 -2.691 1.00 90.25 322 GLY A N 1
ATOM 2393 C CA . GLY A 1 322 ? -18.930 13.616 -3.531 1.00 90.25 322 GLY A CA 1
ATOM 2394 C C . GLY A 1 322 ? -18.728 13.423 -5.034 1.00 90.25 322 GLY A C 1
ATOM 2395 O O . GLY A 1 322 ? -19.196 14.250 -5.825 1.00 90.25 322 GLY A O 1
ATOM 2396 N N . ILE A 1 323 ? -18.021 12.366 -5.439 1.00 92.19 323 ILE A N 1
ATOM 2397 C CA . ILE A 1 323 ? -17.924 11.975 -6.849 1.00 92.19 323 ILE A CA 1
ATOM 2398 C C . ILE A 1 323 ? -19.240 11.357 -7.333 1.00 92.19 323 ILE A C 1
ATOM 2400 O O . ILE A 1 323 ? -20.070 10.908 -6.551 1.00 92.19 323 ILE A O 1
ATOM 2404 N N . THR A 1 324 ? -19.456 11.352 -8.651 1.00 93.75 324 THR A N 1
ATOM 2405 C CA . THR A 1 324 ? -20.732 10.907 -9.244 1.00 93.75 324 THR A CA 1
ATOM 2406 C C . THR A 1 324 ? -21.029 9.426 -9.007 1.00 93.75 324 THR A C 1
ATOM 2408 O O . THR A 1 324 ? -22.196 9.071 -8.898 1.00 93.75 324 THR A O 1
ATOM 2411 N N . TYR A 1 325 ? -19.989 8.595 -8.934 1.00 94.00 325 TYR A N 1
ATOM 2412 C CA . TYR A 1 325 ? -20.085 7.138 -8.820 1.00 94.00 325 TYR A CA 1
ATOM 2413 C C . TYR A 1 325 ? -19.395 6.639 -7.543 1.00 94.00 325 TYR A C 1
ATOM 2415 O O . TYR A 1 325 ? -18.588 5.714 -7.593 1.00 94.00 325 TYR A O 1
ATOM 2423 N N . GLU A 1 326 ? -19.612 7.332 -6.420 1.00 93.25 326 GLU A N 1
ATOM 2424 C CA . GLU A 1 326 ? -18.966 7.028 -5.132 1.00 93.25 326 GLU A CA 1
ATOM 2425 C C . GLU A 1 326 ? -19.294 5.599 -4.672 1.00 93.25 326 GLU A C 1
ATOM 2427 O O . GLU A 1 326 ? -18.383 4.832 -4.358 1.00 93.25 326 GLU A O 1
ATOM 2432 N N . ASP A 1 327 ? -20.569 5.212 -4.749 1.00 92.69 327 ASP A N 1
ATOM 2433 C CA . ASP A 1 327 ? -21.040 3.877 -4.377 1.00 92.69 327 ASP A CA 1
ATOM 2434 C C . ASP A 1 327 ? -20.493 2.806 -5.324 1.00 92.69 327 ASP A C 1
ATOM 2436 O O . ASP A 1 327 ? -19.955 1.797 -4.874 1.00 92.69 327 ASP A O 1
ATOM 2440 N N . GLU A 1 328 ? -20.548 3.022 -6.642 1.00 95.50 328 GLU A N 1
ATOM 2441 C CA . GLU A 1 328 ? -19.992 2.053 -7.589 1.00 95.50 328 GLU A CA 1
ATOM 2442 C C . GLU A 1 328 ? -18.467 1.934 -7.475 1.00 95.50 328 GLU A C 1
ATOM 2444 O O . GLU A 1 328 ? -17.926 0.853 -7.699 1.00 95.50 328 GLU A O 1
ATOM 2449 N N . MET A 1 329 ? -17.762 3.012 -7.118 1.00 95.50 329 MET A N 1
ATOM 2450 C CA . MET A 1 329 ? -16.324 2.974 -6.841 1.00 95.50 329 MET A CA 1
ATOM 2451 C C . MET A 1 329 ? -16.014 2.172 -5.578 1.00 95.50 329 MET A C 1
ATOM 2453 O O . MET A 1 329 ? -15.071 1.382 -5.583 1.00 95.50 329 MET A O 1
ATOM 2457 N N . PHE A 1 330 ? -16.812 2.343 -4.523 1.00 94.81 330 PHE A N 1
ATOM 2458 C CA . PHE A 1 330 ? -16.709 1.549 -3.302 1.00 94.81 330 PHE A CA 1
ATOM 2459 C C . PHE A 1 330 ? -16.894 0.062 -3.603 1.00 94.81 330 PHE A C 1
ATOM 2461 O O . PHE A 1 330 ? -16.043 -0.755 -3.255 1.00 94.81 330 PHE A O 1
ATOM 2468 N N . GLU A 1 331 ? -17.947 -0.267 -4.351 1.00 94.75 331 GLU A N 1
ATOM 2469 C CA . GLU A 1 331 ? -18.221 -1.627 -4.800 1.00 94.75 331 GLU A CA 1
ATOM 2470 C C . GLU A 1 331 ? -17.113 -2.185 -5.687 1.00 94.75 331 GLU A C 1
ATOM 2472 O O . GLU A 1 331 ? -16.847 -3.379 -5.648 1.00 94.75 331 GLU A O 1
ATOM 2477 N N . ALA A 1 332 ? -16.444 -1.367 -6.492 1.00 96.50 332 ALA A N 1
ATOM 2478 C CA . ALA A 1 332 ? -15.421 -1.829 -7.421 1.00 96.50 332 ALA A CA 1
ATOM 2479 C C . ALA A 1 332 ? -14.028 -2.030 -6.793 1.00 96.50 332 ALA A C 1
ATOM 2481 O O . ALA A 1 332 ? -13.108 -2.405 -7.514 1.00 96.50 332 ALA A O 1
ATOM 2482 N N . LYS A 1 333 ? -13.854 -1.796 -5.486 1.00 97.25 333 LYS A N 1
ATOM 2483 C CA . LYS A 1 333 ? -12.613 -2.059 -4.736 1.00 97.25 333 LYS A CA 1
ATOM 2484 C C . LYS A 1 333 ? -12.824 -3.265 -3.815 1.00 97.25 333 LYS A C 1
ATOM 2486 O O . LYS A 1 333 ? -13.326 -3.111 -2.701 1.00 97.25 333 LYS A O 1
ATOM 2491 N N . LYS A 1 334 ? -12.502 -4.472 -4.293 1.00 97.62 334 LYS A N 1
ATOM 2492 C CA . LYS A 1 334 ? -12.978 -5.720 -3.671 1.00 97.62 334 LYS A CA 1
ATOM 2493 C C . LYS A 1 334 ? -12.179 -6.134 -2.438 1.00 97.62 334 LYS A C 1
ATOM 2495 O O . LYS A 1 334 ? -12.756 -6.140 -1.359 1.00 97.62 334 LYS A O 1
ATOM 2500 N N . LEU A 1 335 ? -10.889 -6.446 -2.563 1.00 98.56 335 LEU A N 1
ATOM 2501 C CA . LEU A 1 335 ? -10.109 -7.006 -1.453 1.00 98.56 335 LEU A CA 1
ATOM 2502 C C . LEU A 1 335 ? -8.753 -6.320 -1.266 1.00 98.56 335 LEU A C 1
ATOM 2504 O O . LEU A 1 335 ? -7.932 -6.268 -2.181 1.00 98.56 335 LEU A O 1
ATOM 2508 N N . LEU A 1 336 ? -8.483 -5.880 -0.036 1.00 98.75 336 LEU A N 1
ATOM 2509 C CA . LEU A 1 336 ? -7.146 -5.513 0.428 1.00 98.75 336 LEU A CA 1
ATOM 2510 C C . LEU A 1 336 ? -6.652 -6.499 1.495 1.00 98.75 336 LEU A C 1
ATOM 2512 O O . LEU A 1 336 ? -7.273 -6.642 2.549 1.00 98.75 336 LEU A O 1
ATOM 2516 N N . VAL A 1 337 ? -5.482 -7.091 1.264 1.00 98.88 337 VAL A N 1
ATOM 2517 C CA . VAL A 1 337 ? -4.740 -7.900 2.237 1.00 98.88 337 VAL A CA 1
ATOM 2518 C C . VAL A 1 337 ? -3.472 -7.160 2.653 1.00 98.88 337 VAL A C 1
ATOM 2520 O O . VAL A 1 337 ? -2.646 -6.796 1.818 1.00 98.88 337 VAL A O 1
ATOM 2523 N N . VAL A 1 338 ? -3.306 -6.949 3.955 1.00 98.88 338 VAL A N 1
ATOM 2524 C CA . VAL A 1 338 ? -2.112 -6.363 4.570 1.00 98.88 338 VAL A CA 1
ATOM 2525 C C . VAL A 1 338 ? -1.637 -7.307 5.663 1.00 98.88 338 VAL A C 1
ATOM 2527 O O . VAL A 1 338 ? -2.268 -7.390 6.719 1.00 98.88 338 VAL A O 1
ATOM 2530 N N . ARG A 1 339 ? -0.547 -8.040 5.422 1.00 98.69 339 ARG A N 1
ATOM 2531 C CA . ARG A 1 339 ? -0.116 -9.112 6.326 1.00 98.69 339 ARG A CA 1
ATOM 2532 C C . ARG A 1 339 ? 1.377 -9.103 6.627 1.00 98.69 339 ARG A C 1
ATOM 2534 O O . ARG A 1 339 ? 2.189 -8.891 5.734 1.00 98.69 339 ARG A O 1
ATOM 2541 N N . ASN A 1 340 ? 1.736 -9.385 7.878 1.00 98.50 340 ASN A N 1
ATOM 2542 C CA . ASN A 1 340 ? 3.119 -9.638 8.305 1.00 98.50 340 ASN A CA 1
ATOM 2543 C C . ASN A 1 340 ? 4.119 -8.518 7.934 1.00 98.50 340 ASN A C 1
ATOM 2545 O O . ASN A 1 340 ? 5.302 -8.760 7.699 1.00 98.50 340 ASN A O 1
ATOM 2549 N N . ASN A 1 341 ? 3.662 -7.264 7.878 1.00 98.88 341 ASN A N 1
ATOM 2550 C CA . ASN A 1 341 ? 4.547 -6.133 7.606 1.00 98.88 341 ASN A CA 1
ATOM 2551 C C . ASN A 1 341 ? 5.225 -5.644 8.893 1.00 98.88 341 ASN A C 1
ATOM 2553 O O . ASN A 1 341 ? 4.606 -5.566 9.956 1.00 98.88 341 ASN A O 1
ATOM 2557 N N . GLN A 1 342 ? 6.490 -5.244 8.780 1.00 98.88 342 GLN A N 1
ATOM 2558 C CA . GLN A 1 342 ? 7.290 -4.653 9.851 1.00 98.88 342 GLN A CA 1
ATOM 2559 C C . GLN A 1 342 ? 7.534 -3.173 9.557 1.00 98.88 342 GLN A C 1
ATOM 2561 O O . GLN A 1 342 ? 8.376 -2.815 8.735 1.00 98.88 342 GLN A O 1
ATOM 2566 N N . VAL A 1 343 ? 6.799 -2.297 10.235 1.00 98.81 343 VAL A N 1
ATOM 2567 C CA . VAL A 1 343 ? 6.815 -0.850 10.012 1.00 98.81 343 VAL A CA 1
ATOM 2568 C C . VAL A 1 343 ? 7.329 -0.147 11.259 1.00 98.81 343 VAL A C 1
ATOM 2570 O O . VAL A 1 343 ? 6.729 -0.228 12.331 1.00 98.81 343 VAL A O 1
ATOM 2573 N N . LYS A 1 344 ? 8.431 0.590 11.125 1.00 98.62 344 LYS A N 1
ATOM 2574 C CA . LYS A 1 344 ? 9.035 1.318 12.239 1.00 98.62 344 LYS A CA 1
ATOM 2575 C C . LYS A 1 344 ? 9.526 2.691 11.811 1.00 98.62 344 LYS A C 1
ATOM 2577 O O . LYS A 1 344 ? 10.393 2.819 10.956 1.00 98.62 344 LYS A O 1
ATOM 2582 N N . CYS A 1 345 ? 9.013 3.731 12.454 1.00 98.38 345 CYS A N 1
ATOM 2583 C CA . CYS A 1 345 ? 9.556 5.077 12.316 1.00 98.38 345 CYS A CA 1
ATOM 2584 C C . CYS A 1 345 ? 10.528 5.367 13.462 1.00 98.38 345 CYS A C 1
ATOM 2586 O O . CYS A 1 345 ? 10.192 5.196 14.636 1.00 98.38 345 CYS A O 1
ATOM 2588 N N . ASP A 1 346 ? 11.726 5.836 13.121 1.00 98.25 346 ASP A N 1
ATOM 2589 C CA . ASP A 1 346 ? 12.783 6.165 14.072 1.00 98.25 346 ASP A CA 1
ATOM 2590 C C . ASP A 1 346 ? 12.324 7.217 15.085 1.00 98.25 346 ASP A C 1
ATOM 2592 O O . ASP A 1 346 ? 11.508 8.092 14.791 1.00 98.25 346 ASP A O 1
ATOM 2596 N N . ASP A 1 347 ? 12.919 7.217 16.277 1.00 97.38 347 ASP A N 1
ATOM 2597 C CA . ASP A 1 347 ? 12.618 8.191 17.336 1.00 97.38 347 ASP A CA 1
ATOM 2598 C C . ASP A 1 347 ? 12.834 9.651 16.907 1.00 97.38 347 ASP A C 1
ATOM 2600 O O . ASP A 1 347 ? 12.195 10.560 17.441 1.00 97.38 347 ASP A O 1
ATOM 2604 N N . SER A 1 348 ? 13.725 9.891 15.944 1.00 95.94 348 SER A N 1
ATOM 2605 C CA . SER A 1 348 ? 13.983 11.208 15.353 1.00 95.94 348 SER A CA 1
ATOM 2606 C C . SER A 1 348 ? 13.049 11.556 14.189 1.00 95.94 348 SER A C 1
ATOM 2608 O O . SER A 1 348 ? 13.012 12.722 13.790 1.00 95.94 348 SER A O 1
ATOM 2610 N N . TRP A 1 349 ? 12.295 10.592 13.654 1.00 95.75 349 TRP A N 1
ATOM 2611 C CA . TRP A 1 349 ? 11.432 10.779 12.492 1.00 95.75 349 TRP A CA 1
ATOM 2612 C C . TRP A 1 349 ? 10.042 11.280 12.885 1.00 95.75 349 TRP A C 1
ATOM 2614 O O . TRP A 1 349 ? 9.302 10.624 13.623 1.00 95.75 349 TRP A O 1
ATOM 2624 N N . TRP A 1 350 ? 9.670 12.447 12.366 1.00 94.06 350 TRP A N 1
ATOM 2625 C CA . TRP A 1 350 ? 8.340 13.033 12.518 1.00 94.06 350 TRP A CA 1
ATOM 2626 C C . TRP A 1 350 ? 7.660 13.032 11.159 1.00 94.06 350 TRP A C 1
ATOM 2628 O O . TRP A 1 350 ? 8.231 13.566 10.213 1.00 94.06 350 TRP A O 1
ATOM 2638 N N . GLY A 1 351 ? 6.446 12.484 11.085 1.00 92.00 351 GLY A N 1
ATOM 2639 C CA . GLY A 1 351 ? 5.669 12.516 9.850 1.00 92.00 351 GLY A CA 1
ATOM 2640 C C . GLY A 1 351 ? 5.460 13.950 9.361 1.00 92.00 351 GLY A C 1
ATOM 2641 O O . GLY A 1 351 ? 5.433 14.903 10.151 1.00 92.00 351 GLY A O 1
ATOM 2642 N N . ASN A 1 352 ? 5.278 14.099 8.057 1.00 89.56 352 ASN A N 1
ATOM 2643 C CA . ASN A 1 352 ? 5.018 15.371 7.399 1.00 89.56 352 ASN A CA 1
ATOM 2644 C C . ASN A 1 352 ? 3.862 15.262 6.378 1.00 89.56 352 ASN 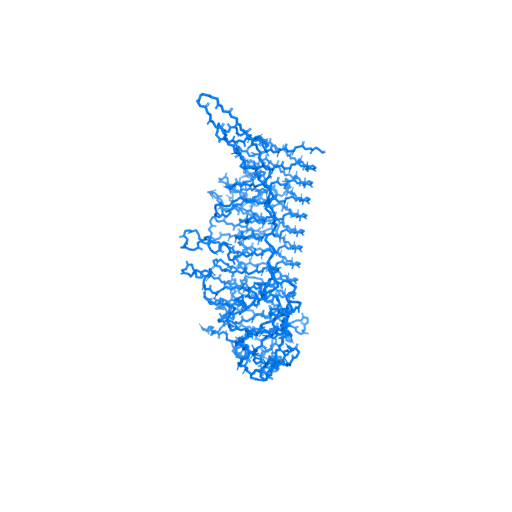A C 1
ATOM 2646 O O . ASN A 1 352 ? 4.072 15.449 5.179 1.00 89.56 352 ASN A O 1
ATOM 2650 N N . PRO A 1 353 ? 2.629 14.955 6.828 1.00 82.62 353 PRO A N 1
ATOM 2651 C CA . PRO A 1 353 ? 1.429 15.018 6.001 1.00 82.62 353 PRO A CA 1
ATOM 2652 C C . PRO A 1 353 ? 1.225 16.430 5.423 1.00 82.62 353 PRO A C 1
ATOM 2654 O O . PRO A 1 353 ? 1.202 17.415 6.161 1.00 82.62 353 PRO A O 1
ATOM 2657 N N . ASN A 1 354 ? 1.031 16.534 4.102 1.00 67.94 354 ASN A N 1
ATOM 2658 C CA . ASN A 1 354 ? 0.953 17.816 3.373 1.00 67.94 354 ASN A CA 1
ATOM 2659 C C . ASN A 1 354 ? -0.386 18.572 3.521 1.00 67.94 354 ASN A C 1
ATOM 2661 O O . ASN A 1 354 ? -0.613 19.594 2.879 1.00 67.94 354 ASN A O 1
ATOM 2665 N N . ASN A 1 355 ? -1.292 18.074 4.350 1.00 56.09 355 ASN A N 1
ATOM 2666 C CA . ASN A 1 355 ? -2.601 18.628 4.678 1.00 56.09 355 ASN A CA 1
ATOM 2667 C C . ASN A 1 355 ? -3.092 17.878 5.928 1.00 56.09 355 ASN A C 1
ATOM 2669 O O . ASN A 1 355 ? -2.580 16.809 6.244 1.00 56.09 355 ASN A O 1
ATOM 2673 N N . THR A 1 356 ? -4.042 18.424 6.678 1.00 61.22 356 THR A N 1
ATOM 2674 C CA . THR A 1 356 ? -4.564 17.900 7.961 1.00 61.22 356 THR A CA 1
ATOM 2675 C C . THR A 1 356 ? -5.317 16.556 7.859 1.00 61.22 356 THR A C 1
ATOM 2677 O O . THR A 1 356 ? -6.307 16.355 8.551 1.00 61.22 356 THR A O 1
ATOM 2680 N N . ASN A 1 357 ? -4.893 15.649 6.980 1.00 78.69 357 ASN A N 1
ATOM 2681 C CA . ASN A 1 357 ? -5.575 14.402 6.664 1.00 78.69 357 ASN A CA 1
ATOM 2682 C C . ASN A 1 357 ? -5.064 13.279 7.580 1.00 78.69 357 ASN A C 1
ATOM 2684 O O . ASN A 1 357 ? -5.458 13.197 8.743 1.00 78.69 357 ASN A O 1
ATOM 2688 N N . TYR A 1 358 ? -4.156 12.442 7.075 1.00 87.38 358 TYR A N 1
ATOM 2689 C CA . TYR A 1 358 ? -3.790 11.168 7.688 1.00 87.38 358 TYR A CA 1
ATOM 2690 C C . TYR A 1 358 ? -2.281 10.936 7.638 1.00 87.38 358 TYR A C 1
ATOM 2692 O O . TYR A 1 358 ? -1.641 11.222 6.635 1.00 87.38 358 TYR A O 1
ATOM 2700 N N . TYR A 1 359 ? -1.714 10.397 8.708 1.00 92.88 359 TYR A N 1
ATOM 2701 C CA . TYR A 1 359 ? -0.378 9.816 8.734 1.00 92.88 359 TYR A CA 1
ATOM 2702 C C . TYR A 1 359 ? -0.532 8.355 9.161 1.00 92.88 359 TYR A C 1
ATOM 2704 O O . TYR A 1 359 ? -0.748 8.079 10.343 1.00 92.88 359 TYR A O 1
ATOM 2712 N N . CYS A 1 360 ? -0.527 7.442 8.188 1.00 94.06 360 CYS A N 1
ATOM 2713 C CA . CYS A 1 360 ? -0.794 6.023 8.420 1.00 94.06 360 CYS A CA 1
ATOM 2714 C C . CYS A 1 360 ? -0.078 5.101 7.432 1.00 94.06 360 CYS A C 1
ATOM 2716 O O . CYS A 1 360 ? 0.311 5.510 6.338 1.00 94.06 360 CYS A O 1
ATOM 2718 N N . PHE A 1 361 ? 0.101 3.844 7.831 1.00 97.25 361 PHE A N 1
ATOM 2719 C CA . PHE A 1 361 ? 0.685 2.816 6.978 1.00 97.25 361 PHE A CA 1
ATOM 2720 C C . PHE A 1 361 ? -0.289 2.412 5.860 1.00 97.25 361 PHE A C 1
ATOM 2722 O O . PHE A 1 361 ? 0.082 2.450 4.690 1.00 97.25 361 PHE A O 1
ATOM 2729 N N . ALA A 1 362 ? -1.552 2.136 6.189 1.00 96.75 362 ALA A N 1
ATOM 2730 C CA . ALA A 1 362 ? -2.574 1.804 5.195 1.00 96.75 362 ALA A CA 1
ATOM 2731 C C . ALA A 1 362 ? -3.791 2.737 5.282 1.00 96.75 362 ALA A C 1
ATOM 2733 O O . ALA A 1 362 ? -4.294 3.029 6.366 1.00 96.75 362 ALA A O 1
ATOM 2734 N N . LEU A 1 363 ? -4.286 3.199 4.137 1.00 95.00 363 LEU A N 1
ATOM 2735 C CA . LEU A 1 363 ? -5.581 3.864 3.998 1.00 95.00 363 LEU A CA 1
ATOM 2736 C C . LEU A 1 363 ? -6.382 3.143 2.919 1.00 95.00 363 LEU A C 1
ATOM 2738 O O . LEU A 1 363 ? -5.923 3.047 1.781 1.00 95.00 363 LEU A O 1
ATOM 2742 N N . PHE A 1 364 ? -7.572 2.660 3.268 1.00 95.62 364 PHE A N 1
ATOM 2743 C CA . PHE A 1 364 ? -8.410 1.895 2.353 1.00 95.62 364 PHE A CA 1
ATOM 2744 C C . PHE A 1 364 ? -9.900 2.165 2.546 1.00 95.62 364 PHE A C 1
ATOM 2746 O O . PHE A 1 364 ? -10.395 2.191 3.676 1.00 95.62 364 PHE A O 1
ATOM 2753 N N . GLU A 1 365 ? -10.604 2.316 1.426 1.00 95.19 365 GLU A N 1
ATOM 2754 C CA . GLU A 1 365 ? -12.061 2.322 1.342 1.00 95.19 365 GLU A CA 1
ATOM 2755 C C . GLU A 1 365 ? -12.513 1.315 0.261 1.00 95.19 365 GLU A C 1
ATOM 2757 O O . GLU A 1 365 ? -12.008 1.380 -0.860 1.00 95.19 365 GLU A O 1
ATOM 2762 N N . GLY A 1 366 ? -13.403 0.369 0.592 1.00 95.44 366 GLY A N 1
ATOM 2763 C CA . GLY A 1 366 ? -13.832 -0.724 -0.305 1.00 95.44 366 GLY A CA 1
ATOM 2764 C C . GLY A 1 366 ? -14.579 -1.855 0.421 1.00 95.44 366 GLY A C 1
ATOM 2765 O O . GLY A 1 366 ? -15.098 -1.642 1.510 1.00 95.44 366 GLY A O 1
ATOM 2766 N N . ILE A 1 367 ? -14.639 -3.065 -0.135 1.00 96.00 367 ILE A N 1
ATOM 2767 C CA . ILE A 1 367 ? -15.490 -4.141 0.412 1.00 96.00 367 ILE A CA 1
ATOM 2768 C C . ILE A 1 367 ? -14.808 -4.903 1.552 1.00 96.00 367 ILE A C 1
ATOM 2770 O O . ILE A 1 367 ? -15.217 -4.769 2.707 1.00 96.00 367 ILE A O 1
ATOM 2774 N N . ASP A 1 368 ? -13.747 -5.649 1.256 1.00 96.81 368 ASP A N 1
ATOM 2775 C CA . ASP A 1 368 ? -13.097 -6.554 2.200 1.00 96.81 368 ASP A CA 1
ATOM 2776 C C . ASP A 1 368 ? -11.685 -6.081 2.550 1.00 96.81 368 ASP A C 1
ATOM 2778 O O . ASP A 1 368 ? -10.880 -5.729 1.683 1.00 96.81 368 ASP A O 1
ATOM 2782 N N . CYS A 1 369 ? -11.359 -6.104 3.842 1.00 97.88 369 CYS A N 1
ATOM 2783 C CA . CYS A 1 369 ? -10.006 -5.866 4.320 1.00 97.88 369 CYS A CA 1
ATOM 2784 C C . CYS A 1 369 ? -9.570 -6.922 5.335 1.00 97.88 369 CYS A C 1
ATOM 2786 O O . CYS A 1 369 ? -10.229 -7.138 6.356 1.00 97.88 369 CYS A O 1
ATOM 2788 N N . ILE A 1 370 ? -8.416 -7.528 5.061 1.00 98.69 370 ILE A N 1
ATOM 2789 C CA . ILE A 1 370 ? -7.699 -8.423 5.964 1.00 98.69 370 ILE A CA 1
ATOM 2790 C C . ILE A 1 370 ? -6.416 -7.709 6.392 1.00 98.69 370 ILE A C 1
ATOM 2792 O O . ILE A 1 370 ? -5.552 -7.437 5.562 1.00 98.69 370 ILE A O 1
ATOM 2796 N N . TYR A 1 371 ? -6.303 -7.390 7.678 1.00 98.62 371 TYR A N 1
ATOM 2797 C CA . TYR A 1 371 ? -5.164 -6.691 8.267 1.00 98.62 371 TYR A CA 1
ATOM 2798 C C . TYR A 1 371 ? -4.608 -7.527 9.428 1.00 98.62 371 TYR A C 1
ATOM 2800 O O . TYR A 1 371 ? -5.130 -7.486 10.544 1.00 98.62 371 TYR A O 1
ATOM 2808 N N . GLU A 1 372 ? -3.582 -8.333 9.158 1.00 98.62 372 GLU A N 1
ATOM 2809 C CA . GLU A 1 372 ? -3.147 -9.408 10.060 1.00 98.62 372 GLU A CA 1
ATOM 2810 C C . GLU A 1 372 ? -1.647 -9.395 10.355 1.00 98.62 372 GLU A C 1
ATOM 2812 O O . GLU A 1 372 ? -0.826 -9.167 9.470 1.00 98.62 372 GLU A O 1
ATOM 2817 N N . ASP A 1 373 ? -1.278 -9.689 11.600 1.00 98.56 373 ASP A N 1
ATOM 2818 C CA . ASP A 1 373 ? 0.110 -9.927 12.019 1.00 98.56 373 ASP A CA 1
ATOM 2819 C C . ASP A 1 373 ? 1.092 -8.787 11.674 1.00 98.56 373 ASP A C 1
ATOM 2821 O O . ASP A 1 373 ? 2.299 -8.993 11.543 1.00 98.56 373 ASP A O 1
ATOM 2825 N N . ASN A 1 374 ? 0.602 -7.553 11.525 1.00 98.88 374 ASN A N 1
ATOM 2826 C CA . ASN A 1 374 ? 1.452 -6.399 11.241 1.00 98.88 374 ASN A CA 1
ATOM 2827 C C . ASN A 1 374 ? 2.026 -5.816 12.535 1.00 98.88 374 ASN A C 1
ATOM 2829 O O . ASN A 1 374 ? 1.332 -5.703 13.546 1.00 98.88 374 ASN A O 1
ATOM 2833 N N . HIS A 1 375 ? 3.271 -5.344 12.493 1.00 98.81 375 HIS A N 1
ATOM 2834 C CA . HIS A 1 375 ? 3.864 -4.520 13.549 1.00 98.81 375 HIS A CA 1
ATOM 2835 C C . HIS A 1 375 ? 4.049 -3.101 13.031 1.00 98.81 375 HIS A C 1
ATOM 2837 O O . HIS A 1 375 ? 4.842 -2.878 12.120 1.00 98.81 375 HIS A O 1
ATOM 2843 N N . VAL A 1 376 ? 3.358 -2.130 13.626 1.00 98.69 376 VAL A N 1
ATOM 2844 C CA . VAL A 1 376 ? 3.489 -0.713 13.272 1.00 98.69 376 VAL A CA 1
ATOM 2845 C C . VAL A 1 376 ? 3.892 0.096 14.497 1.00 98.69 376 VAL A C 1
ATOM 2847 O O . VAL A 1 376 ? 3.181 0.136 15.505 1.00 98.69 376 VAL A O 1
ATOM 2850 N N . GLU A 1 377 ? 5.048 0.757 14.409 1.00 98.44 377 GLU A N 1
ATOM 2851 C CA . GLU A 1 377 ? 5.661 1.453 15.536 1.00 98.44 377 GLU A CA 1
ATOM 2852 C C . GLU A 1 377 ? 6.162 2.865 15.209 1.00 98.44 377 GLU A C 1
ATOM 2854 O O . GLU A 1 377 ? 6.800 3.115 14.187 1.00 98.44 377 GLU A O 1
ATOM 2859 N N . GLY A 1 378 ? 5.942 3.794 16.143 1.00 97.69 378 GLY A N 1
ATOM 2860 C CA . GLY A 1 378 ? 6.678 5.063 16.196 1.00 97.69 378 GLY A CA 1
ATOM 2861 C C . GLY A 1 378 ? 6.139 6.185 15.303 1.00 97.69 378 GLY A C 1
ATOM 2862 O O . GLY A 1 378 ? 6.799 7.221 15.148 1.00 97.69 378 GLY A O 1
ATOM 2863 N N . LEU A 1 379 ? 4.944 6.025 14.725 1.00 95.81 379 LEU A N 1
ATOM 2864 C CA . LEU A 1 379 ? 4.294 7.072 13.935 1.00 95.81 379 LEU A CA 1
ATOM 2865 C C . LEU A 1 379 ? 3.906 8.236 14.858 1.00 95.81 379 LEU A C 1
ATOM 2867 O O . LEU A 1 379 ? 3.025 8.128 15.707 1.00 95.81 379 LEU A O 1
ATOM 2871 N N . LYS A 1 380 ? 4.571 9.378 14.689 1.00 93.94 380 LYS A N 1
ATOM 2872 C CA . LYS A 1 380 ? 4.326 10.600 15.461 1.00 93.94 380 LYS A CA 1
ATOM 2873 C C . LYS A 1 380 ? 4.200 11.823 14.575 1.00 93.94 380 LYS A C 1
ATOM 2875 O O . LYS A 1 380 ? 4.937 11.982 13.602 1.00 93.94 380 LYS A O 1
ATOM 2880 N N . TYR A 1 381 ? 3.284 12.706 14.956 1.00 92.50 381 TYR A N 1
ATOM 2881 C CA . TYR A 1 381 ? 3.037 13.961 14.256 1.00 92.50 381 TYR A CA 1
ATOM 2882 C C . TYR A 1 381 ? 2.788 15.122 15.223 1.00 92.50 381 TYR A C 1
ATOM 2884 O O . TYR A 1 381 ? 2.195 14.955 16.291 1.00 92.50 381 TYR A O 1
ATOM 2892 N N . SER A 1 382 ? 3.232 16.315 14.825 1.00 89.75 382 SER A N 1
ATOM 2893 C CA . SER A 1 382 ? 2.921 17.584 15.481 1.00 89.75 382 SER A CA 1
ATOM 2894 C C . SER A 1 382 ? 3.085 18.728 14.479 1.00 89.75 382 SER A C 1
ATOM 2896 O O . SER A 1 382 ? 4.180 18.942 13.954 1.00 89.75 382 SER A O 1
ATOM 2898 N N . SER A 1 383 ? 2.012 19.481 14.235 1.00 85.06 383 SER A N 1
ATOM 2899 C CA . SER A 1 383 ? 2.043 20.732 13.465 1.00 85.06 383 SER A CA 1
ATOM 2900 C C . SER A 1 383 ? 2.410 21.920 14.358 1.00 85.06 383 SER A C 1
ATOM 2902 O O . SER A 1 383 ? 2.827 22.967 13.867 1.00 85.06 383 SER A O 1
ATOM 2904 N N . GLY A 1 384 ? 2.284 21.769 15.680 1.00 77.88 384 GLY A N 1
ATOM 2905 C CA . GLY A 1 384 ? 2.493 22.832 16.664 1.00 77.88 384 GLY A CA 1
ATOM 2906 C C . GLY A 1 384 ? 1.260 23.710 16.907 1.00 77.88 384 GLY A C 1
ATOM 2907 O O . GLY A 1 384 ? 1.268 24.506 17.843 1.00 77.88 384 GLY A O 1
ATOM 2908 N N . SER A 1 385 ? 0.195 23.560 16.114 1.00 70.81 385 SER A N 1
ATOM 2909 C CA . SER A 1 385 ? -1.094 24.244 16.284 1.00 70.81 385 SER A CA 1
ATOM 2910 C C . SER A 1 385 ? -2.234 23.497 15.569 1.00 70.81 385 SER A C 1
ATOM 2912 O O . SER A 1 385 ? -1.990 22.683 14.676 1.00 70.81 385 SER A O 1
ATOM 2914 N N . GLY A 1 386 ? -3.484 23.789 15.953 1.00 73.75 386 GLY A N 1
ATOM 2915 C CA . GLY A 1 386 ? -4.693 23.264 15.301 1.00 73.75 386 GLY A CA 1
ATOM 2916 C C . GLY A 1 386 ? -5.035 21.806 15.638 1.00 73.75 386 GLY A C 1
ATOM 2917 O O . GLY A 1 386 ? -4.565 21.263 16.642 1.00 73.75 386 GLY A O 1
ATOM 2918 N N . SER A 1 387 ? -5.877 21.195 14.796 1.00 70.31 387 SER A N 1
ATOM 2919 C CA . SER A 1 387 ? -6.295 19.787 14.893 1.00 70.31 387 SER A CA 1
ATOM 2920 C C . SER A 1 387 ? -5.209 18.796 14.450 1.00 70.31 387 SER A C 1
ATOM 2922 O O . SER A 1 387 ? -5.172 17.655 14.904 1.00 70.31 387 SER A O 1
ATOM 2924 N N . GLY A 1 388 ? -4.249 19.230 13.629 1.00 78.19 388 GLY A N 1
ATOM 2925 C CA . GLY A 1 388 ? -3.216 18.344 13.088 1.00 78.19 388 GLY A CA 1
ATOM 2926 C C . GLY A 1 388 ? -3.771 17.262 12.153 1.00 78.19 388 GLY A C 1
ATOM 2927 O O . GLY A 1 388 ? -4.929 17.317 11.756 1.00 78.19 388 GLY A O 1
ATOM 2928 N N . ALA A 1 389 ? -2.935 16.289 11.786 1.00 85.62 389 ALA A N 1
ATOM 2929 C CA . ALA A 1 389 ? -3.341 15.112 11.016 1.00 85.62 389 ALA A CA 1
ATOM 2930 C C . ALA A 1 389 ? -3.726 13.960 11.950 1.00 85.62 389 ALA A C 1
ATOM 2932 O O . ALA A 1 389 ? -3.122 13.791 13.012 1.00 85.62 389 ALA A O 1
ATOM 2933 N N . ALA A 1 390 ? -4.692 13.140 11.555 1.00 87.88 390 ALA A N 1
ATOM 2934 C CA . ALA A 1 390 ? -4.973 11.902 12.265 1.00 87.88 390 ALA A CA 1
ATOM 2935 C C . ALA A 1 390 ? -3.807 10.916 12.080 1.00 87.88 390 ALA A C 1
ATOM 2937 O O . ALA A 1 390 ? -3.224 10.845 11.001 1.00 87.88 390 ALA A O 1
ATOM 2938 N N . VAL A 1 391 ? -3.432 10.192 13.135 1.00 91.06 391 VAL A N 1
ATOM 2939 C CA . VAL A 1 391 ? -2.278 9.281 13.116 1.00 91.06 391 VAL A CA 1
ATOM 2940 C C . VAL A 1 391 ? -2.758 7.892 13.507 1.00 91.06 391 VAL A C 1
ATOM 2942 O O . VAL A 1 391 ? -3.286 7.721 14.605 1.00 91.06 391 VAL A O 1
ATOM 2945 N N . TYR A 1 392 ? -2.571 6.927 12.610 1.00 89.44 392 TYR A N 1
ATOM 2946 C CA . TYR A 1 392 ? -2.996 5.535 12.772 1.00 89.44 392 TYR A CA 1
ATOM 2947 C C . TYR A 1 392 ? -1.927 4.605 12.223 1.00 89.44 392 TYR A C 1
ATOM 2949 O O . TYR A 1 392 ? -1.100 5.021 11.422 1.00 89.44 392 TYR A O 1
ATOM 2957 N N . ASP A 1 393 ? -1.991 3.329 12.567 1.00 94.62 393 ASP A N 1
ATOM 2958 C CA . ASP A 1 393 ? -1.418 2.306 11.700 1.00 94.62 393 ASP A CA 1
ATOM 2959 C C . ASP A 1 393 ? -2.251 2.192 10.412 1.00 94.62 393 ASP A C 1
ATOM 2961 O O . ASP A 1 393 ? -1.703 2.281 9.317 1.00 94.62 393 ASP A O 1
ATOM 2965 N N . ALA A 1 394 ? -3.579 2.126 10.534 1.00 94.31 394 ALA A N 1
ATOM 2966 C CA . ALA A 1 394 ? -4.487 1.968 9.414 1.00 94.31 394 ALA A CA 1
ATOM 2967 C C . ALA A 1 394 ? -5.758 2.824 9.544 1.00 94.31 394 ALA A C 1
ATOM 2969 O O . ALA A 1 394 ? -6.330 2.992 10.621 1.00 94.31 394 ALA A O 1
ATOM 2970 N N . TYR A 1 395 ? -6.225 3.349 8.413 1.00 92.44 395 TYR A N 1
ATOM 2971 C CA . TYR A 1 395 ? -7.562 3.913 8.248 1.00 92.44 395 TYR A CA 1
ATOM 2972 C C . TYR A 1 395 ? -8.353 2.994 7.316 1.00 92.44 395 TYR A C 1
ATOM 2974 O O . TYR A 1 395 ? -8.044 2.905 6.129 1.00 92.44 395 TYR A O 1
ATOM 2982 N N . LEU A 1 396 ? -9.358 2.304 7.859 1.00 93.31 396 LEU A N 1
ATOM 2983 C CA . LEU A 1 396 ? -10.095 1.256 7.149 1.00 93.31 396 LEU A CA 1
ATOM 2984 C C . LEU A 1 396 ? -11.592 1.589 7.122 1.00 93.31 396 LEU A C 1
ATOM 2986 O O . LEU A 1 396 ? -12.298 1.485 8.135 1.00 93.31 396 LEU A O 1
ATOM 2990 N N . SER A 1 397 ? -12.063 2.015 5.952 1.00 92.75 397 SER A N 1
ATOM 2991 C CA . SER A 1 397 ? -13.470 2.277 5.650 1.00 92.75 397 SER A CA 1
ATOM 2992 C C . SER A 1 397 ? -14.022 1.179 4.744 1.00 92.75 397 SER A C 1
ATOM 2994 O O . SER A 1 397 ? -14.238 1.408 3.560 1.00 92.75 397 SER A O 1
ATOM 2996 N N . CYS A 1 398 ? -14.209 -0.024 5.285 1.00 93.62 398 CYS A N 1
ATOM 2997 C CA . CYS A 1 398 ? -14.634 -1.194 4.512 1.00 93.62 398 CYS A CA 1
ATOM 2998 C C . CYS A 1 398 ? -15.948 -1.816 4.995 1.00 93.62 398 CYS A C 1
ATOM 3000 O O . CYS A 1 398 ? -16.415 -1.511 6.095 1.00 93.62 398 CYS A O 1
ATOM 3002 N N . GLU A 1 399 ? -16.574 -2.676 4.195 1.00 93.75 399 GLU A N 1
ATOM 3003 C CA . GLU A 1 399 ? -17.756 -3.430 4.626 1.00 93.75 399 GLU A CA 1
ATOM 3004 C C . GLU A 1 399 ? -17.375 -4.504 5.648 1.00 93.75 399 GLU A C 1
ATOM 3006 O O . GLU A 1 399 ? -17.920 -4.507 6.756 1.00 93.75 399 GLU A O 1
ATOM 3011 N N . ASN A 1 400 ? -16.376 -5.328 5.333 1.00 94.88 400 ASN A N 1
ATOM 3012 C CA . ASN A 1 400 ? -15.909 -6.410 6.192 1.00 94.88 400 ASN A CA 1
ATOM 3013 C C . ASN A 1 400 ? -14.450 -6.191 6.585 1.00 94.88 400 ASN A C 1
ATOM 3015 O O . ASN A 1 400 ? -13.581 -5.993 5.737 1.00 94.88 400 ASN A O 1
ATOM 3019 N N . LEU A 1 401 ? -14.189 -6.233 7.892 1.00 96.06 401 LEU A N 1
ATOM 3020 C CA . LEU A 1 401 ? -12.851 -6.054 8.443 1.00 96.06 401 LEU A CA 1
ATOM 3021 C C . LEU A 1 401 ? -12.466 -7.220 9.346 1.00 96.06 401 LEU A C 1
ATOM 3023 O O . LEU A 1 401 ? -13.116 -7.445 10.372 1.00 96.06 401 LEU A O 1
ATOM 3027 N N . ILE A 1 402 ? -11.346 -7.853 9.006 1.00 98.19 402 ILE A N 1
ATOM 3028 C CA . ILE A 1 402 ? -10.577 -8.742 9.877 1.00 98.19 402 ILE A CA 1
ATOM 3029 C C . ILE A 1 402 ? -9.305 -7.994 10.285 1.00 98.19 402 ILE A C 1
ATOM 3031 O O . ILE A 1 402 ? -8.504 -7.618 9.433 1.00 98.19 402 ILE A O 1
ATOM 3035 N N . TYR A 1 403 ? -9.138 -7.752 11.584 1.00 98.00 403 TYR A N 1
ATOM 3036 C CA . TYR A 1 403 ? -7.983 -7.068 12.162 1.00 98.00 403 TYR A CA 1
ATOM 3037 C C . TYR A 1 403 ? -7.423 -7.924 13.311 1.00 98.00 403 TYR A C 1
ATOM 3039 O O . TYR A 1 403 ? -7.920 -7.866 14.440 1.00 98.00 403 TYR A O 1
ATOM 3047 N N . VAL A 1 404 ? -6.435 -8.776 13.020 1.00 98.62 404 VAL A N 1
ATOM 3048 C CA . VAL A 1 404 ? -6.012 -9.856 13.936 1.00 98.62 404 VAL A CA 1
ATOM 3049 C C . VAL A 1 404 ? -4.501 -9.885 14.153 1.00 98.62 404 VAL A C 1
ATOM 3051 O O . VAL A 1 404 ? -3.732 -9.721 13.215 1.00 98.62 404 VAL A O 1
ATOM 3054 N N . GLY A 1 405 ? -4.061 -10.100 15.394 1.00 98.50 405 GLY A N 1
ATOM 3055 C CA . GLY A 1 405 ? -2.647 -10.366 15.699 1.00 98.50 405 GLY A CA 1
ATOM 3056 C C . GLY A 1 405 ? -1.701 -9.171 15.519 1.00 98.50 405 GLY A C 1
ATOM 3057 O O . GLY A 1 405 ? -0.482 -9.333 15.525 1.00 98.50 405 GLY A O 1
ATOM 3058 N N . ASN A 1 406 ? -2.223 -7.951 15.364 1.00 98.69 406 ASN A N 1
ATOM 3059 C CA . ASN A 1 406 ? -1.397 -6.783 15.069 1.00 98.69 406 ASN A CA 1
ATOM 3060 C C . ASN A 1 406 ? -0.759 -6.192 16.330 1.00 98.69 406 ASN A C 1
ATOM 3062 O O . ASN A 1 406 ? -1.378 -6.113 17.393 1.00 98.69 406 ASN A O 1
ATOM 3066 N N . THR A 1 407 ? 0.460 -5.673 16.189 1.00 98.69 407 THR A N 1
ATOM 3067 C CA . THR A 1 407 ? 1.099 -4.803 17.179 1.00 98.69 407 THR A CA 1
ATOM 3068 C C . THR A 1 407 ? 1.019 -3.350 16.729 1.00 98.69 407 THR A C 1
ATOM 3070 O O . THR A 1 407 ? 1.627 -2.941 15.742 1.00 98.69 407 THR A O 1
ATOM 3073 N N . TRP A 1 408 ? 0.308 -2.550 17.514 1.00 97.56 408 TRP A N 1
ATOM 3074 C CA . TRP A 1 408 ? 0.171 -1.108 17.366 1.00 97.56 408 TRP A CA 1
ATOM 3075 C C . TRP A 1 408 ? 0.955 -0.444 18.495 1.00 97.56 408 TRP A C 1
ATOM 3077 O O . TRP A 1 408 ? 0.577 -0.561 19.662 1.00 97.56 408 TRP A O 1
ATOM 3087 N N . LYS A 1 409 ? 2.075 0.224 18.199 1.00 98.00 409 LYS A N 1
ATOM 3088 C CA . LYS A 1 409 ? 2.978 0.717 19.250 1.00 98.00 409 LYS A CA 1
ATOM 3089 C C . LYS A 1 409 ? 3.410 2.166 19.056 1.00 98.00 409 LYS A C 1
ATOM 3091 O O . LYS A 1 409 ? 4.009 2.534 18.055 1.00 98.00 409 LYS A O 1
ATOM 3096 N N . ASN A 1 410 ? 3.224 2.997 20.080 1.00 96.94 410 ASN A N 1
ATOM 3097 C CA . ASN A 1 410 ? 3.769 4.359 20.127 1.00 96.94 410 ASN A CA 1
ATOM 3098 C C . ASN A 1 410 ? 3.327 5.239 18.932 1.00 96.94 410 ASN A C 1
ATOM 3100 O O . ASN A 1 410 ? 4.081 6.077 18.432 1.00 96.94 410 ASN A O 1
ATOM 3104 N N . ILE A 1 411 ? 2.081 5.057 18.491 1.00 95.12 411 ILE A N 1
ATOM 3105 C CA . ILE A 1 411 ? 1.451 5.803 17.399 1.00 95.12 411 ILE A CA 1
ATOM 3106 C C . ILE A 1 411 ? 0.645 6.954 18.016 1.00 95.12 411 ILE A C 1
ATOM 3108 O O . ILE A 1 411 ? -0.307 6.727 18.762 1.00 95.12 411 ILE A O 1
ATOM 3112 N N . LEU A 1 412 ? 1.069 8.208 17.809 1.00 92.19 412 LEU A N 1
ATOM 3113 C CA . LEU A 1 412 ? 0.494 9.343 18.540 1.00 92.19 412 LEU A CA 1
ATOM 3114 C C . LEU A 1 412 ? 0.603 10.691 17.809 1.00 92.19 412 LEU A C 1
ATOM 3116 O O . LEU A 1 412 ? 1.680 11.138 17.413 1.00 92.19 412 LEU A O 1
ATOM 3120 N N . ASN A 1 413 ? -0.513 11.418 17.740 1.00 91.31 413 ASN A N 1
ATOM 3121 C CA . ASN A 1 413 ? -0.529 12.849 17.418 1.00 91.31 413 ASN A CA 1
ATOM 3122 C C . ASN A 1 413 ? -0.333 13.682 18.706 1.00 91.31 413 ASN A C 1
ATOM 3124 O O . ASN A 1 413 ? -1.013 13.450 19.708 1.00 91.31 413 ASN A O 1
ATOM 3128 N N . PHE A 1 414 ? 0.580 14.657 18.680 1.00 90.81 414 PHE A N 1
ATOM 3129 C CA . PHE A 1 414 ? 0.930 15.536 19.809 1.00 90.81 414 PHE A CA 1
ATOM 3130 C C . PHE A 1 414 ? 0.333 16.953 19.707 1.00 90.81 414 PHE A C 1
ATOM 3132 O O . PHE A 1 414 ? 0.757 17.866 20.418 1.00 90.81 414 PHE A O 1
ATOM 3139 N N . ASN A 1 415 ? -0.628 17.182 18.811 1.00 87.00 415 ASN A N 1
ATOM 3140 C CA . ASN A 1 415 ? -1.305 18.471 18.707 1.00 87.00 415 ASN A CA 1
ATOM 3141 C C . ASN A 1 415 ? -2.357 18.646 19.824 1.00 87.00 415 ASN A C 1
ATOM 3143 O O . ASN A 1 415 ? -3.125 17.718 20.085 1.00 87.00 415 ASN A O 1
ATOM 3147 N N . PRO A 1 416 ? -2.451 19.829 20.468 1.00 75.75 416 PRO A N 1
ATOM 3148 C CA . PRO A 1 416 ? -3.383 20.060 21.581 1.00 75.75 416 PRO A CA 1
ATOM 3149 C C . PRO A 1 416 ? -4.866 19.934 21.213 1.00 75.75 416 PRO A C 1
ATOM 3151 O O . PRO A 1 416 ? -5.670 19.528 22.046 1.00 75.75 416 PRO A O 1
ATOM 3154 N N . GLY A 1 417 ? -5.226 20.300 19.979 1.00 74.56 417 GLY A N 1
ATOM 3155 C CA . GLY A 1 417 ? -6.595 20.239 19.462 1.00 74.56 417 GLY A CA 1
ATOM 3156 C C . GLY A 1 417 ? -6.872 18.995 18.628 1.00 74.56 417 GLY A C 1
ATOM 3157 O O . GLY A 1 417 ? -7.769 19.039 17.794 1.00 74.56 417 GLY A O 1
ATOM 3158 N N . LYS A 1 418 ? -6.064 17.936 18.775 1.00 80.06 418 LYS A N 1
ATOM 3159 C CA . LYS A 1 418 ? -6.146 16.779 17.888 1.00 80.06 418 LYS A CA 1
ATOM 3160 C C . LYS A 1 418 ? -7.516 16.119 17.888 1.00 80.06 418 LYS A C 1
ATOM 3162 O O . LYS A 1 418 ? -8.141 15.946 18.933 1.00 80.06 418 LYS A O 1
ATOM 3167 N N . GLU A 1 419 ? -7.912 15.688 16.702 1.00 70.50 419 GLU A N 1
ATOM 3168 C CA . GLU A 1 419 ? -9.100 14.884 16.475 1.00 70.50 419 GLU A CA 1
ATOM 3169 C C . GLU A 1 419 ? -8.671 13.515 15.943 1.00 70.50 419 GLU A C 1
ATOM 3171 O O . GLU A 1 419 ? -7.674 13.391 15.230 1.00 70.50 419 GLU A O 1
ATOM 3176 N N . ASN A 1 420 ? -9.444 12.486 16.286 1.00 73.31 420 ASN A N 1
ATOM 3177 C CA . ASN A 1 420 ? -9.332 11.150 15.712 1.00 73.31 420 ASN A CA 1
ATOM 3178 C C . ASN A 1 420 ? -8.017 10.406 16.030 1.00 73.31 420 ASN A C 1
ATOM 3180 O O . ASN A 1 420 ? -7.339 9.916 15.134 1.00 73.31 420 ASN A O 1
ATOM 3184 N N . ASN A 1 421 ? -7.678 10.270 17.311 1.00 82.94 421 ASN A N 1
ATOM 3185 C CA . ASN A 1 421 ? -6.630 9.363 17.783 1.00 82.94 421 ASN A CA 1
ATOM 3186 C C . ASN A 1 421 ? -7.314 8.137 18.400 1.00 82.94 421 ASN A C 1
ATOM 3188 O O . ASN A 1 421 ? -7.715 8.196 19.559 1.00 82.94 421 ASN A O 1
ATOM 3192 N N . THR A 1 422 ? -7.538 7.082 17.617 1.00 88.56 422 THR A N 1
ATOM 3193 C CA . THR A 1 422 ? -8.440 5.975 17.980 1.00 88.56 422 THR A CA 1
ATOM 3194 C C . THR A 1 422 ? -7.770 4.628 17.721 1.00 88.56 422 THR A C 1
ATOM 3196 O O . THR A 1 422 ? -7.165 4.476 16.666 1.00 88.56 422 THR A O 1
ATOM 3199 N N . LEU A 1 423 ? -7.905 3.663 18.642 1.00 90.69 423 LEU A N 1
ATOM 3200 C CA . LEU A 1 423 ? -7.391 2.295 18.450 1.00 90.69 423 LEU A CA 1
ATOM 3201 C C . LEU A 1 423 ? -8.222 1.534 17.416 1.00 90.69 423 LEU A C 1
ATOM 3203 O O . LEU A 1 423 ? -7.734 1.153 16.361 1.00 90.69 423 LEU A O 1
ATOM 3207 N N . LEU A 1 424 ? -9.510 1.351 17.707 1.00 88.94 424 LEU A N 1
ATOM 3208 C CA . LEU A 1 424 ? -10.433 0.612 16.851 1.00 88.94 424 LEU A CA 1
ATOM 3209 C C . LEU A 1 424 ? -11.170 1.609 15.956 1.00 88.94 424 LEU A C 1
ATOM 3211 O O . LEU A 1 424 ? -12.356 1.904 16.150 1.00 88.94 424 LEU A O 1
ATOM 3215 N N . LYS A 1 425 ? -10.422 2.230 15.036 1.00 84.19 425 LYS A N 1
ATOM 3216 C CA . LYS A 1 425 ? -10.987 3.156 14.055 1.00 84.19 425 LYS A CA 1
ATOM 3217 C C . LYS A 1 425 ? -11.579 2.359 12.906 1.00 84.19 425 LYS A C 1
ATOM 3219 O O . LYS A 1 425 ? -10.859 1.670 12.191 1.00 84.19 425 LYS A O 1
ATOM 3224 N N . SER A 1 426 ? -12.875 2.524 12.671 1.00 74.00 426 SER A N 1
ATOM 3225 C CA . SER A 1 426 ? -13.450 2.087 11.410 1.00 74.00 426 SER A CA 1
ATOM 3226 C C . SER A 1 426 ? -14.608 2.967 10.961 1.00 74.00 426 SER A C 1
ATOM 3228 O O . SER A 1 426 ? -15.513 3.304 11.730 1.00 74.00 426 SER A O 1
ATOM 3230 N N . LYS A 1 427 ? -14.559 3.348 9.687 1.00 77.81 427 LYS A N 1
ATOM 3231 C CA . LYS A 1 427 ? -15.626 4.066 8.989 1.00 77.81 427 LYS A CA 1
ATOM 3232 C C . LYS A 1 427 ? -16.410 3.064 8.124 1.00 77.81 427 LYS A C 1
ATOM 3234 O O . LYS A 1 427 ? -15.957 1.941 7.916 1.00 77.81 427 LYS A O 1
ATOM 3239 N N . GLY A 1 428 ? -17.632 3.417 7.734 1.00 66.94 428 GLY A N 1
ATOM 3240 C CA . GLY A 1 428 ? -18.495 2.582 6.891 1.00 66.94 428 GLY A CA 1
ATOM 3241 C C . GLY A 1 428 ? -18.602 3.081 5.457 1.00 66.94 428 GLY A C 1
ATOM 3242 O O . GLY A 1 428 ? -18.341 4.259 5.209 1.00 66.94 428 GLY A O 1
ATOM 3243 N N . GLY A 1 429 ? -19.022 2.176 4.570 1.00 58.53 429 GLY A N 1
ATOM 3244 C CA . GLY A 1 429 ? -19.431 2.453 3.192 1.00 58.53 429 GLY A CA 1
ATOM 3245 C C . GLY A 1 429 ? -20.851 3.026 3.068 1.00 58.53 429 GLY A C 1
ATOM 3246 O O . GLY A 1 429 ? -21.521 3.239 4.089 1.00 58.53 429 GLY A O 1
ATOM 3247 N N . PRO A 1 430 ? -21.306 3.293 1.835 1.00 55.78 430 PRO A N 1
ATOM 3248 C CA . PRO A 1 430 ? -22.622 3.859 1.569 1.00 55.78 430 PRO A CA 1
ATOM 3249 C C . PRO A 1 430 ? -23.735 2.883 1.975 1.00 55.78 430 PRO A C 1
ATOM 3251 O O . PRO A 1 430 ? -23.763 1.727 1.570 1.00 55.78 430 PRO A O 1
ATOM 3254 N N . ASP A 1 431 ? -24.630 3.347 2.849 1.00 63.84 431 ASP A N 1
ATOM 3255 C CA . ASP A 1 431 ? -25.920 2.743 3.222 1.00 63.84 431 ASP A CA 1
ATOM 3256 C C . ASP A 1 431 ? -25.956 1.290 3.776 1.00 63.84 431 ASP A C 1
ATOM 3258 O O . ASP A 1 431 ? -27.036 0.788 4.112 1.00 63.84 431 ASP A O 1
ATOM 3262 N N . GLY A 1 432 ? -24.806 0.633 3.975 1.00 65.62 432 GLY A N 1
ATOM 3263 C CA . GLY A 1 432 ? -24.688 -0.763 4.430 1.00 65.62 432 GLY A CA 1
ATOM 3264 C C . GLY A 1 432 ? -24.417 -0.977 5.930 1.00 65.62 432 GLY A C 1
ATOM 3265 O O . GLY A 1 432 ? -23.862 -0.125 6.629 1.00 65.62 432 GLY A O 1
ATOM 3266 N N . SER A 1 433 ? -24.801 -2.156 6.439 1.00 80.81 433 SER A N 1
ATOM 3267 C CA . SER A 1 433 ? -24.410 -2.632 7.773 1.00 80.81 433 SER A CA 1
ATOM 3268 C C . SER A 1 433 ? -23.074 -3.359 7.686 1.00 80.81 433 SER A C 1
ATOM 3270 O O . SER A 1 433 ? -22.975 -4.350 6.979 1.00 80.81 433 SER A O 1
ATOM 3272 N N . VAL A 1 434 ? -22.081 -2.913 8.446 1.00 91.88 434 VAL A N 1
ATOM 3273 C CA . VAL A 1 434 ? -20.708 -3.434 8.356 1.00 91.88 434 VAL A CA 1
ATOM 3274 C C . VAL A 1 434 ? -20.417 -4.562 9.354 1.00 91.88 434 VAL A C 1
ATOM 3276 O O . VAL A 1 434 ? -21.115 -4.671 10.365 1.00 91.88 434 VAL A O 1
ATOM 3279 N N . THR A 1 435 ? -19.358 -5.349 9.125 1.00 93.94 435 THR A N 1
ATOM 3280 C CA . THR A 1 435 ? -18.846 -6.363 10.070 1.00 93.94 435 THR A CA 1
ATOM 3281 C C . THR A 1 435 ? -17.424 -6.048 10.531 1.00 93.94 435 THR A C 1
ATOM 3283 O O . THR A 1 435 ? -16.582 -5.587 9.757 1.00 93.94 435 THR A O 1
ATOM 3286 N N . ARG A 1 436 ? -17.145 -6.241 11.823 1.00 94.88 436 ARG A N 1
ATOM 3287 C CA . ARG A 1 436 ? -15.866 -5.893 12.452 1.00 94.88 436 ARG A CA 1
ATOM 3288 C C . ARG A 1 436 ? -15.389 -7.008 13.364 1.00 94.88 436 ARG A C 1
ATOM 3290 O O . ARG A 1 436 ? -16.073 -7.324 14.335 1.00 94.88 436 ARG A O 1
ATOM 3297 N N . HIS A 1 437 ? -14.198 -7.521 13.094 1.00 97.44 437 HIS A N 1
ATOM 3298 C CA . HIS A 1 437 ? -13.556 -8.544 13.900 1.00 97.44 437 HIS A CA 1
ATOM 3299 C C . HIS A 1 437 ? -12.149 -8.090 14.304 1.00 97.44 437 HIS A C 1
ATOM 3301 O O . HIS A 1 437 ? -11.271 -7.942 13.456 1.00 97.44 437 HIS A O 1
ATOM 3307 N N . TYR A 1 438 ? -11.961 -7.829 15.599 1.00 97.81 438 TYR A N 1
ATOM 3308 C CA . TYR A 1 438 ? -10.690 -7.424 16.196 1.00 97.81 438 TYR A CA 1
ATOM 3309 C C . TYR A 1 438 ? -10.243 -8.464 17.220 1.00 97.81 438 TYR A C 1
ATOM 3311 O O . TYR A 1 438 ? -10.824 -8.527 18.307 1.00 97.81 438 TYR A O 1
ATOM 3319 N N . GLU A 1 439 ? -9.200 -9.234 16.918 1.00 98.50 439 GLU A N 1
ATOM 3320 C CA . GLU A 1 439 ? -8.749 -10.328 17.786 1.00 98.50 439 GLU A CA 1
ATOM 3321 C C . GLU A 1 439 ? -7.239 -10.314 18.047 1.00 98.50 439 GLU A C 1
ATOM 3323 O O . GLU A 1 439 ? -6.442 -10.042 17.152 1.00 98.50 439 GLU A O 1
ATOM 3328 N N . ALA A 1 440 ? -6.832 -10.615 19.283 1.00 98.44 440 ALA A N 1
ATOM 3329 C CA . ALA A 1 440 ? -5.431 -10.842 19.648 1.00 98.44 440 ALA A CA 1
ATOM 3330 C C . ALA A 1 440 ? -4.464 -9.683 19.306 1.00 98.44 440 ALA A C 1
ATOM 3332 O O . ALA A 1 440 ? -3.271 -9.900 19.095 1.00 98.44 440 ALA A O 1
ATOM 3333 N N . ASN A 1 441 ? -4.947 -8.436 19.262 1.00 98.56 441 ASN A N 1
ATOM 3334 C CA . ASN A 1 441 ? -4.113 -7.271 18.954 1.00 98.56 441 ASN A CA 1
ATOM 3335 C C . ASN A 1 441 ? -3.472 -6.676 20.213 1.00 98.56 441 ASN A C 1
ATOM 3337 O O . ASN A 1 441 ? -4.039 -6.704 21.309 1.00 98.56 441 ASN A O 1
ATOM 3341 N N . HIS A 1 442 ? -2.284 -6.100 20.048 1.00 98.31 442 HIS A N 1
ATOM 3342 C CA . HIS A 1 442 ? -1.481 -5.498 21.106 1.00 98.31 442 HIS A CA 1
ATOM 3343 C C . HIS A 1 442 ? -1.339 -3.989 20.869 1.00 98.31 442 HIS A C 1
ATOM 3345 O O . HIS A 1 442 ? -0.565 -3.551 20.020 1.00 98.31 442 HIS A O 1
ATOM 3351 N N . TYR A 1 443 ? -2.048 -3.183 21.657 1.00 97.88 443 TYR A N 1
ATOM 3352 C CA . TYR A 1 443 ? -2.010 -1.722 21.596 1.00 97.88 443 TYR A CA 1
ATOM 3353 C C . TYR A 1 443 ? -1.154 -1.165 22.727 1.00 97.88 443 TYR A C 1
ATOM 3355 O O . TYR A 1 443 ? -1.481 -1.349 23.898 1.00 97.88 443 TYR A O 1
ATOM 3363 N N . ILE A 1 444 ? -0.066 -0.472 22.397 1.00 97.62 444 ILE A N 1
ATOM 3364 C CA . ILE A 1 444 ? 0.947 -0.051 23.367 1.00 97.62 444 ILE A CA 1
ATOM 3365 C C . ILE A 1 444 ? 1.251 1.440 23.213 1.00 97.62 444 ILE A C 1
ATOM 3367 O O . ILE A 1 444 ? 1.668 1.882 22.146 1.00 97.62 444 ILE A O 1
ATOM 3371 N N . ILE A 1 445 ? 1.138 2.212 24.298 1.00 96.12 445 ILE A N 1
ATOM 3372 C CA . ILE A 1 445 ? 1.757 3.542 24.418 1.00 96.12 445 ILE A CA 1
ATOM 3373 C C . ILE A 1 445 ? 2.609 3.599 25.674 1.00 96.12 445 ILE A C 1
ATOM 3375 O O . ILE A 1 445 ? 2.104 3.604 26.798 1.00 96.12 445 ILE A O 1
ATOM 3379 N N . GLU A 1 446 ? 3.909 3.758 25.481 1.00 95.50 446 GLU A N 1
ATOM 3380 C CA . GLU A 1 446 ? 4.858 3.863 26.578 1.00 95.50 446 GLU A CA 1
ATOM 3381 C C . GLU A 1 446 ? 4.941 5.309 27.097 1.00 95.50 446 GLU A C 1
ATOM 3383 O O . GLU A 1 446 ? 5.155 6.264 26.347 1.00 95.50 446 GLU A O 1
ATOM 3388 N N . GLU A 1 447 ? 4.859 5.503 28.418 1.00 94.12 447 GLU A N 1
ATOM 3389 C CA . GLU A 1 447 ? 5.047 6.833 29.023 1.00 94.12 447 GLU A CA 1
ATOM 3390 C C . GLU A 1 447 ? 6.448 7.409 28.725 1.00 94.12 447 GLU A C 1
ATOM 3392 O O . GLU A 1 447 ? 6.612 8.622 28.579 1.00 94.12 447 GLU A O 1
ATOM 3397 N N . SER A 1 448 ? 7.468 6.550 28.606 1.00 95.94 448 SER A N 1
ATOM 3398 C CA . SER A 1 448 ? 8.823 6.938 28.193 1.00 95.94 448 SER A CA 1
ATOM 3399 C C . SER A 1 448 ? 8.860 7.516 26.780 1.00 95.94 448 SER A C 1
ATOM 3401 O O . SER A 1 448 ? 9.569 8.497 26.554 1.00 95.94 448 SER A O 1
ATOM 3403 N N . TYR A 1 449 ? 8.068 6.968 25.858 1.00 96.62 449 TYR A N 1
ATOM 3404 C CA . TYR A 1 449 ? 7.963 7.478 24.496 1.00 96.62 449 TYR A CA 1
ATOM 3405 C C . TYR A 1 449 ? 7.323 8.870 24.464 1.00 96.62 449 TYR A C 1
ATOM 3407 O O . TYR A 1 449 ? 7.852 9.782 23.823 1.00 96.62 449 TYR A O 1
ATOM 3415 N N . ILE A 1 450 ? 6.249 9.081 25.238 1.00 95.75 450 ILE A N 1
ATOM 3416 C CA . ILE A 1 450 ? 5.631 10.408 25.398 1.00 95.75 450 ILE A CA 1
ATOM 3417 C C . ILE A 1 450 ? 6.665 11.403 25.941 1.00 95.75 450 ILE A C 1
ATOM 3419 O O . ILE A 1 450 ? 6.852 12.467 25.358 1.00 95.75 450 ILE A O 1
ATOM 3423 N N . LYS A 1 451 ? 7.389 11.042 27.011 1.00 96.19 451 LYS A N 1
ATOM 3424 C CA . LYS A 1 451 ? 8.431 11.894 27.614 1.00 96.19 451 LYS A CA 1
ATOM 3425 C C . LYS A 1 451 ? 9.524 12.279 26.623 1.00 96.19 451 LYS A C 1
ATOM 3427 O O . LYS A 1 451 ? 9.934 13.441 26.589 1.00 96.19 451 LYS A O 1
ATOM 3432 N N . MET A 1 452 ? 9.981 11.322 25.820 1.00 96.94 452 MET A N 1
ATOM 3433 C CA . MET A 1 452 ? 10.965 11.565 24.769 1.00 96.94 452 MET A CA 1
ATOM 3434 C C . MET A 1 452 ? 10.429 12.566 23.740 1.00 96.94 452 MET A C 1
ATOM 3436 O O . MET A 1 452 ? 11.079 13.579 23.477 1.00 96.94 452 MET A O 1
ATOM 3440 N N . CYS A 1 453 ? 9.237 12.321 23.195 1.00 96.19 453 CYS A N 1
ATOM 3441 C CA . CYS A 1 453 ? 8.619 13.203 22.208 1.00 96.19 453 CYS A CA 1
ATOM 3442 C C . CYS A 1 453 ? 8.396 14.615 22.771 1.00 96.19 453 CYS A C 1
ATOM 3444 O O . CYS A 1 453 ? 8.737 15.600 22.116 1.00 96.19 453 CYS A O 1
ATOM 3446 N N . SER A 1 454 ? 7.926 14.735 24.015 1.00 95.94 454 SER A N 1
ATOM 3447 C CA . SER A 1 454 ? 7.765 16.022 24.697 1.00 95.94 454 SER A CA 1
ATOM 3448 C C . SER A 1 454 ? 9.071 16.793 24.824 1.00 95.94 454 SER A C 1
ATOM 3450 O O . SER A 1 454 ? 9.092 17.999 24.586 1.00 95.94 454 SER A O 1
ATOM 3452 N N . ALA A 1 455 ? 10.178 16.121 25.151 1.00 96.31 455 ALA A N 1
ATOM 3453 C CA . ALA A 1 455 ? 11.489 16.761 25.218 1.00 96.31 455 ALA A CA 1
ATOM 3454 C C . ALA A 1 455 ? 11.948 17.272 23.840 1.00 96.31 455 ALA A C 1
ATOM 3456 O O . ALA A 1 455 ? 12.474 18.385 23.732 1.00 96.31 455 ALA A O 1
ATOM 3457 N N . GLN A 1 456 ? 11.707 16.499 22.775 1.00 95.75 456 GLN A N 1
ATOM 3458 C CA . GLN A 1 456 ? 12.006 16.918 21.402 1.00 95.75 456 GLN A CA 1
ATOM 3459 C C . GLN A 1 456 ? 11.171 18.141 20.988 1.00 95.75 456 GLN A C 1
ATOM 3461 O O . GLN A 1 456 ? 11.716 19.108 20.449 1.00 95.75 456 GLN A O 1
ATOM 3466 N N . LEU A 1 457 ? 9.868 18.141 21.281 1.00 94.06 457 LEU A N 1
ATOM 3467 C CA . LEU A 1 457 ? 8.968 19.249 20.955 1.00 94.06 457 LEU A CA 1
ATOM 3468 C C . LEU A 1 457 ? 9.274 20.499 21.789 1.00 94.06 457 LEU A C 1
ATOM 3470 O O . LEU A 1 457 ? 9.294 21.600 21.242 1.00 94.06 457 LEU A O 1
ATOM 3474 N N . ALA A 1 458 ? 9.592 20.347 23.078 1.00 94.56 458 ALA A N 1
ATOM 3475 C CA . ALA A 1 458 ? 10.016 21.455 23.933 1.00 94.56 458 ALA A CA 1
ATOM 3476 C C . ALA A 1 458 ? 11.245 22.163 23.350 1.00 94.56 458 ALA A C 1
ATOM 3478 O O . ALA A 1 458 ? 11.264 23.389 23.241 1.00 94.56 458 ALA A O 1
ATOM 3479 N N . LYS A 1 459 ? 12.234 21.391 22.878 1.00 94.81 459 LYS A N 1
ATOM 3480 C CA . LYS A 1 459 ? 13.402 21.931 22.173 1.00 94.81 459 LYS A CA 1
ATOM 3481 C C . LYS A 1 459 ? 13.009 22.620 20.862 1.00 94.81 459 LYS A C 1
ATOM 3483 O O . LYS A 1 459 ? 13.444 23.746 20.631 1.00 94.81 459 LYS A O 1
ATOM 3488 N N . LYS A 1 460 ? 12.188 21.973 20.023 1.00 92.31 460 LYS A N 1
ATOM 3489 C CA . LYS A 1 460 ? 11.748 22.492 18.710 1.00 92.31 460 LYS A CA 1
ATOM 3490 C C . LYS A 1 460 ? 11.020 23.835 18.823 1.00 92.31 460 LYS A C 1
ATOM 3492 O O . LYS A 1 460 ? 11.232 24.702 17.983 1.00 92.31 460 LYS A O 1
ATOM 3497 N N . TYR A 1 461 ? 10.197 24.008 19.856 1.00 90.25 461 TYR A N 1
ATOM 3498 C CA . TYR A 1 461 ? 9.376 25.207 20.061 1.00 90.25 461 TYR A CA 1
ATOM 3499 C C . TYR A 1 461 ? 9.907 26.148 21.152 1.00 90.25 461 TYR A C 1
ATOM 3501 O O . TYR A 1 461 ? 9.205 27.080 21.538 1.00 90.25 461 TYR A O 1
ATOM 3509 N N . SER A 1 462 ? 11.125 25.917 21.659 1.00 93.50 462 SER A N 1
ATOM 3510 C CA . SER A 1 462 ? 11.740 26.709 22.739 1.00 93.50 462 SER A CA 1
ATOM 3511 C C . SER A 1 462 ? 10.833 26.877 23.972 1.00 93.50 462 SER A C 1
ATOM 3513 O O . SER A 1 462 ? 10.730 27.961 24.543 1.00 93.50 462 SER A O 1
ATOM 3515 N N . GLN A 1 463 ? 10.159 25.798 24.375 1.00 91.25 463 GLN A N 1
ATOM 3516 C CA . GLN A 1 463 ? 9.267 25.748 25.537 1.00 91.25 463 GLN A CA 1
ATOM 3517 C C . GLN A 1 463 ? 9.970 25.128 26.749 1.00 91.25 463 GLN A C 1
ATOM 3519 O O . GLN A 1 463 ? 10.904 24.338 26.602 1.00 91.25 463 GLN A O 1
ATOM 3524 N N . ASP A 1 464 ? 9.488 25.442 27.955 1.00 94.50 464 ASP A N 1
ATOM 3525 C CA . ASP A 1 464 ? 9.923 24.747 29.166 1.00 94.50 464 ASP A CA 1
ATOM 3526 C C . ASP A 1 464 ? 9.570 23.243 29.074 1.00 94.50 464 ASP A C 1
ATOM 3528 O O . ASP A 1 464 ? 8.399 22.908 28.848 1.00 94.50 464 ASP A O 1
ATOM 3532 N N . PRO A 1 465 ? 10.541 22.323 29.247 1.00 93.44 465 PRO A N 1
ATOM 3533 C CA . PRO A 1 465 ? 10.293 20.890 29.101 1.00 93.44 465 PRO A CA 1
ATOM 3534 C C . PRO A 1 465 ? 9.247 20.326 30.066 1.00 93.44 465 PRO A C 1
ATOM 3536 O O . PRO A 1 465 ? 8.511 19.415 29.693 1.00 93.44 465 PRO A O 1
ATOM 3539 N N . SER A 1 466 ? 9.154 20.855 31.291 1.00 92.88 466 SER A N 1
ATOM 3540 C CA . SER A 1 466 ? 8.186 20.383 32.287 1.00 92.88 466 SER A CA 1
ATOM 3541 C C . SER A 1 466 ? 6.766 20.826 31.941 1.00 92.88 466 SER A C 1
ATOM 3543 O O . SER A 1 466 ? 5.831 20.026 32.016 1.00 92.88 466 SER A O 1
ATOM 3545 N N . VAL A 1 467 ? 6.615 22.069 31.470 1.00 91.94 467 VAL A N 1
ATOM 3546 C CA . VAL A 1 467 ? 5.336 22.603 30.986 1.00 91.94 467 VAL A CA 1
ATOM 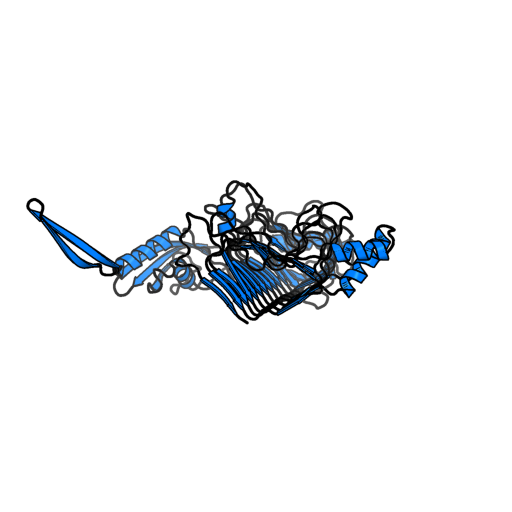3547 C C . VAL A 1 467 ? 4.876 21.832 29.755 1.00 91.94 467 VAL A C 1
ATOM 3549 O O . VAL A 1 467 ? 3.721 21.412 29.691 1.00 91.94 467 VAL A O 1
ATOM 3552 N N . ARG A 1 468 ? 5.782 21.594 28.798 1.00 92.00 468 ARG A N 1
ATOM 3553 C CA . ARG A 1 468 ? 5.462 20.840 27.585 1.00 92.00 468 ARG A CA 1
ATOM 3554 C C . ARG A 1 468 ? 5.061 19.401 27.897 1.00 92.00 468 ARG A C 1
ATOM 3556 O O . ARG A 1 468 ? 4.047 18.927 27.395 1.00 92.00 468 ARG A O 1
ATOM 3563 N N . LEU A 1 469 ? 5.803 18.726 28.771 1.00 92.31 469 LEU A N 1
ATOM 3564 C CA . LEU A 1 469 ? 5.470 17.366 29.185 1.00 92.31 469 LEU A CA 1
ATOM 3565 C C . LEU A 1 469 ? 4.082 17.288 29.834 1.00 92.31 469 LEU A C 1
ATOM 3567 O O . LEU A 1 469 ? 3.311 16.385 29.522 1.00 92.31 469 LEU A O 1
ATOM 3571 N N . ALA A 1 470 ? 3.735 18.238 30.708 1.00 89.25 470 ALA A N 1
ATOM 3572 C CA . ALA A 1 470 ? 2.409 18.283 31.319 1.00 89.25 470 ALA A CA 1
ATOM 3573 C C . ALA A 1 470 ? 1.292 18.439 30.269 1.00 89.25 470 ALA A C 1
ATOM 3575 O O . ALA A 1 470 ? 0.258 17.776 30.370 1.00 89.25 470 ALA A O 1
ATOM 3576 N N . GLN A 1 471 ? 1.515 19.268 29.243 1.00 88.31 471 GLN A N 1
ATOM 3577 C CA . GLN A 1 471 ? 0.588 19.436 28.121 1.00 88.31 471 GLN A CA 1
ATOM 3578 C C . GLN A 1 471 ? 0.437 18.140 27.321 1.00 88.31 471 GLN A C 1
ATOM 3580 O O . GLN A 1 471 ? -0.681 17.661 27.143 1.00 88.31 471 GLN A O 1
ATOM 3585 N N . ASP A 1 472 ? 1.539 17.532 26.889 1.00 89.75 472 ASP A N 1
ATOM 3586 C CA . ASP A 1 472 ? 1.495 16.340 26.042 1.00 89.75 472 ASP A CA 1
ATOM 3587 C C . ASP A 1 472 ? 0.937 15.119 26.793 1.00 89.75 472 ASP A C 1
ATOM 3589 O O . ASP A 1 472 ? 0.163 14.365 26.217 1.00 89.75 472 ASP A O 1
ATOM 3593 N N . LEU A 1 473 ? 1.227 14.950 28.092 1.00 89.31 473 LEU A N 1
ATOM 3594 C CA . LEU A 1 473 ? 0.596 13.910 28.927 1.00 89.31 473 LEU A CA 1
ATOM 3595 C C . LEU A 1 473 ? -0.907 14.144 29.145 1.00 89.31 473 LEU A C 1
ATOM 3597 O O . LEU A 1 473 ? -1.640 13.209 29.462 1.00 89.31 473 LEU A O 1
ATOM 3601 N N . SER A 1 474 ? -1.380 15.389 29.045 1.00 84.38 474 SER A N 1
ATOM 3602 C CA . SER A 1 474 ? -2.817 15.697 29.067 1.00 84.38 474 SER A CA 1
ATOM 3603 C C . SER A 1 474 ? -3.477 15.482 27.703 1.00 84.38 474 SER A C 1
ATOM 3605 O O . SER A 1 474 ? -4.674 15.210 27.632 1.00 84.38 474 SER A O 1
ATOM 3607 N N . ALA A 1 475 ? -2.687 15.576 26.631 1.00 83.88 475 ALA A N 1
ATOM 3608 C CA . ALA A 1 475 ? -3.106 15.384 25.253 1.00 83.88 475 ALA A CA 1
ATOM 3609 C C . ALA A 1 475 ? -2.843 13.960 24.742 1.00 83.88 475 ALA A C 1
ATOM 3611 O O . ALA A 1 475 ? -3.264 13.643 23.643 1.00 83.88 475 ALA A O 1
ATOM 3612 N N . SER A 1 476 ? -2.196 13.067 25.491 1.00 86.62 476 SER A N 1
ATOM 3613 C CA . SER A 1 476 ? -1.850 11.706 25.046 1.00 86.62 476 SER A CA 1
ATOM 3614 C C . SER A 1 476 ? -3.014 10.713 25.083 1.00 86.62 476 SER A C 1
ATOM 3616 O O . SER A 1 476 ? -2.806 9.518 24.890 1.00 86.62 476 SER A O 1
ATOM 3618 N N . TRP A 1 477 ? -4.234 11.205 25.299 1.00 89.44 477 TRP A N 1
ATOM 3619 C CA . TRP A 1 477 ? -5.440 10.394 25.267 1.00 89.44 477 TRP A CA 1
ATOM 3620 C C . TRP A 1 477 ? -5.658 9.738 23.899 1.00 89.44 477 TRP A C 1
ATOM 3622 O O . TRP A 1 477 ? -5.336 10.311 22.847 1.00 89.44 477 TRP A O 1
ATOM 3632 N N . ILE A 1 478 ? -6.217 8.532 23.939 1.00 90.94 478 ILE A N 1
ATOM 3633 C CA . ILE A 1 478 ? -6.631 7.739 22.784 1.00 90.94 478 ILE A CA 1
ATOM 3634 C C . ILE A 1 478 ? -8.074 7.294 22.997 1.00 90.94 478 ILE A C 1
ATOM 3636 O O . ILE A 1 478 ? -8.419 6.804 24.071 1.00 90.94 478 ILE A O 1
ATOM 3640 N N . ASP A 1 479 ? -8.906 7.439 21.975 1.00 90.81 479 ASP A N 1
ATOM 3641 C CA . ASP A 1 479 ? -10.252 6.886 21.969 1.00 90.81 479 ASP A CA 1
ATOM 3642 C C . ASP A 1 479 ? -10.204 5.376 21.722 1.00 90.81 479 ASP A C 1
ATOM 3644 O O . ASP A 1 479 ? -9.515 4.886 20.827 1.00 90.81 479 ASP A O 1
ATOM 3648 N N . PHE A 1 480 ? -10.967 4.621 22.503 1.00 91.25 480 PHE A N 1
ATOM 3649 C CA . PHE A 1 480 ? -11.013 3.172 22.375 1.00 91.25 480 PHE A CA 1
ATOM 3650 C C . PHE A 1 480 ? -11.626 2.748 21.032 1.00 91.25 480 PHE A C 1
ATOM 3652 O O . PHE A 1 480 ? -11.014 1.994 20.282 1.00 91.25 480 PHE A O 1
ATOM 3659 N N . ILE A 1 481 ? -12.814 3.272 20.712 1.00 88.25 481 ILE A N 1
ATOM 3660 C CA . ILE A 1 481 ? -13.607 2.895 19.533 1.00 88.25 481 ILE A CA 1
ATOM 3661 C C . ILE A 1 481 ? -14.138 4.154 18.846 1.00 88.25 481 ILE A C 1
ATOM 3663 O O . ILE A 1 481 ? -14.636 5.069 19.505 1.00 88.25 481 ILE A O 1
ATOM 3667 N N . SER A 1 482 ? -14.111 4.162 17.512 1.00 84.75 482 SER A N 1
ATOM 3668 C CA . SER A 1 482 ? -14.835 5.126 16.681 1.00 84.75 482 SER A CA 1
ATOM 3669 C C . SER A 1 482 ? -15.520 4.373 15.547 1.00 84.75 482 SER A C 1
ATOM 3671 O O . SER A 1 482 ? -14.854 3.908 14.626 1.00 84.75 482 SER A O 1
ATOM 3673 N N . LEU A 1 483 ? -16.849 4.276 15.638 1.00 81.88 483 LEU A N 1
ATOM 3674 C CA . LEU A 1 483 ? -17.721 3.662 14.641 1.00 81.88 483 LEU A CA 1
ATOM 3675 C C . LEU A 1 483 ? -18.731 4.708 14.163 1.00 81.88 483 LEU A C 1
ATOM 3677 O O . LEU A 1 483 ? -19.505 5.234 14.964 1.00 81.88 483 LEU A O 1
ATOM 3681 N N . THR A 1 484 ? -18.721 5.016 12.868 1.00 81.94 484 THR A N 1
ATOM 3682 C CA . THR A 1 484 ? -19.578 6.062 12.278 1.00 81.94 484 THR A CA 1
ATOM 3683 C C . THR A 1 484 ? -20.762 5.514 11.484 1.00 81.94 484 THR A C 1
ATOM 3685 O O . THR A 1 484 ? -21.523 6.296 10.926 1.00 81.94 484 THR A O 1
ATOM 3688 N N . THR A 1 485 ? -20.917 4.191 11.419 1.00 84.75 485 THR A N 1
ATOM 3689 C CA . THR A 1 485 ? -21.979 3.513 10.664 1.00 84.75 485 THR A CA 1
ATOM 3690 C C . THR A 1 485 ? -22.683 2.451 11.515 1.00 84.75 485 THR A C 1
ATOM 3692 O O . THR A 1 485 ? -22.252 2.139 12.629 1.00 84.75 485 THR A O 1
ATOM 3695 N N . ARG A 1 486 ? -23.776 1.886 10.995 1.00 86.19 486 ARG A N 1
ATOM 3696 C CA . ARG A 1 486 ? -24.429 0.710 11.573 1.00 86.19 486 ARG A CA 1
ATOM 3697 C C . ARG A 1 486 ? -23.543 -0.519 11.374 1.00 86.19 486 ARG A C 1
ATOM 3699 O O . ARG A 1 486 ? -23.035 -0.747 10.285 1.00 86.19 486 ARG A O 1
ATOM 3706 N N . CYS A 1 487 ? -23.396 -1.318 12.422 1.00 87.88 487 CYS A N 1
ATOM 3707 C CA . CYS A 1 487 ? -22.602 -2.540 12.419 1.00 87.88 487 CYS A CA 1
ATOM 3708 C C . CYS A 1 487 ? -23.483 -3.736 12.802 1.00 87.88 487 CYS A C 1
ATOM 3710 O O . CYS A 1 487 ? -24.200 -3.686 13.807 1.00 87.88 487 CYS A O 1
ATOM 3712 N N . SER A 1 488 ? -23.459 -4.799 12.001 1.00 90.75 488 SER A N 1
ATOM 3713 C CA . SER A 1 488 ? -24.219 -6.025 12.269 1.00 90.75 488 SER A CA 1
ATOM 3714 C C . SER A 1 488 ? -23.520 -6.825 13.359 1.00 90.75 488 SER A C 1
ATOM 3716 O O . SER A 1 488 ? -24.127 -7.124 14.388 1.00 90.75 488 SER A O 1
ATOM 3718 N N . THR A 1 489 ? -22.224 -7.063 13.180 1.00 91.25 489 THR A N 1
ATOM 3719 C CA . THR A 1 489 ? -21.396 -7.828 14.111 1.00 91.25 489 THR A CA 1
ATOM 3720 C C . THR A 1 489 ? -20.129 -7.062 14.438 1.00 91.25 489 THR A C 1
ATOM 3722 O O . THR A 1 489 ? -19.363 -6.714 13.542 1.00 91.25 489 THR A O 1
ATOM 3725 N N . TYR A 1 490 ? -19.909 -6.818 15.729 1.00 92.31 490 TYR A N 1
ATOM 3726 C CA . TYR A 1 490 ? -18.694 -6.193 16.238 1.00 92.31 490 TYR A CA 1
ATOM 3727 C C . TYR A 1 490 ? -18.077 -7.066 17.332 1.00 92.31 490 TYR A C 1
ATOM 3729 O O . TYR A 1 490 ? -18.583 -7.137 18.455 1.00 92.31 490 TYR A O 1
ATOM 3737 N N . GLU A 1 491 ? -16.969 -7.711 16.994 1.00 94.88 491 GLU A N 1
ATOM 3738 C CA . GLU A 1 491 ? -16.197 -8.581 17.872 1.00 94.88 491 GLU A CA 1
ATOM 3739 C C . GLU A 1 491 ? -14.884 -7.903 18.260 1.00 94.88 491 GLU A C 1
ATOM 3741 O O . GLU A 1 491 ? -14.155 -7.385 17.414 1.00 94.88 491 GLU A O 1
ATOM 3746 N N . ILE A 1 492 ? -14.618 -7.867 19.563 1.00 95.19 492 ILE A N 1
ATOM 3747 C CA . ILE A 1 492 ? -13.387 -7.350 20.158 1.00 95.19 492 ILE A CA 1
ATOM 3748 C C . ILE A 1 492 ? -12.938 -8.411 21.159 1.00 95.19 492 ILE A C 1
ATOM 3750 O O . ILE A 1 492 ? -13.490 -8.497 22.261 1.00 95.19 492 ILE A O 1
ATOM 3754 N N . LEU A 1 493 ? -11.999 -9.260 20.755 1.00 96.94 493 LEU A N 1
ATOM 3755 C CA . LEU A 1 493 ? -11.652 -10.503 21.437 1.00 96.94 493 LEU A CA 1
ATOM 3756 C C . LEU A 1 493 ? -10.166 -10.537 21.794 1.00 96.94 493 LEU A C 1
ATOM 3758 O O . LEU A 1 493 ? -9.319 -10.202 20.974 1.00 96.94 493 LEU A O 1
ATOM 3762 N N . ASP A 1 494 ? -9.843 -10.921 23.025 1.00 97.81 494 ASP A N 1
ATOM 3763 C CA . ASP A 1 494 ? -8.477 -11.280 23.434 1.00 97.81 494 ASP A CA 1
ATOM 3764 C C . ASP A 1 494 ? -7.396 -10.212 23.146 1.00 97.81 494 ASP A C 1
ATOM 3766 O O . ASP A 1 494 ? -6.211 -10.513 23.010 1.00 97.81 494 ASP A O 1
ATOM 3770 N N . ASN A 1 495 ? -7.779 -8.932 23.071 1.00 98.00 495 ASN A N 1
ATOM 3771 C CA . ASN A 1 495 ? -6.842 -7.842 22.806 1.00 98.00 495 ASN A CA 1
ATOM 3772 C C . ASN A 1 495 ? -6.146 -7.386 24.095 1.00 98.00 495 ASN A C 1
ATOM 3774 O O . ASN A 1 495 ? -6.764 -7.286 25.158 1.00 98.00 495 ASN A O 1
ATOM 3778 N N . THR A 1 496 ? -4.878 -6.994 23.986 1.00 98.12 496 THR A N 1
ATOM 3779 C CA . THR A 1 496 ? -4.130 -6.327 25.059 1.00 98.12 496 THR A CA 1
ATOM 3780 C C . THR A 1 496 ? -4.015 -4.838 24.762 1.00 98.12 496 THR A C 1
ATOM 3782 O O . THR A 1 496 ? -3.430 -4.433 23.763 1.00 98.12 496 THR A O 1
ATOM 3785 N N . ILE A 1 497 ? -4.542 -4.002 25.651 1.00 97.38 497 ILE A N 1
ATOM 3786 C CA . ILE A 1 497 ? -4.510 -2.542 25.550 1.00 97.38 497 ILE A CA 1
ATOM 3787 C C . ILE A 1 497 ? -3.687 -2.005 26.722 1.00 97.38 497 ILE A C 1
ATOM 3789 O O . ILE A 1 497 ? -4.190 -1.926 27.839 1.00 97.38 497 ILE A O 1
ATOM 3793 N N . ASP A 1 498 ? -2.429 -1.636 26.480 1.00 96.75 498 ASP A N 1
ATOM 3794 C CA . ASP A 1 498 ? -1.499 -1.027 27.443 1.00 96.75 498 ASP A CA 1
ATOM 3795 C C . ASP A 1 498 ? -1.163 0.413 27.021 1.00 96.75 498 ASP A C 1
ATOM 3797 O O . ASP A 1 498 ? -0.146 0.684 26.381 1.00 96.75 498 ASP A O 1
ATOM 3801 N N . VAL A 1 499 ? -2.051 1.361 27.332 1.00 95.69 499 VAL A N 1
ATOM 3802 C CA . VAL A 1 499 ? -1.927 2.763 26.888 1.00 95.69 499 VAL A CA 1
ATOM 3803 C C . VAL A 1 499 ? -1.943 3.744 28.055 1.00 95.69 499 VAL A C 1
ATOM 3805 O O . VAL A 1 499 ? -2.504 3.478 29.114 1.00 95.69 499 VAL A O 1
ATOM 3808 N N . TYR A 1 500 ? -1.357 4.931 27.883 1.00 93.00 500 TYR A N 1
ATOM 3809 C CA . TYR A 1 500 ? -1.271 5.905 28.976 1.00 93.00 500 TYR A CA 1
ATOM 3810 C C . TYR A 1 500 ? -2.646 6.432 29.436 1.00 93.00 500 TYR A C 1
ATOM 3812 O O . TYR A 1 500 ? -2.955 6.392 30.630 1.00 93.00 500 TYR A O 1
ATOM 3820 N N . ASP A 1 501 ? -3.475 6.915 28.509 1.00 92.25 501 ASP A N 1
ATOM 3821 C CA . ASP A 1 501 ? -4.787 7.515 28.789 1.00 92.25 501 ASP A CA 1
ATOM 3822 C C . ASP A 1 501 ? -5.809 7.022 27.752 1.00 92.25 501 ASP A C 1
ATOM 3824 O O . ASP A 1 501 ? -5.703 7.349 26.569 1.00 92.25 501 ASP A O 1
ATOM 3828 N N . LEU A 1 502 ? -6.763 6.193 28.190 1.00 93.56 502 LEU A N 1
ATOM 3829 C CA . LEU A 1 502 ? -7.797 5.601 27.340 1.00 93.56 502 LEU A CA 1
ATOM 3830 C C . LEU A 1 502 ? -9.152 6.278 27.575 1.00 93.56 502 LEU A C 1
ATOM 3832 O O . LEU A 1 502 ? -9.665 6.326 28.696 1.00 93.56 502 LEU A O 1
ATOM 3836 N N . ARG A 1 503 ? -9.781 6.741 26.497 1.00 91.56 503 ARG A N 1
ATOM 3837 C CA . ARG A 1 503 ? -11.124 7.321 26.511 1.00 91.56 503 ARG A CA 1
ATOM 3838 C C . ARG A 1 503 ? -12.120 6.366 25.883 1.00 91.56 503 ARG A C 1
ATOM 3840 O O . ARG A 1 503 ? -11.970 5.932 24.747 1.00 91.56 503 ARG A O 1
ATOM 3847 N N . LEU A 1 504 ? -13.152 6.031 26.638 1.00 88.94 504 LEU A N 1
ATOM 3848 C CA . LEU A 1 504 ? -14.252 5.199 26.175 1.00 88.94 504 LEU A CA 1
ATOM 3849 C C . LEU A 1 504 ? -15.287 6.056 25.425 1.00 88.94 504 LEU A C 1
ATOM 3851 O O . LEU A 1 504 ? -15.379 7.263 25.681 1.00 88.94 504 LEU A O 1
ATOM 3855 N N . PRO A 1 505 ? -16.088 5.454 24.527 1.00 81.44 505 PRO A N 1
ATOM 3856 C CA . PRO A 1 505 ? -17.084 6.180 23.746 1.00 81.44 505 PRO A CA 1
ATOM 3857 C C . PRO A 1 505 ? -18.022 7.045 24.604 1.00 81.44 505 PRO A C 1
ATOM 3859 O O . PRO A 1 505 ? -18.547 6.618 25.632 1.00 81.44 505 PRO A O 1
ATOM 3862 N N . MET A 1 506 ? -18.279 8.277 24.154 1.00 71.69 506 MET A N 1
ATOM 3863 C CA . MET A 1 506 ? -19.208 9.201 24.828 1.00 71.69 506 MET A CA 1
ATOM 3864 C C . MET A 1 506 ? -20.670 9.029 24.390 1.00 71.69 506 MET A C 1
ATOM 3866 O O . MET A 1 506 ? -21.574 9.598 25.002 1.00 71.69 506 MET A O 1
ATOM 3870 N N . SER A 1 507 ? -20.925 8.283 23.313 1.00 70.75 507 SER A N 1
ATOM 3871 C CA . SER A 1 507 ? -22.256 8.135 22.719 1.00 70.75 507 SER A CA 1
ATOM 3872 C C . SER A 1 507 ? -22.512 6.706 22.260 1.00 70.75 507 SER A C 1
ATOM 3874 O O . SER A 1 507 ? -21.570 5.944 22.055 1.00 70.75 507 SER A O 1
ATOM 3876 N N . SER A 1 508 ? -23.791 6.351 22.131 1.00 70.75 508 SER A N 1
ATOM 3877 C CA . SER A 1 508 ? -24.224 5.018 21.719 1.00 70.75 508 SER A CA 1
ATOM 3878 C C . SER A 1 508 ? -23.710 4.643 20.340 1.00 70.75 508 SER A C 1
ATOM 3880 O O . SER A 1 508 ? -23.870 5.412 19.395 1.00 70.75 508 SER A O 1
ATOM 3882 N N . ILE A 1 509 ? -23.191 3.426 20.236 1.00 78.06 509 ILE A N 1
ATOM 3883 C CA . ILE A 1 509 ? -22.799 2.789 18.982 1.00 78.06 509 ILE A CA 1
ATOM 3884 C C . ILE A 1 509 ? -23.977 1.990 18.411 1.00 78.06 509 ILE A C 1
ATOM 3886 O O . ILE A 1 509 ? -24.715 1.329 19.146 1.00 78.06 509 ILE A O 1
ATOM 3890 N N . PHE A 1 510 ? -24.180 2.067 17.097 1.00 81.69 510 PHE A N 1
ATOM 3891 C CA . PHE A 1 510 ? -25.269 1.374 16.407 1.00 81.69 510 PHE A CA 1
ATOM 3892 C C . PHE A 1 510 ? -24.833 -0.038 16.015 1.00 81.69 510 PHE A C 1
ATOM 3894 O O . PHE A 1 510 ? -24.504 -0.288 14.861 1.00 81.69 510 PHE A O 1
ATOM 3901 N N . VAL A 1 511 ? -24.827 -0.949 16.990 1.00 83.75 511 VAL A N 1
ATOM 3902 C CA . VAL A 1 511 ? -24.411 -2.347 16.801 1.00 83.75 511 VAL A CA 1
ATOM 3903 C C . VAL A 1 511 ? -25.589 -3.295 17.044 1.00 83.75 511 VAL A C 1
ATOM 3905 O O . VAL A 1 511 ? -26.364 -3.095 17.985 1.00 83.75 511 VAL A O 1
ATOM 3908 N N . GLU A 1 512 ? -25.768 -4.307 16.195 1.00 86.25 512 GLU A N 1
ATOM 3909 C CA . GLU A 1 512 ? -26.808 -5.332 16.376 1.00 86.25 512 GLU A CA 1
ATOM 3910 C C . GLU A 1 512 ? -26.357 -6.461 17.301 1.00 86.25 512 GLU A C 1
ATOM 3912 O O . GLU A 1 512 ? -27.096 -6.824 18.220 1.00 86.25 512 GLU A O 1
ATOM 3917 N N . GLN A 1 513 ? -25.145 -6.970 17.079 1.00 87.25 513 GLN A N 1
ATOM 3918 C CA . GLN A 1 513 ? -24.490 -7.986 17.894 1.00 87.25 513 GLN A CA 1
ATOM 3919 C C . GLN A 1 513 ? -23.093 -7.509 18.275 1.00 87.25 513 GLN A C 1
ATOM 3921 O O . GLN A 1 513 ? -22.283 -7.165 17.415 1.00 87.25 513 GLN A O 1
ATOM 3926 N N . MET A 1 514 ? -22.819 -7.466 19.578 1.00 88.75 514 MET A N 1
ATOM 3927 C CA . MET A 1 514 ? -21.519 -7.038 20.087 1.00 88.75 514 MET A CA 1
ATOM 3928 C C . MET A 1 514 ? -20.958 -8.076 21.053 1.00 88.75 514 MET A C 1
ATOM 3930 O O . MET A 1 514 ? -21.636 -8.438 22.020 1.00 88.75 514 MET A O 1
ATOM 3934 N N . ASN A 1 515 ? -19.726 -8.512 20.798 1.00 90.50 515 ASN A N 1
ATOM 3935 C CA . ASN A 1 515 ? -18.992 -9.443 21.646 1.00 90.50 515 ASN A CA 1
ATOM 3936 C C . ASN A 1 515 ? -17.690 -8.793 22.127 1.00 90.50 515 ASN A C 1
ATOM 3938 O O . ASN A 1 515 ? -16.823 -8.467 21.318 1.00 90.50 515 ASN A O 1
ATOM 3942 N N . LEU A 1 516 ? -17.573 -8.582 23.440 1.00 91.69 516 LEU A N 1
ATOM 3943 C CA . LEU A 1 516 ? -16.340 -8.135 24.089 1.00 91.69 516 LEU A CA 1
ATOM 3944 C C . LEU A 1 516 ? -15.931 -9.215 25.083 1.00 91.69 516 LEU A C 1
ATOM 3946 O O . LEU A 1 516 ? -16.572 -9.356 26.128 1.00 91.69 516 LEU A O 1
ATOM 3950 N N . SER A 1 517 ? -14.866 -9.952 24.778 1.00 93.00 517 SER A N 1
ATOM 3951 C CA . SER A 1 517 ? -14.411 -11.062 25.619 1.00 93.00 517 SER A CA 1
ATOM 3952 C C . SER A 1 517 ? -12.890 -11.137 25.685 1.00 93.00 517 SER A C 1
ATOM 3954 O O . SER A 1 517 ? -12.221 -10.796 24.716 1.00 93.00 517 SER A O 1
ATOM 3956 N N . GLY A 1 518 ? -12.343 -11.531 26.837 1.00 94.25 518 GLY A N 1
ATOM 3957 C CA . GLY A 1 518 ? -10.913 -11.831 27.009 1.00 94.25 518 GLY A CA 1
ATOM 3958 C C . GLY A 1 518 ? -9.935 -10.651 26.881 1.00 94.25 518 GLY A C 1
ATOM 3959 O O . GLY A 1 518 ? -8.728 -10.823 27.027 1.00 94.25 518 GLY A O 1
ATOM 3960 N N . ASN A 1 519 ? -10.423 -9.426 26.653 1.00 94.50 519 ASN A N 1
ATOM 3961 C CA . ASN A 1 519 ? -9.561 -8.251 26.506 1.00 94.50 519 ASN A CA 1
ATOM 3962 C C . ASN A 1 519 ? -8.948 -7.803 27.841 1.00 94.50 519 ASN A C 1
ATOM 3964 O O . ASN A 1 519 ? -9.645 -7.657 28.849 1.00 94.50 519 ASN A O 1
ATOM 3968 N N . GLN A 1 520 ? -7.663 -7.452 27.822 1.00 95.62 520 GLN A N 1
ATOM 3969 C CA . GLN A 1 520 ? -6.952 -6.862 28.951 1.00 95.62 520 GLN A CA 1
ATOM 3970 C C . GLN A 1 520 ? -6.736 -5.363 28.730 1.00 95.62 520 GLN A C 1
ATOM 3972 O O . GLN A 1 520 ? -6.074 -4.960 27.780 1.00 95.62 520 GLN A O 1
ATOM 3977 N N . ILE A 1 521 ? -7.228 -4.525 29.649 1.00 94.50 521 ILE A N 1
ATOM 3978 C CA . ILE A 1 521 ? -6.978 -3.077 29.631 1.00 94.50 521 ILE A CA 1
ATOM 3979 C C . ILE A 1 521 ? -6.079 -2.692 30.805 1.00 94.50 521 ILE A C 1
ATOM 3981 O O . ILE A 1 521 ? -6.438 -2.853 31.973 1.00 94.50 521 ILE A O 1
ATOM 3985 N N . LYS A 1 522 ? -4.918 -2.131 30.482 1.00 94.75 522 LYS A N 1
ATOM 3986 C CA . LYS A 1 522 ? -3.951 -1.546 31.400 1.00 94.75 522 LYS A CA 1
ATOM 3987 C C . LYS A 1 522 ? -3.712 -0.098 30.993 1.00 94.75 522 LYS A C 1
ATOM 3989 O O . LYS A 1 522 ? -3.318 0.208 29.875 1.00 94.75 522 LYS A O 1
ATOM 3994 N N . CYS A 1 523 ? -3.967 0.819 31.914 1.00 92.75 523 CYS A N 1
ATOM 3995 C CA . CYS A 1 523 ? -3.816 2.237 31.629 1.00 92.75 523 CYS A CA 1
ATOM 3996 C C . CYS A 1 523 ? -3.549 3.053 32.884 1.00 92.75 523 CYS A C 1
ATOM 3998 O O . CYS A 1 523 ? -3.963 2.680 33.986 1.00 92.75 523 CYS A O 1
ATOM 4000 N N . LYS A 1 524 ? -2.889 4.205 32.722 1.00 90.38 524 LYS A N 1
ATOM 4001 C CA . LYS A 1 524 ? -2.700 5.148 33.833 1.00 90.38 524 LYS A CA 1
ATOM 4002 C C . LYS A 1 524 ? -3.980 5.927 34.121 1.00 90.38 524 LYS A C 1
ATOM 4004 O O . LYS A 1 524 ? -4.253 6.239 35.281 1.00 90.38 524 LYS A O 1
ATOM 4009 N N . LYS A 1 525 ? -4.740 6.240 33.073 1.00 89.81 525 LYS A N 1
ATOM 4010 C CA . LYS A 1 525 ? -6.042 6.906 33.134 1.00 89.81 525 LYS A CA 1
ATOM 4011 C C . LYS A 1 525 ? -7.028 6.183 32.220 1.00 89.81 525 LYS A C 1
ATOM 4013 O O . LYS A 1 525 ? -6.669 5.797 31.112 1.00 89.81 525 LYS A O 1
ATOM 4018 N N . ILE A 1 526 ? -8.260 6.035 32.694 1.00 91.19 526 ILE A N 1
ATOM 4019 C CA . ILE A 1 526 ? -9.403 5.587 31.898 1.00 91.19 526 ILE A CA 1
ATOM 4020 C C . ILE A 1 526 ? -10.616 6.433 32.252 1.00 91.19 526 ILE A C 1
ATOM 4022 O O . ILE A 1 526 ? -10.850 6.724 33.428 1.00 91.19 526 ILE A O 1
ATOM 4026 N N . GLY A 1 527 ? -11.380 6.846 31.247 1.00 86.69 527 GLY A N 1
ATOM 4027 C CA . GLY A 1 527 ? -12.593 7.631 31.454 1.00 86.69 527 GLY A CA 1
ATOM 4028 C C . GLY A 1 527 ? -13.629 7.400 30.363 1.00 86.69 527 GLY A C 1
ATOM 4029 O O . GLY A 1 527 ? -13.279 7.132 29.221 1.00 86.69 527 GLY A O 1
ATOM 4030 N N . GLY A 1 528 ? -14.909 7.522 30.716 1.00 84.44 528 GLY A N 1
ATOM 4031 C CA . GLY A 1 528 ? -16.043 7.361 29.800 1.00 84.44 528 GLY A CA 1
ATOM 4032 C C . GLY A 1 528 ? -16.922 6.157 30.140 1.00 84.44 528 GLY A C 1
ATOM 4033 O O . GLY A 1 528 ? -16.860 5.621 31.246 1.00 84.44 528 GLY A O 1
ATOM 4034 N N . ILE A 1 529 ? -17.769 5.758 29.190 1.00 80.06 529 ILE A N 1
ATOM 4035 C CA . ILE A 1 529 ? -18.719 4.650 29.336 1.00 80.06 529 ILE A CA 1
ATOM 4036 C C . ILE A 1 529 ? -18.364 3.599 28.287 1.00 80.06 529 ILE A C 1
ATOM 4038 O O . ILE A 1 529 ? -18.333 3.906 27.102 1.00 80.06 529 ILE A O 1
ATOM 4042 N N . LEU A 1 530 ? -18.103 2.359 28.711 1.00 73.25 530 LEU A N 1
ATOM 4043 C CA . LEU A 1 530 ? -17.700 1.290 27.788 1.00 73.25 530 LEU A CA 1
ATOM 4044 C C . LEU A 1 530 ? -18.805 0.968 26.769 1.00 73.25 530 LEU A C 1
ATOM 4046 O O . LEU A 1 530 ? -18.524 0.816 25.587 1.00 73.25 530 LEU A O 1
ATOM 4050 N N . LEU A 1 531 ? -20.060 0.905 27.229 1.00 69.75 531 LEU A N 1
ATOM 4051 C CA . LEU A 1 531 ? -21.231 0.579 26.412 1.00 69.75 531 LEU A CA 1
ATOM 4052 C C . LEU A 1 531 ? -22.408 1.520 26.729 1.00 69.75 531 LEU A C 1
ATOM 4054 O O . LEU A 1 531 ? -23.280 1.184 27.536 1.00 69.75 531 LEU A O 1
ATOM 4058 N N . PRO A 1 532 ? -22.460 2.722 26.132 1.00 64.31 532 PRO A N 1
ATOM 4059 C CA . PRO A 1 532 ? -23.636 3.579 26.219 1.00 64.31 532 PRO A CA 1
ATOM 4060 C C . PRO A 1 532 ? -24.777 2.988 25.374 1.00 64.31 532 PRO A C 1
ATOM 4062 O O . PRO A 1 532 ? -24.756 3.057 24.148 1.00 64.31 532 PRO A O 1
ATOM 4065 N N . TYR A 1 533 ? -25.802 2.413 26.004 1.00 56.44 533 TYR A N 1
ATOM 4066 C CA . TYR A 1 533 ? -26.992 1.933 25.294 1.00 56.44 533 TYR A CA 1
ATOM 4067 C C . TYR A 1 533 ? -28.047 3.043 25.178 1.00 56.44 533 TYR A C 1
ATOM 4069 O O . TYR A 1 533 ? -28.331 3.765 26.134 1.00 56.44 533 TYR A O 1
ATOM 4077 N N . ARG A 1 534 ? -28.664 3.172 23.998 1.00 56.50 534 ARG A N 1
ATOM 4078 C CA . ARG A 1 534 ? -29.897 3.950 23.807 1.00 56.50 534 ARG A CA 1
ATOM 4079 C C . ARG A 1 534 ? -31.033 2.994 23.487 1.00 56.50 534 ARG A C 1
ATOM 4081 O O . ARG A 1 534 ? -30.939 2.239 22.523 1.00 56.50 534 ARG A O 1
ATOM 4088 N N . VAL A 1 535 ? -32.111 3.080 24.261 1.00 53.06 535 VAL A N 1
ATOM 4089 C CA . VAL A 1 535 ? -33.398 2.459 23.933 1.00 53.06 535 VAL A CA 1
ATOM 4090 C C . VAL A 1 535 ? -34.198 3.491 23.140 1.00 53.06 535 VAL A C 1
ATOM 4092 O O . VAL A 1 535 ? -34.775 4.412 23.715 1.00 53.06 535 VAL A O 1
ATOM 4095 N N . ALA A 1 536 ? -34.167 3.408 21.812 1.00 53.06 536 ALA A N 1
ATOM 4096 C CA . ALA A 1 536 ? -35.029 4.217 20.958 1.00 53.06 536 ALA A CA 1
ATOM 4097 C C . ALA A 1 536 ? -36.446 3.627 20.984 1.00 53.06 536 ALA A C 1
ATOM 4099 O O . ALA A 1 536 ? -36.622 2.422 20.831 1.00 53.06 536 ALA A O 1
ATOM 4100 N N . SER A 1 537 ? -37.473 4.455 21.171 1.00 51.09 537 SER A N 1
ATOM 4101 C CA . SER A 1 537 ? -38.865 4.009 21.352 1.00 51.09 537 SER A CA 1
ATOM 4102 C C . SER A 1 537 ? -39.497 3.3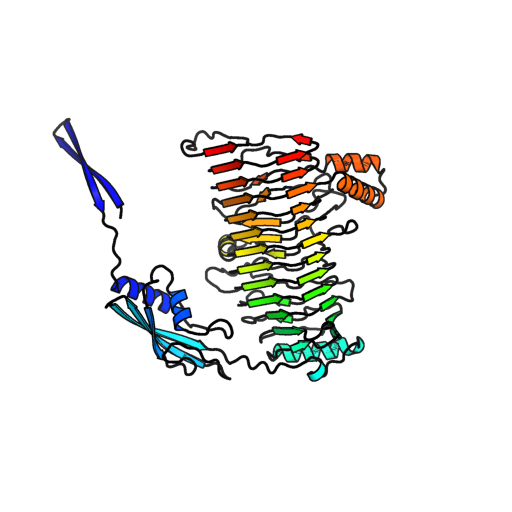28 20.126 1.00 51.09 537 SER A C 1
ATOM 4104 O O . SER A 1 537 ? -40.625 2.849 20.214 1.00 51.09 537 SER A O 1
ATOM 4106 N N . ASN A 1 538 ? -38.796 3.282 18.992 1.00 54.06 538 ASN A N 1
ATOM 4107 C CA . ASN A 1 538 ? -39.271 2.790 17.698 1.00 54.06 538 ASN A CA 1
ATOM 4108 C C . ASN A 1 538 ? -38.420 1.655 17.092 1.00 54.06 538 ASN A C 1
ATOM 4110 O O . ASN A 1 538 ? -38.673 1.272 15.952 1.00 54.06 538 ASN A O 1
ATOM 4114 N N . ILE A 1 539 ? -37.423 1.125 17.810 1.00 54.59 539 ILE A N 1
ATOM 4115 C CA . ILE A 1 539 ? -36.596 -0.001 17.346 1.00 54.59 539 ILE A CA 1
ATOM 4116 C C . ILE A 1 539 ? -36.923 -1.232 18.198 1.00 54.59 539 ILE A C 1
ATOM 4118 O O . ILE A 1 539 ? -36.937 -1.150 19.423 1.00 54.59 539 ILE A 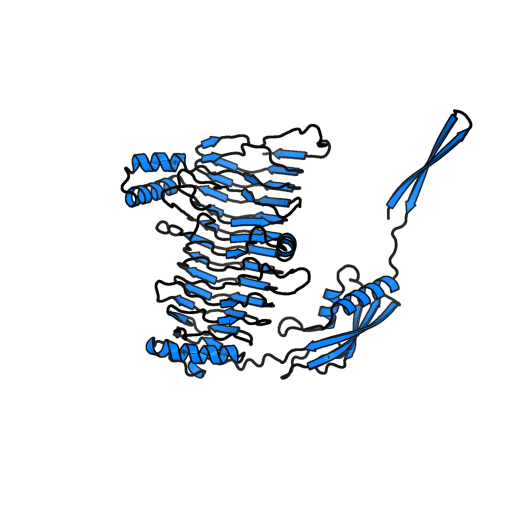O 1
ATOM 4122 N N . ASP A 1 540 ? -37.196 -2.373 17.559 1.00 53.41 540 ASP A N 1
ATOM 4123 C CA . ASP A 1 540 ? -37.376 -3.651 18.256 1.00 53.41 540 ASP A CA 1
ATOM 4124 C C . ASP A 1 540 ? -36.010 -4.193 18.711 1.00 53.41 540 ASP A C 1
ATOM 4126 O O . ASP A 1 540 ? -35.162 -4.568 17.898 1.00 53.41 540 ASP A O 1
ATOM 4130 N N . TYR A 1 541 ? -35.784 -4.202 20.025 1.00 53.66 541 TYR A N 1
ATOM 4131 C CA . TYR A 1 541 ? -34.567 -4.723 20.654 1.00 53.66 541 TYR A CA 1
ATOM 4132 C C . TYR A 1 541 ? -34.681 -6.207 21.037 1.00 53.66 541 TYR A C 1
ATOM 4134 O O . TYR A 1 541 ? -33.703 -6.777 21.513 1.00 53.66 541 TYR A O 1
ATOM 4142 N N . GLY A 1 542 ? -35.831 -6.858 20.818 1.00 51.09 542 GLY A N 1
ATOM 4143 C CA . GLY A 1 542 ? -36.103 -8.225 21.280 1.00 51.09 542 GLY A CA 1
ATOM 4144 C C . GLY A 1 542 ? -35.220 -9.320 20.667 1.00 51.09 542 GLY A C 1
ATOM 4145 O O . GLY A 1 542 ? -35.257 -10.454 21.135 1.00 51.09 542 GLY A O 1
ATOM 4146 N N . LYS A 1 543 ? -34.426 -8.995 19.637 1.00 54.38 543 LYS A N 1
ATOM 4147 C CA . LYS A 1 543 ? -33.504 -9.917 18.948 1.00 54.38 543 LYS A CA 1
ATOM 4148 C C . LYS A 1 543 ? -32.022 -9.524 19.035 1.00 54.38 543 LYS A C 1
ATOM 4150 O O . LYS A 1 543 ? -31.203 -10.171 18.392 1.00 54.38 543 LYS A O 1
ATOM 4155 N N . LYS A 1 544 ? -31.668 -8.468 19.775 1.00 56.47 544 LYS A N 1
ATOM 4156 C CA . LYS A 1 544 ? -30.272 -8.017 19.911 1.00 56.47 544 LYS A CA 1
ATOM 4157 C C . LYS A 1 544 ? -29.617 -8.659 21.130 1.00 56.47 544 LYS A C 1
ATOM 4159 O O . LYS A 1 544 ? -30.253 -8.803 22.173 1.00 56.47 544 LYS A O 1
ATOM 4164 N N . THR A 1 545 ? -28.349 -9.033 21.010 1.00 59.69 545 THR A N 1
ATOM 4165 C CA . THR A 1 545 ? -27.582 -9.660 22.095 1.00 59.69 545 THR A CA 1
ATOM 4166 C C . THR A 1 545 ? -26.242 -8.953 22.239 1.00 59.69 545 THR A C 1
ATOM 4168 O O . THR A 1 545 ? -25.529 -8.747 21.259 1.00 59.69 545 THR A O 1
ATOM 4171 N N . HIS A 1 546 ? -25.912 -8.573 23.472 1.00 58.12 546 HIS A N 1
ATOM 4172 C CA . HIS A 1 546 ? -24.614 -8.018 23.838 1.00 58.12 546 HIS A CA 1
ATOM 4173 C C . HIS A 1 546 ? -24.027 -8.897 24.939 1.00 58.12 546 HIS A C 1
ATOM 4175 O O . HIS A 1 546 ? -24.655 -9.054 25.990 1.00 58.12 546 HIS A O 1
ATOM 4181 N N . THR A 1 547 ? -22.847 -9.462 24.696 1.00 64.56 547 THR A N 1
ATOM 4182 C CA . THR A 1 547 ? -22.151 -10.324 25.657 1.00 64.56 547 THR A CA 1
ATOM 4183 C C . THR A 1 547 ? -20.875 -9.633 26.114 1.00 64.56 547 THR A C 1
ATOM 4185 O O . THR A 1 547 ? -20.079 -9.178 25.295 1.00 64.56 547 THR A O 1
ATOM 4188 N N . VAL A 1 548 ? -20.703 -9.545 27.434 1.00 65.81 548 VAL A N 1
ATOM 4189 C CA . VAL A 1 548 ? -19.455 -9.122 28.075 1.00 65.81 548 VAL A CA 1
ATOM 4190 C C . VAL A 1 548 ? -19.050 -10.242 29.020 1.00 65.81 548 VAL A C 1
ATOM 4192 O O . VAL A 1 548 ? -19.758 -10.511 29.994 1.00 65.81 548 VAL A O 1
ATOM 4195 N N . SER A 1 549 ? -17.946 -10.911 28.714 1.00 65.62 549 SER A N 1
ATOM 4196 C CA . SER A 1 549 ? -17.395 -12.001 29.519 1.00 65.62 549 SER A CA 1
ATOM 4197 C C . SER A 1 549 ? -15.918 -11.767 29.789 1.00 65.62 549 SER A C 1
ATOM 4199 O O . SER A 1 549 ? -15.207 -11.196 28.964 1.00 65.62 549 SER A O 1
ATOM 4201 N N . ASN A 1 550 ? -15.485 -12.191 30.974 1.00 47.97 550 ASN A N 1
ATOM 4202 C CA . ASN A 1 550 ? -14.068 -12.267 31.310 1.00 47.97 550 ASN A CA 1
ATOM 4203 C C . ASN A 1 550 ? -13.473 -13.568 30.797 1.00 47.97 550 ASN A C 1
ATOM 4205 O O . ASN A 1 550 ? -14.167 -14.603 30.944 1.00 47.97 550 ASN A O 1
#